Protein 4AKT (pdb70)

Organism: Prochloron didemni (NCBI:txid1216)

B-factor: mean 60.55, std 22.04, range [25.66, 156.74]

Radius of gyration: 29.79 Å; Cα contacts (8 Å, |Δi|>4): 1600; chains: 3; bounding box: 77×54×85 Å

Sequence (662 aa):
VALHPHDLDERIPGLADLHNQTLGDPQITIVIIDGDPDYTLSCFEGAEVSKVFPYWHEPAEPITPEDYAAFQSIRDQGLKGKEKEEALEAVIPDTKDRIVLNDAACHVTSTIVGQEHSPVFGIAPNCRVINMPQDADVMSPLNLARAIDLALELGANIIHCAFCRPTQTSEGEEILVQAIKKCQDNNVLIVSPTGNNSNESWCLPAVLPGTLAVGAAKVDGTPCHFSNWGGNNTKEGILAPGEEILGAQPCTEEPVRLTGTSMAAPVMTGISALLMSLQVQQGKPVDAEAVRTALLKTAIPCDPEVVEEPERCLRGFVNIPGAMKVLFGQVALHPHDLDERIPGLADLHNQTLGDPQITIVIIDGDPDYTLSCFEGAEVSKVFPYWHEPAEPITPEDYAAFQSIRDQGLKGKEKEEALEAVIPDTKDRIVLNDAACHVTSTIVGQEHSPVFGIAPNCRVINMPQDAVVMSPLNLARAIDLALELGANIIHCAFCRPEEILVQAIKKCQDNNVLIVSPTGNNSNESWCLPAVLPGTLAVGAAKVDGTPCHFSNWGGNNTKEGILAPGEEILGAQPCTEEPVRLTGTSMAAPVMTGISALLMSLQVQQGKPVDAEAVRTALLKTAIPCDPEVVEEPERCLRGFVNIPGAMKVLFGPIPFPAYDG

Structure (mmCIF, N/CA/C/O backbone):
data_4AKT
#
_entry.id   4AKT
#
_cell.length_a   135.630
_cell.length_b   67.320
_cell.length_c   137.870
_cell.angle_alpha   90.00
_cell.angle_beta   116.76
_cell.angle_gamma   90.00
#
_symmetry.space_group_name_H-M   'C 1 2 1'
#
loop_
_entity.id
_entity.type
_entity.pdbx_description
1 polymer 'THIAZOLINE OXIDASE/SUBTILISIN-LIKE PROTEASE'
2 polymer 'SUBSTRATE ANALOGUE'
3 water water
#
loop_
_atom_site.group_PDB
_atom_site.id
_atom_site.type_symbol
_atom_site.label_atom_id
_atom_site.label_alt_id
_atom_site.label_comp_id
_atom_site.label_asym_id
_atom_site.label_entity_id
_atom_site.label_seq_id
_atom_site.pdbx_PDB_ins_code
_atom_site.Cartn_x
_atom_site.Cartn_y
_atom_site.Cartn_z
_atom_site.occupancy
_atom_site.B_iso_or_equiv
_atom_site.auth_seq_id
_atom_site.auth_comp_id
_atom_site.auth_asym_id
_atom_site.auth_atom_id
_atom_site.pdbx_PDB_model_num
ATOM 1 N N . VAL A 1 24 ? 11.456 32.276 -7.555 1.00 75.77 515 VAL A N 1
ATOM 2 C CA . VAL A 1 24 ? 10.755 31.455 -8.585 1.00 78.39 515 VAL A CA 1
ATOM 3 C C . VAL A 1 24 ? 11.728 31.010 -9.678 1.00 75.83 515 VAL A C 1
ATOM 4 O O . VAL A 1 24 ? 12.547 31.797 -10.145 1.00 76.42 515 VAL A O 1
ATOM 8 N N . ALA A 1 25 ? 11.607 29.752 -10.096 1.00 70.85 516 ALA A N 1
ATOM 9 C CA . ALA A 1 25 ? 12.506 29.168 -11.083 1.00 64.33 516 ALA A CA 1
ATOM 10 C C . ALA A 1 25 ? 12.063 29.497 -12.512 1.00 62.49 516 ALA A C 1
ATOM 11 O O . ALA A 1 25 ? 11.017 29.039 -12.963 1.00 62.86 516 ALA A O 1
ATOM 13 N N . LEU A 1 26 ? 12.872 30.281 -13.221 1.00 59.45 517 LEU A N 1
ATOM 14 C CA . LEU A 1 26 ? 12.589 30.621 -14.615 1.00 59.43 517 LEU A CA 1
ATOM 15 C C . LEU A 1 26 ? 12.796 29.441 -15.561 1.00 58.02 517 LEU A C 1
ATOM 16 O O . LEU A 1 26 ? 12.213 29.398 -16.646 1.00 58.20 517 LEU A O 1
ATOM 21 N N . HIS A 1 27 ? 13.644 28.492 -15.168 1.00 56.19 518 HIS A N 1
ATOM 22 C CA . HIS A 1 27 ? 13.858 27.287 -15.966 1.00 54.96 518 HIS A CA 1
ATOM 23 C C . HIS A 1 27 ? 13.693 26.038 -15.132 1.00 52.44 518 HIS A C 1
ATOM 24 O O . HIS A 1 27 ? 14.666 25.420 -14.722 1.00 51.41 518 HIS A O 1
ATOM 31 N N . PRO A 1 28 ? 12.438 25.638 -14.886 1.00 54.05 519 PRO A N 1
ATOM 32 C CA . PRO A 1 28 ? 12.213 24.520 -13.980 1.00 53.77 519 PRO A CA 1
ATOM 33 C C . PRO A 1 28 ? 12.940 23.253 -14.422 1.00 52.45 519 PRO A C 1
ATOM 34 O O . PRO A 1 28 ? 12.693 22.745 -15.518 1.00 51.03 519 PRO A O 1
ATOM 38 N N . HIS A 1 29 ? 13.831 22.774 -13.552 1.00 50.78 520 HIS A N 1
ATOM 39 C CA . HIS A 1 29 ? 14.584 21.544 -13.765 1.00 48.99 520 HIS A CA 1
ATOM 40 C C . HIS A 1 29 ? 14.213 20.500 -12.751 1.00 48.24 520 HIS A C 1
ATOM 41 O O . HIS A 1 29 ? 14.001 20.815 -11.583 1.00 49.07 520 HIS A O 1
ATOM 48 N N . ASP A 1 30 ? 14.143 19.247 -13.211 1.00 47.01 521 ASP A N 1
ATOM 49 C CA . ASP A 1 30 ? 13.833 18.058 -12.397 1.00 44.73 521 ASP A CA 1
ATOM 50 C C . ASP A 1 30 ? 14.593 17.923 -11.083 1.00 45.13 521 ASP A C 1
ATOM 51 O O . ASP A 1 30 ? 14.107 17.276 -10.155 1.00 45.71 521 ASP A O 1
ATOM 56 N N . LEU A 1 31 ? 15.788 18.516 -11.003 1.00 44.02 522 LEU A N 1
ATOM 57 C CA . LEU A 1 31 ? 16.618 18.430 -9.803 1.00 43.30 522 LEU A CA 1
ATOM 58 C C . LEU A 1 31 ? 16.631 19.697 -8.943 1.00 44.88 522 LEU A C 1
ATOM 59 O O . LEU A 1 31 ? 17.463 19.831 -8.053 1.00 44.44 522 LEU A O 1
ATOM 64 N N . ASP A 1 32 ? 15.702 20.614 -9.177 1.00 47.63 523 ASP A N 1
ATOM 65 C CA . ASP A 1 32 ? 15.661 21.846 -8.385 1.00 49.87 523 ASP A CA 1
ATOM 66 C C . ASP A 1 32 ? 15.420 21.585 -6.894 1.00 51.53 523 ASP A C 1
ATOM 67 O O . ASP A 1 32 ? 16.050 22.207 -6.042 1.00 53.38 523 ASP A O 1
ATOM 72 N N . GLU A 1 33 ? 14.512 20.664 -6.590 1.00 55.52 524 GLU A N 1
ATOM 73 C CA . GLU A 1 33 ? 14.185 20.335 -5.201 1.00 57.87 524 GLU A CA 1
ATOM 74 C C . GLU A 1 33 ? 15.297 19.541 -4.508 1.00 52.85 524 GLU A C 1
ATOM 75 O O . GLU A 1 33 ? 15.478 19.661 -3.307 1.00 53.39 524 GLU A O 1
ATOM 81 N N . ARG A 1 34 ? 16.056 18.746 -5.254 1.00 48.68 525 ARG A N 1
ATOM 82 C CA . ARG A 1 34 ? 17.172 17.992 -4.659 1.00 46.37 525 ARG A CA 1
ATOM 83 C C . ARG A 1 34 ? 18.458 18.793 -4.573 1.00 44.35 525 ARG A C 1
ATOM 84 O O . ARG A 1 34 ? 19.298 18.494 -3.734 1.00 44.32 525 ARG A O 1
ATOM 92 N N . ILE A 1 35 ? 18.609 19.804 -5.432 1.00 42.57 526 ILE A N 1
ATOM 93 C CA . ILE A 1 35 ? 19.821 20.643 -5.448 1.00 40.31 526 ILE A CA 1
ATOM 94 C C . ILE A 1 35 ? 19.535 22.092 -5.067 1.00 40.16 526 ILE A C 1
ATOM 95 O O . ILE A 1 35 ? 19.247 22.904 -5.925 1.00 39.77 526 ILE A O 1
ATOM 100 N N . PRO A 1 36 ? 19.636 22.430 -3.771 1.00 40.33 527 PRO A N 1
ATOM 101 C CA . PRO A 1 36 ? 19.466 23.828 -3.412 1.00 41.31 527 PRO A CA 1
ATOM 102 C C . PRO A 1 36 ? 20.373 24.732 -4.242 1.00 40.09 527 PRO A C 1
ATOM 103 O O . PRO A 1 36 ? 21.513 24.372 -4.512 1.00 40.53 527 PRO A O 1
ATOM 107 N N . GLY A 1 37 ? 19.839 25.856 -4.698 1.00 40.52 528 GLY A N 1
ATOM 108 C CA . GLY A 1 37 ? 20.607 26.833 -5.457 1.00 39.58 528 GLY A CA 1
ATOM 109 C C . GLY A 1 37 ? 20.640 26.616 -6.963 1.00 38.82 528 GLY A C 1
ATOM 110 O O . GLY A 1 37 ? 21.067 27.510 -7.692 1.00 38.62 528 GLY A O 1
ATOM 111 N N . LEU A 1 38 ? 20.218 25.444 -7.445 1.00 38.31 529 LEU A N 1
ATOM 112 C CA . LEU A 1 38 ? 20.206 25.187 -8.887 1.00 38.48 529 LEU A CA 1
ATOM 113 C C . LEU A 1 38 ? 19.324 26.176 -9.599 1.00 41.21 529 LEU A C 1
ATOM 114 O O . LEU A 1 38 ? 19.768 26.849 -10.511 1.00 45.27 529 LEU A O 1
ATOM 119 N N . ALA A 1 39 ? 18.073 26.257 -9.185 1.00 43.91 530 ALA A N 1
ATOM 120 C CA . ALA A 1 39 ? 17.106 27.173 -9.777 1.00 46.20 530 ALA A CA 1
ATOM 121 C C . ALA A 1 39 ? 17.642 28.611 -9.876 1.00 47.51 530 ALA A C 1
ATOM 122 O O . ALA A 1 39 ? 17.574 29.227 -10.943 1.00 48.40 530 ALA A O 1
ATOM 124 N N . ASP A 1 40 ? 18.162 29.144 -8.770 1.00 47.82 531 ASP A N 1
ATOM 125 C CA . ASP A 1 40 ? 18.736 30.478 -8.794 1.00 48.23 531 ASP A CA 1
ATOM 126 C C . ASP A 1 40 ? 19.883 30.531 -9.812 1.00 48.99 531 ASP A C 1
ATOM 127 O O . ASP A 1 40 ? 20.016 31.521 -10.521 1.00 54.49 531 ASP A O 1
ATOM 132 N N . LEU A 1 41 ? 20.705 29.483 -9.915 1.00 45.21 532 LEU A N 1
ATOM 133 C CA . LEU A 1 41 ? 21.834 29.506 -10.856 1.00 41.33 532 LEU A CA 1
ATOM 134 C C . LEU A 1 41 ? 21.337 29.480 -12.307 1.00 41.21 532 LEU A C 1
ATOM 135 O O . LEU A 1 41 ? 21.874 30.181 -13.154 1.00 41.69 532 LEU A O 1
ATOM 140 N N . HIS A 1 42 ? 20.313 28.679 -12.590 1.00 41.62 533 HIS A N 1
ATOM 141 C CA . HIS A 1 42 ? 19.694 28.655 -13.924 1.00 42.59 533 HIS A CA 1
ATOM 142 C C . HIS A 1 42 ? 19.062 29.988 -14.292 1.00 44.26 533 HIS A C 1
ATOM 143 O O . HIS A 1 42 ? 19.130 30.422 -15.430 1.00 44.19 533 HIS A O 1
ATOM 150 N N . ASN A 1 43 ? 18.488 30.680 -13.316 1.00 45.63 534 ASN A N 1
ATOM 151 C CA . ASN A 1 43 ? 18.022 32.052 -13.541 1.00 48.38 534 ASN A CA 1
ATOM 152 C C . ASN A 1 43 ? 19.110 33.026 -14.000 1.00 48.13 534 ASN A C 1
ATOM 153 O O . ASN A 1 43 ? 18.808 34.054 -14.586 1.00 50.64 534 ASN A O 1
ATOM 158 N N . GLN A 1 44 ? 20.366 32.716 -13.721 1.00 46.97 535 GLN A N 1
ATOM 159 C CA . GLN A 1 44 ? 21.469 33.573 -14.138 1.00 47.48 535 GLN A CA 1
ATOM 160 C C . GLN A 1 44 ? 22.190 33.066 -15.387 1.00 46.48 535 GLN A C 1
ATOM 161 O O . GLN A 1 44 ? 22.876 33.841 -16.063 1.00 46.84 535 GLN A O 1
ATOM 167 N N . THR A 1 45 ? 22.048 31.780 -15.697 1.00 45.62 536 THR A N 1
ATOM 168 C CA . THR A 1 45 ? 22.705 31.214 -16.867 1.00 45.71 536 THR A CA 1
ATOM 169 C C . THR A 1 45 ? 22.229 29.807 -17.189 1.00 47.29 536 THR A C 1
ATOM 170 O O . THR A 1 45 ? 21.874 29.039 -16.300 1.00 49.08 536 THR A O 1
ATOM 174 N N . LEU A 1 46 ? 22.239 29.470 -18.473 1.00 49.23 537 LEU A N 1
ATOM 175 C CA . LEU A 1 46 ? 22.027 28.098 -18.913 1.00 48.52 537 LEU A CA 1
ATOM 176 C C . LEU A 1 46 ? 23.303 27.527 -19.551 1.00 45.80 537 LEU A C 1
ATOM 177 O O . LEU A 1 46 ? 23.273 26.480 -20.204 1.00 46.50 537 LEU A O 1
ATOM 182 N N . GLY A 1 47 ? 24.422 28.204 -19.338 1.00 44.08 538 GLY A N 1
ATOM 183 C CA . GLY A 1 47 ? 25.682 27.844 -19.970 1.00 44.77 538 GLY A CA 1
ATOM 184 C C . GLY A 1 47 ? 26.098 28.928 -20.930 1.00 48.28 538 GLY A C 1
ATOM 185 O O . GLY A 1 47 ? 25.276 29.738 -21.338 1.00 52.58 538 GLY A O 1
ATOM 186 N N . ASP A 1 48 ? 27.375 28.929 -21.3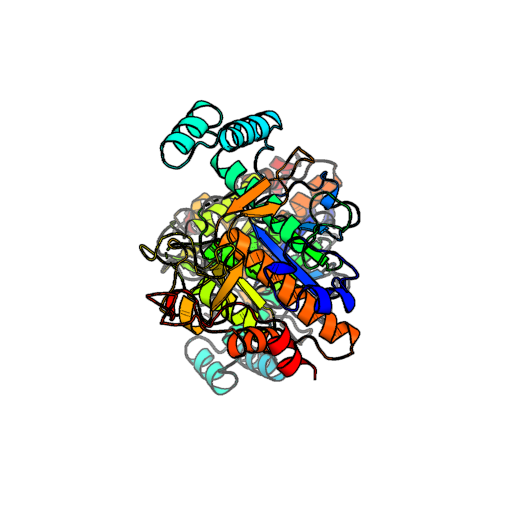06 1.00 48.99 539 ASP A N 1
ATOM 187 C CA . ASP A 1 48 ? 27.897 29.825 -22.340 1.00 50.42 539 ASP A CA 1
ATOM 188 C C . ASP A 1 48 ? 28.640 28.995 -23.381 1.00 48.50 539 ASP A C 1
ATOM 189 O O . ASP A 1 48 ? 29.304 28.035 -23.032 1.00 46.24 539 ASP A O 1
ATOM 194 N N . PRO A 1 49 ? 28.544 29.369 -24.661 1.00 51.44 540 PRO A N 1
ATOM 195 C CA . PRO A 1 49 ? 29.258 28.599 -25.691 1.00 51.79 540 PRO A CA 1
ATOM 196 C C . PRO A 1 49 ? 30.791 28.654 -25.598 1.00 49.50 540 PRO A C 1
ATOM 197 O O . PRO A 1 49 ? 31.470 27.787 -26.139 1.00 48.44 540 PRO A O 1
ATOM 201 N N . GLN A 1 50 ? 31.328 29.653 -24.913 1.00 49.34 541 GLN A N 1
ATOM 202 C CA . GLN A 1 50 ? 32.776 29.731 -24.706 1.00 49.06 541 GLN A CA 1
ATOM 203 C C . GLN A 1 50 ? 33.340 28.635 -23.781 1.00 46.81 541 GLN A C 1
ATOM 204 O O . GLN A 1 50 ? 34.561 28.436 -23.732 1.00 44.56 541 GLN A O 1
ATOM 210 N N . ILE A 1 51 ? 32.457 27.944 -23.045 1.00 44.81 542 ILE A N 1
ATOM 211 C CA . ILE A 1 51 ? 32.850 26.832 -22.181 1.00 41.20 542 ILE A CA 1
ATOM 212 C C . ILE A 1 51 ? 32.630 25.507 -22.879 1.00 40.00 542 ILE A C 1
ATOM 213 O O . ILE A 1 51 ? 31.501 25.149 -23.205 1.00 41.66 542 ILE A O 1
ATOM 218 N N . THR A 1 52 ? 33.717 24.778 -23.086 1.00 38.85 543 THR A N 1
ATOM 219 C CA . THR A 1 52 ? 33.682 23.517 -23.799 1.00 37.80 543 THR A CA 1
ATOM 220 C C . THR A 1 52 ? 33.856 22.353 -22.839 1.00 36.70 543 THR A C 1
ATOM 221 O O . THR A 1 52 ? 34.797 22.330 -22.033 1.00 35.97 543 THR A O 1
ATOM 225 N N . ILE A 1 53 ? 32.949 21.391 -22.931 1.00 36.21 544 ILE A N 1
ATOM 226 C CA . ILE A 1 53 ? 33.027 20.162 -22.163 1.00 35.23 544 ILE A CA 1
ATOM 227 C C . ILE A 1 53 ? 33.333 19.050 -23.159 1.00 36.34 544 ILE A C 1
ATOM 228 O O . ILE A 1 53 ? 32.570 18.860 -24.119 1.00 38.63 544 ILE A O 1
ATOM 233 N N . VAL A 1 54 ? 34.403 18.299 -22.932 1.00 33.68 545 VAL A N 1
ATOM 234 C CA . VAL A 1 54 ? 34.668 17.109 -23.739 1.00 33.96 545 VAL A CA 1
ATOM 235 C C . VAL A 1 54 ? 34.298 15.883 -22.900 1.00 33.35 545 VAL A C 1
ATOM 236 O O . VAL A 1 54 ? 34.824 15.704 -21.792 1.00 30.91 545 VAL A O 1
ATOM 240 N N . ILE A 1 55 ? 33.367 15.067 -23.415 1.00 33.66 546 ILE A N 1
ATOM 241 C CA . ILE A 1 55 ? 32.878 13.866 -22.715 1.00 32.03 546 ILE A CA 1
ATOM 242 C C . ILE A 1 55 ? 33.596 12.650 -23.288 1.00 31.94 546 ILE A C 1
ATOM 243 O O . ILE A 1 55 ? 33.413 12.331 -24.452 1.00 32.96 546 ILE A O 1
ATOM 248 N N . ILE A 1 56 ? 34.434 12.020 -22.470 1.00 31.71 547 ILE A N 1
ATOM 249 C CA . ILE A 1 56 ? 35.080 10.763 -22.810 1.00 34.50 547 ILE A CA 1
ATOM 250 C C . ILE A 1 56 ? 34.215 9.592 -22.297 1.00 37.05 547 ILE A C 1
ATOM 251 O O . ILE A 1 56 ? 34.208 9.290 -21.117 1.00 36.03 547 ILE A O 1
ATOM 256 N N . ASP A 1 57 ? 33.464 8.977 -23.204 1.00 41.80 548 ASP A N 1
ATOM 257 C CA . ASP A 1 57 ? 32.446 7.962 -22.880 1.00 44.20 548 ASP A CA 1
ATOM 258 C C . ASP A 1 57 ? 32.191 7.214 -24.174 1.00 44.66 548 ASP A C 1
ATOM 259 O O . ASP A 1 57 ? 32.989 7.319 -25.108 1.00 47.68 548 ASP A O 1
ATOM 264 N N . GLY A 1 58 ? 31.098 6.467 -24.251 1.00 44.45 549 GLY A N 1
ATOM 265 C CA . GLY A 1 58 ? 30.676 5.831 -25.493 1.00 44.29 549 GLY A CA 1
ATOM 266 C C . GLY A 1 58 ? 30.067 6.797 -26.497 1.00 43.46 549 GLY A C 1
ATOM 267 O O . GLY A 1 58 ? 30.319 7.994 -26.477 1.00 42.18 549 GLY A O 1
ATOM 268 N N . ASP A 1 59 ? 29.261 6.248 -27.392 1.00 45.22 550 ASP A N 1
ATOM 269 C CA . ASP A 1 59 ? 28.807 6.944 -28.592 1.00 45.08 550 ASP A CA 1
ATOM 270 C C . ASP A 1 59 ? 27.308 7.231 -28.477 1.00 45.32 550 ASP A C 1
ATOM 271 O O . ASP A 1 59 ? 26.493 6.322 -28.563 1.00 46.93 550 ASP A O 1
ATOM 276 N N . PRO A 1 60 ? 26.940 8.494 -28.263 1.00 44.86 551 PRO A N 1
ATOM 277 C CA . PRO A 1 60 ? 25.561 8.844 -28.025 1.00 45.05 551 PRO A CA 1
ATOM 278 C C . PRO A 1 60 ? 24.783 9.067 -29.309 1.00 48.15 551 PRO A C 1
ATOM 279 O O . PRO A 1 60 ? 25.371 9.170 -30.400 1.00 50.92 551 PRO A O 1
ATOM 283 N N . ASP A 1 61 ? 23.4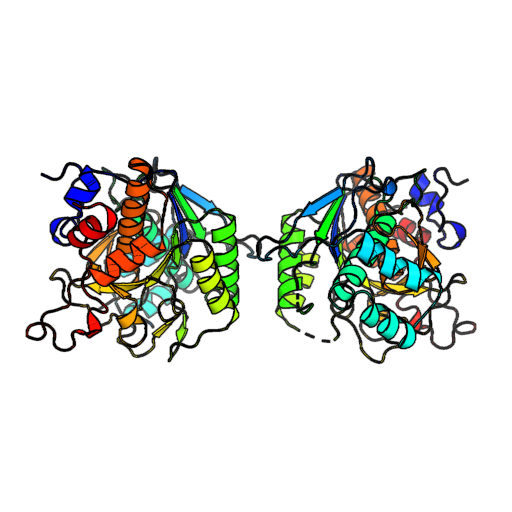65 9.143 -29.169 1.00 48.20 552 ASP A N 1
ATOM 284 C CA . ASP A 1 61 ? 22.567 9.258 -30.303 1.00 50.02 552 ASP A CA 1
ATOM 285 C C . ASP A 1 61 ? 22.148 10.705 -30.483 1.00 50.66 552 ASP A C 1
ATOM 286 O O . ASP A 1 61 ? 21.281 11.191 -29.761 1.00 51.81 552 ASP A O 1
ATOM 291 N N . TYR A 1 62 ? 22.732 11.385 -31.461 1.00 51.69 553 TYR A N 1
ATOM 292 C CA . TYR A 1 62 ? 22.433 12.811 -31.691 1.00 51.89 553 TYR A CA 1
ATOM 293 C C . TYR A 1 62 ? 21.109 13.023 -32.420 1.00 53.83 553 TYR A C 1
ATOM 294 O O . TYR A 1 62 ? 20.640 14.156 -32.539 1.00 55.92 553 TYR A O 1
ATOM 303 N N . THR A 1 63 ? 20.500 11.955 -32.919 1.00 53.96 554 THR A N 1
ATOM 304 C CA . THR A 1 63 ? 19.221 12.114 -33.613 1.00 56.59 554 THR A CA 1
ATOM 305 C C . THR A 1 63 ? 18.073 12.410 -32.632 1.00 56.29 554 THR A C 1
ATOM 306 O O . THR A 1 63 ? 17.011 12.859 -33.050 1.00 57.98 554 THR A O 1
ATOM 310 N N . LEU A 1 64 ? 18.286 12.154 -31.341 1.00 54.56 555 LEU A N 1
ATOM 311 C CA . LEU A 1 64 ? 17.299 12.473 -30.303 1.00 54.57 555 LEU A CA 1
ATOM 312 C C . LEU A 1 64 ? 17.024 13.971 -30.237 1.00 54.61 555 LEU A C 1
ATOM 313 O O . LEU A 1 64 ? 17.902 14.783 -30.520 1.00 55.32 555 LEU A O 1
ATOM 318 N N . SER A 1 65 ? 15.790 14.325 -29.885 1.00 56.69 556 SER A N 1
ATOM 319 C CA . SER A 1 65 ? 15.329 15.716 -29.945 1.00 57.91 556 SER A CA 1
ATOM 320 C C . SER A 1 65 ? 15.920 16.534 -28.819 1.00 57.74 556 SER A C 1
ATOM 321 O O . SER A 1 65 ? 16.016 17.753 -28.938 1.00 62.04 556 SER A O 1
ATOM 324 N N . CYS A 1 66 ? 16.326 15.868 -27.737 1.00 55.46 557 CYS A N 1
ATOM 325 C CA . CYS A 1 66 ? 16.982 16.549 -26.632 1.00 53.17 557 CYS A CA 1
ATOM 326 C C . CYS A 1 66 ? 18.291 17.200 -27.054 1.00 54.12 557 CYS A C 1
ATOM 327 O O . CYS A 1 66 ? 18.819 18.039 -26.326 1.00 52.77 557 CYS A O 1
ATOM 330 N N . PHE A 1 67 ? 18.811 16.818 -28.224 1.00 56.44 558 PHE A N 1
ATOM 331 C CA . PHE A 1 67 ? 20.035 17.417 -28.775 1.00 55.93 558 PHE A CA 1
ATOM 332 C C . PHE A 1 67 ? 19.783 18.398 -29.918 1.00 57.59 558 PHE A C 1
ATOM 333 O O . PHE A 1 67 ? 20.714 19.030 -30.406 1.00 58.53 558 PHE A O 1
ATOM 341 N N . GLU A 1 68 ? 18.533 18.545 -30.324 1.00 61.79 559 GLU A N 1
ATOM 342 C CA . GLU A 1 68 ? 18.187 19.492 -31.381 1.00 67.78 559 GLU A CA 1
ATOM 343 C C . GLU A 1 68 ? 18.501 20.911 -30.916 1.00 65.65 559 GLU A C 1
ATOM 344 O O . GLU A 1 68 ? 17.933 21.393 -29.936 1.00 63.01 559 GLU A O 1
ATOM 350 N N . GLY A 1 69 ? 19.425 21.565 -31.607 1.00 65.61 560 GLY A N 1
ATOM 351 C CA . GLY A 1 69 ? 19.825 22.918 -31.242 1.00 66.34 560 GLY A CA 1
ATOM 352 C C . GLY A 1 69 ? 20.891 22.981 -30.168 1.00 63.34 560 GLY A C 1
ATOM 353 O O . GLY A 1 69 ? 21.383 24.066 -29.852 1.00 65.45 560 GLY A O 1
ATOM 354 N N . ALA A 1 70 ? 21.261 21.832 -29.604 1.00 59.94 561 ALA A N 1
ATOM 355 C CA . ALA A 1 70 ? 22.412 21.762 -28.710 1.00 57.42 561 ALA A CA 1
ATOM 356 C C . ALA A 1 70 ? 23.677 21.853 -29.540 1.00 57.24 561 ALA A C 1
ATOM 357 O O . ALA A 1 70 ? 23.740 21.291 -30.627 1.00 59.41 561 ALA A O 1
ATOM 359 N N . GLU A 1 71 ? 24.673 22.569 -29.036 1.00 56.46 562 GLU A N 1
ATOM 360 C CA . GLU A 1 71 ? 25.948 22.671 -29.713 1.00 57.05 562 GLU A CA 1
ATOM 361 C C . GLU A 1 71 ? 26.790 21.460 -29.333 1.00 52.06 562 GLU A C 1
ATOM 362 O O . GLU A 1 71 ? 27.630 21.519 -28.434 1.00 48.67 562 GLU A O 1
ATOM 368 N N . VAL A 1 72 ? 26.520 20.353 -30.014 1.00 50.08 563 VAL A N 1
ATOM 369 C CA . VAL A 1 72 ? 27.214 19.091 -29.793 1.00 47.05 563 VAL A CA 1
ATOM 370 C C . VAL A 1 72 ? 27.915 18.640 -31.074 1.00 48.80 563 VAL A C 1
ATOM 371 O O . VAL A 1 72 ? 27.414 18.840 -32.191 1.00 49.17 563 VAL A O 1
ATOM 375 N N . SER A 1 73 ? 29.078 18.032 -30.916 1.00 46.74 564 SER A N 1
ATOM 376 C CA . SER A 1 73 ? 29.756 17.421 -32.048 1.00 47.33 564 SER A CA 1
ATOM 377 C C . SER A 1 73 ? 30.574 16.222 -31.576 1.00 45.49 564 SER A C 1
ATOM 378 O O . SER A 1 73 ? 30.937 16.142 -30.413 1.00 42.80 564 SER A O 1
ATOM 381 N N . LYS A 1 74 ? 30.821 15.274 -32.474 1.00 46.63 565 LYS A N 1
ATOM 382 C CA . LYS A 1 74 ? 31.598 14.087 -32.140 1.00 45.71 565 LYS A CA 1
ATOM 383 C C . LYS A 1 74 ? 32.992 14.242 -32.677 1.00 46.10 565 LYS A C 1
ATOM 384 O O . LYS A 1 74 ? 33.171 14.708 -33.790 1.00 49.49 565 LYS A O 1
ATOM 390 N N . VAL A 1 75 ? 33.983 13.847 -31.888 1.00 44.08 566 VAL A N 1
ATOM 391 C CA . VAL A 1 75 ? 35.308 13.637 -32.420 1.00 43.83 566 VAL A CA 1
ATOM 392 C C . VAL A 1 75 ? 35.806 12.251 -32.019 1.00 44.29 566 VAL A C 1
ATOM 393 O O . VAL A 1 75 ? 35.965 11.958 -30.843 1.00 42.75 566 VAL A O 1
ATOM 397 N N . PHE A 1 76 ? 36.011 11.399 -33.019 1.00 46.58 567 PHE A N 1
ATOM 398 C CA . PHE A 1 76 ? 36.449 10.037 -32.816 1.00 47.53 567 PHE A CA 1
ATOM 399 C C . PHE A 1 76 ? 37.960 10.034 -32.807 1.00 48.09 567 PHE A C 1
ATOM 400 O O . PHE A 1 76 ? 38.565 10.516 -33.741 1.00 50.06 567 PHE A O 1
ATOM 408 N N . PRO A 1 77 ? 38.582 9.500 -31.747 1.00 47.85 568 PRO A N 1
ATOM 409 C CA . PRO A 1 77 ? 40.037 9.465 -31.737 1.00 48.42 568 PRO A CA 1
ATOM 410 C C . PRO A 1 77 ? 40.573 8.808 -32.997 1.00 51.09 568 PRO A C 1
ATOM 411 O O . PRO A 1 77 ? 40.144 7.716 -33.346 1.00 55.60 568 PRO A O 1
ATOM 415 N N . TYR A 1 78 ? 41.490 9.482 -33.675 1.00 51.37 569 TYR A N 1
ATOM 416 C CA . TYR A 1 78 ? 42.020 9.018 -34.958 1.00 53.79 569 TYR A CA 1
ATOM 417 C C . TYR A 1 78 ? 42.787 7.687 -34.904 1.00 55.95 569 TYR A C 1
ATOM 418 O O . TYR A 1 78 ? 42.960 7.035 -35.929 1.00 56.17 569 TYR A O 1
ATOM 427 N N . TRP A 1 79 ? 43.251 7.301 -33.715 1.00 56.62 570 TRP A N 1
ATOM 428 C CA . TRP A 1 79 ? 44.027 6.059 -33.535 1.00 58.69 570 TRP A CA 1
ATOM 429 C C . TRP A 1 79 ? 43.151 4.866 -33.217 1.00 60.17 570 TRP A C 1
ATOM 430 O O . TRP A 1 79 ? 43.645 3.768 -32.937 1.00 61.24 570 TRP A O 1
ATOM 441 N N . HIS A 1 80 ? 41.840 5.069 -33.260 1.00 61.99 571 HIS A N 1
ATOM 442 C CA . HIS A 1 80 ? 40.894 3.967 -33.197 1.00 64.34 571 HIS A CA 1
ATOM 443 C C . HIS A 1 80 ? 40.412 3.638 -34.565 1.00 70.79 571 HIS A C 1
ATOM 444 O O . HIS A 1 80 ? 40.337 4.506 -35.445 1.00 70.51 571 HIS A O 1
ATOM 451 N N . GLU A 1 81 ? 40.135 2.357 -34.776 1.00 78.02 572 GLU A N 1
ATOM 452 C CA . GLU A 1 81 ? 39.401 1.926 -35.951 1.00 84.76 572 GLU A CA 1
ATOM 453 C C . GLU A 1 81 ? 37.942 1.961 -35.502 1.00 83.98 572 GLU A C 1
ATOM 454 O O . GLU A 1 81 ? 37.638 1.510 -34.402 1.00 84.06 572 GLU A O 1
ATOM 460 N N . PRO A 1 82 ? 37.040 2.528 -36.323 1.00 85.69 573 PRO A N 1
ATOM 461 C CA . PRO A 1 82 ? 35.633 2.597 -35.896 1.00 85.43 573 PRO A CA 1
ATOM 462 C C . PRO A 1 82 ? 34.974 1.208 -35.838 1.00 81.56 573 PRO A C 1
ATOM 463 O O . PRO A 1 82 ? 35.309 0.343 -36.637 1.00 77.91 573 PRO A O 1
ATOM 467 N N . ALA A 1 83 ? 34.067 0.998 -34.889 1.00 79.15 574 ALA A N 1
ATOM 468 C CA . ALA A 1 83 ? 33.367 -0.280 -34.781 1.00 79.28 574 ALA A CA 1
ATOM 469 C C . ALA A 1 83 ? 32.181 -0.324 -35.736 1.00 81.03 574 ALA A C 1
ATOM 470 O O . ALA A 1 83 ? 31.714 0.718 -36.219 1.00 77.46 574 ALA A O 1
ATOM 472 N N . GLU A 1 84 ? 31.704 -1.545 -36.007 1.00 84.56 575 GLU A N 1
ATOM 473 C CA . GLU A 1 84 ? 30.499 -1.749 -36.810 1.00 84.26 575 GLU A CA 1
ATOM 474 C C . GLU A 1 84 ? 29.351 -1.018 -36.114 1.00 78.68 575 GLU A C 1
ATOM 475 O O . GLU A 1 84 ? 29.229 -1.082 -34.886 1.00 75.10 575 GLU A O 1
ATOM 481 N N . PRO A 1 85 ? 28.512 -0.304 -36.879 1.00 76.20 576 PRO A N 1
ATOM 482 C CA . PRO A 1 85 ? 27.334 0.299 -36.256 1.00 73.55 576 PRO A CA 1
ATOM 483 C C . PRO A 1 85 ? 26.456 -0.731 -35.541 1.00 72.33 576 PRO A C 1
ATOM 484 O O . PRO A 1 85 ? 26.526 -1.937 -35.826 1.00 72.28 576 PRO A O 1
ATOM 488 N N . ILE A 1 86 ? 25.634 -0.250 -34.620 1.00 68.74 577 ILE A N 1
ATOM 489 C CA . ILE A 1 86 ? 24.774 -1.133 -33.850 1.00 67.30 577 ILE A CA 1
ATOM 490 C C . ILE A 1 86 ? 23.345 -0.914 -34.275 1.00 66.28 577 ILE A C 1
ATOM 491 O O . ILE A 1 86 ? 22.876 0.220 -34.341 1.00 64.56 577 ILE A O 1
ATOM 496 N N . THR A 1 87 ? 22.670 -2.012 -34.583 1.00 66.31 578 THR A N 1
ATOM 497 C CA . THR A 1 87 ? 21.334 -1.934 -35.134 1.00 68.21 578 THR A CA 1
ATOM 498 C C . THR A 1 87 ? 20.354 -1.446 -34.078 1.00 66.35 578 THR A C 1
ATOM 499 O O . THR A 1 87 ? 20.508 -1.785 -32.910 1.00 66.06 578 THR A O 1
ATOM 503 N N . PRO A 1 88 ? 19.335 -0.660 -34.484 1.00 66.09 579 PRO A N 1
ATOM 504 C CA . PRO A 1 88 ? 18.244 -0.297 -33.579 1.00 65.30 579 PRO A CA 1
ATOM 505 C C . PRO A 1 88 ? 17.666 -1.502 -32.841 1.00 66.60 579 PRO A C 1
ATOM 506 O O . 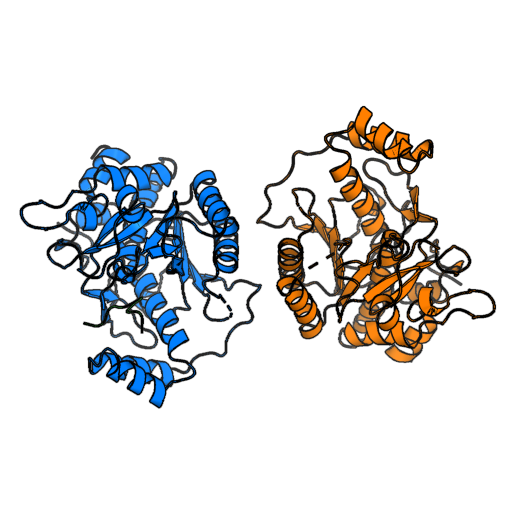PRO A 1 88 ? 17.246 -1.386 -31.696 1.00 67.05 579 PRO A O 1
ATOM 510 N N . GLU A 1 89 ? 17.651 -2.644 -33.512 1.00 70.59 580 GLU A N 1
ATOM 511 C CA . GLU A 1 89 ? 17.104 -3.871 -32.958 1.00 73.07 580 GLU A CA 1
ATOM 512 C C . GLU A 1 89 ? 17.870 -4.334 -31.715 1.00 70.01 580 GLU A C 1
ATOM 513 O O . GLU A 1 89 ? 17.261 -4.786 -30.741 1.00 71.90 580 GLU A O 1
ATOM 519 N N . ASP A 1 90 ? 19.194 -4.222 -31.740 1.00 66.52 581 ASP A N 1
ATOM 520 C CA . ASP A 1 90 ? 20.010 -4.589 -30.585 1.00 63.70 581 ASP A CA 1
ATOM 521 C C . ASP A 1 90 ? 19.737 -3.648 -29.402 1.00 60.63 581 ASP A C 1
ATOM 522 O O . ASP A 1 90 ? 19.608 -4.096 -28.258 1.00 59.71 581 ASP A O 1
ATOM 527 N N . TYR A 1 91 ? 19.631 -2.352 -29.687 1.00 58.87 582 TYR A N 1
ATOM 528 C CA . TYR A 1 91 ? 19.240 -1.362 -28.680 1.00 57.21 582 TYR A CA 1
ATOM 529 C C . TYR A 1 91 ? 17.842 -1.679 -28.134 1.00 56.36 582 TYR A C 1
ATOM 530 O O . TYR A 1 91 ? 17.603 -1.579 -26.942 1.00 55.30 582 TYR A O 1
ATOM 539 N N . ALA A 1 92 ? 16.928 -2.070 -29.012 1.00 57.32 583 ALA A N 1
ATOM 540 C CA . ALA A 1 92 ? 15.565 -2.452 -28.600 1.00 57.34 583 ALA A CA 1
ATOM 541 C C . ALA A 1 92 ? 15.584 -3.625 -27.651 1.00 56.62 583 ALA A C 1
ATOM 542 O O . ALA A 1 92 ? 14.791 -3.682 -26.714 1.00 56.98 583 ALA A O 1
ATOM 544 N N . ALA A 1 93 ? 16.467 -4.576 -27.922 1.00 57.43 584 ALA A N 1
ATOM 545 C CA . ALA A 1 93 ? 16.621 -5.753 -27.066 1.00 58.64 584 ALA A CA 1
ATOM 546 C C . ALA A 1 93 ? 17.110 -5.356 -25.669 1.00 56.24 584 ALA A C 1
ATOM 547 O O . ALA A 1 93 ? 16.557 -5.803 -24.668 1.00 55.73 584 ALA A O 1
ATOM 549 N N . PHE A 1 94 ? 18.146 -4.523 -25.623 1.00 54.89 585 PHE A N 1
ATOM 550 C CA . PHE A 1 94 ? 18.701 -4.019 -24.366 1.00 53.72 585 PHE A CA 1
ATOM 551 C C . PHE A 1 94 ? 17.647 -3.331 -23.506 1.00 53.40 585 PHE A C 1
ATOM 552 O O . PHE A 1 94 ? 17.506 -3.604 -22.312 1.00 52.83 585 PHE A O 1
ATOM 560 N N . GLN A 1 95 ? 16.900 -2.440 -24.139 1.00 53.86 586 GLN A N 1
ATOM 561 C CA . GLN A 1 95 ? 15.886 -1.653 -23.456 1.00 53.17 586 GLN A CA 1
ATOM 562 C C . GLN A 1 95 ? 14.687 -2.487 -23.005 1.00 55.07 586 GLN A C 1
ATOM 563 O O . GLN A 1 95 ? 14.113 -2.216 -21.958 1.00 56.64 586 GLN A O 1
ATOM 569 N N . SER A 1 96 ? 14.308 -3.493 -23.787 1.00 57.39 587 SER A N 1
ATOM 570 C CA . SER A 1 96 ? 13.269 -4.426 -23.373 1.00 59.11 587 SER A CA 1
ATOM 571 C C . SER A 1 96 ? 13.644 -5.130 -22.075 1.00 59.88 587 SER A C 1
ATOM 572 O O . SER A 1 96 ? 12.823 -5.238 -21.181 1.00 61.11 587 SER A O 1
ATOM 575 N N . ILE A 1 97 ? 14.881 -5.600 -21.975 1.00 60.10 588 ILE A N 1
ATOM 576 C CA . ILE A 1 97 ? 15.348 -6.280 -20.771 1.00 61.00 588 ILE A CA 1
ATOM 577 C C . ILE A 1 97 ? 15.433 -5.318 -19.578 1.00 60.19 588 ILE A C 1
ATOM 578 O O . ILE A 1 97 ? 15.255 -5.717 -18.429 1.00 61.99 588 ILE A O 1
ATOM 583 N N . ARG A 1 98 ? 15.702 -4.047 -19.839 1.00 58.08 589 ARG A N 1
ATOM 584 C CA . ARG A 1 98 ? 15.694 -3.069 -18.767 1.00 57.19 589 ARG A CA 1
ATOM 585 C C . ARG A 1 98 ? 14.276 -2.787 -18.313 1.00 57.57 589 ARG A C 1
ATOM 586 O O . ARG A 1 98 ? 13.997 -2.782 -17.118 1.00 58.46 589 ARG A O 1
ATOM 594 N N . ASP A 1 99 ? 13.389 -2.543 -19.269 1.00 57.96 590 ASP A N 1
ATOM 595 C CA . ASP A 1 99 ? 11.986 -2.262 -18.965 1.00 59.17 590 ASP A CA 1
ATOM 596 C C . ASP A 1 99 ? 11.322 -3.371 -18.132 1.00 60.27 590 ASP A C 1
ATOM 597 O O . ASP A 1 99 ? 10.518 -3.075 -17.256 1.00 58.77 590 ASP A O 1
ATOM 602 N N . GLN A 1 100 ? 11.689 -4.630 -18.382 1.00 61.61 591 GLN A N 1
ATOM 603 C CA . GLN A 1 100 ? 11.188 -5.761 -17.606 1.00 64.86 591 GLN A CA 1
ATOM 604 C C . GLN A 1 100 ? 11.663 -5.726 -16.149 1.00 66.24 591 GLN A C 1
ATOM 605 O O . GLN A 1 100 ? 11.127 -6.443 -15.295 1.00 68.50 591 GLN A O 1
ATOM 611 N N . GLY A 1 101 ? 12.685 -4.921 -15.878 1.00 66.93 592 GLY A N 1
ATOM 612 C CA . GLY A 1 101 ? 13.220 -4.770 -14.528 1.00 67.58 592 GLY A CA 1
ATOM 613 C C . GLY A 1 101 ? 14.077 -5.951 -14.113 1.00 71.30 592 GLY A C 1
ATOM 614 O O . GLY A 1 101 ? 14.310 -6.157 -12.927 1.00 71.42 592 GLY A O 1
ATOM 615 N N . LEU A 1 102 ? 14.539 -6.737 -15.082 1.00 75.61 593 LEU A N 1
ATOM 616 C CA . LEU A 1 102 ? 15.449 -7.837 -14.789 1.00 80.96 593 LEU A CA 1
ATOM 617 C C . LEU A 1 102 ? 16.767 -7.276 -14.280 1.00 83.08 593 LEU A C 1
ATOM 618 O O . LEU A 1 102 ? 17.188 -6.186 -14.688 1.00 79.76 593 LEU A O 1
ATOM 623 N N . LYS A 1 103 ? 17.405 -8.022 -13.385 1.00 90.49 594 LYS A N 1
ATOM 624 C CA . LYS A 1 103 ? 18.637 -7.567 -12.760 1.00 96.84 594 LYS A CA 1
ATOM 625 C C . LYS A 1 103 ? 19.573 -8.726 -12.443 1.00 102.90 594 LYS A C 1
ATOM 626 O O . LYS A 1 103 ? 19.141 -9.886 -12.362 1.00 103.73 594 LYS A O 1
ATOM 632 N N . GLY A 1 104 ? 20.857 -8.402 -12.276 1.00 106.45 595 GLY A N 1
ATOM 633 C CA . GLY A 1 104 ? 21.848 -9.368 -11.797 1.00 112.92 595 GLY A CA 1
ATOM 634 C C . GLY A 1 104 ? 22.192 -10.463 -12.792 1.00 114.76 595 GLY A C 1
ATOM 635 O O . GLY A 1 104 ? 22.517 -10.183 -13.945 1.00 118.08 595 GLY A O 1
ATOM 636 N N . LYS A 1 105 ? 22.122 -11.711 -12.338 1.00 116.53 596 LYS A N 1
ATOM 637 C CA . LYS A 1 105 ? 22.445 -12.858 -13.182 1.00 120.88 596 LYS A CA 1
ATOM 638 C C . LYS A 1 105 ? 21.403 -13.015 -14.289 1.00 116.91 596 LYS A C 1
ATOM 639 O O . LYS A 1 105 ? 21.754 -13.078 -15.470 1.00 113.86 596 LYS A O 1
ATOM 645 N N . GLU A 1 106 ? 20.127 -13.033 -13.896 1.00 112.63 597 GLU A N 1
ATOM 646 C CA . GLU A 1 106 ? 19.003 -13.101 -14.840 1.00 106.42 597 GLU A CA 1
ATOM 647 C C . GLU A 1 106 ? 19.111 -12.101 -15.990 1.00 98.60 597 GLU A C 1
ATOM 648 O O . GLU A 1 106 ? 18.774 -12.428 -17.126 1.00 100.01 597 GLU A O 1
ATOM 654 N N . LYS A 1 107 ? 19.556 -10.884 -15.686 1.00 87.97 598 LYS A N 1
ATOM 655 C CA . LYS A 1 107 ? 19.713 -9.844 -16.702 1.00 84.47 598 LYS A CA 1
ATOM 656 C C . LYS A 1 107 ? 20.826 -10.190 -17.688 1.00 83.61 598 LYS A C 1
ATOM 657 O O . LYS A 1 107 ? 20.682 -9.952 -18.882 1.00 80.93 598 LYS A O 1
ATOM 663 N N . GLU A 1 108 ? 21.939 -10.728 -17.192 1.00 84.60 599 GLU A N 1
ATOM 664 C CA . GLU A 1 108 ? 23.087 -11.002 -18.062 1.00 85.70 599 GLU A CA 1
ATOM 665 C C . GLU A 1 108 ? 22.842 -12.261 -18.883 1.00 85.74 599 GLU A C 1
ATOM 666 O O . GLU A 1 108 ? 23.342 -12.365 -19.994 1.00 85.79 599 GLU A O 1
ATOM 672 N N . GLU A 1 109 ? 22.063 -13.203 -18.354 1.00 84.36 600 GLU A N 1
ATOM 673 C CA . GLU A 1 109 ? 21.644 -14.349 -19.146 1.00 84.96 600 GLU A CA 1
ATOM 674 C C . GLU A 1 109 ? 20.703 -13.923 -20.271 1.00 82.08 600 GLU A C 1
ATOM 675 O O . GLU A 1 109 ? 20.758 -14.474 -21.371 1.00 85.98 600 GLU A O 1
ATOM 681 N N . ALA A 1 110 ? 19.857 -12.937 -20.001 1.00 77.64 601 ALA A N 1
ATOM 682 C CA . ALA A 1 110 ? 18.976 -12.389 -21.019 1.00 75.40 601 ALA A CA 1
ATOM 683 C C . ALA A 1 110 ? 19.770 -11.668 -22.088 1.00 72.60 601 ALA A C 1
ATOM 684 O O . ALA A 1 110 ? 19.560 -11.876 -23.273 1.00 74.76 601 ALA A O 1
ATOM 686 N N . LEU A 1 111 ? 20.679 -10.804 -21.670 1.00 70.93 602 LEU A N 1
ATOM 687 C CA . LEU A 1 111 ? 21.472 -10.038 -22.622 1.00 70.32 602 LEU A CA 1
ATOM 688 C C . LEU A 1 111 ? 22.324 -10.958 -23.492 1.00 71.35 602 LEU A C 1
ATOM 689 O O . LEU A 1 111 ? 22.500 -10.715 -24.681 1.00 70.37 602 LEU A O 1
ATOM 694 N N . GLU A 1 112 ? 22.843 -12.016 -22.881 1.00 74.26 603 GLU A N 1
ATOM 695 C CA . GLU A 1 112 ? 23.699 -12.974 -23.562 1.00 76.67 603 GLU A CA 1
ATOM 696 C C . GLU A 1 112 ? 22.923 -13.739 -24.637 1.00 77.22 603 GLU A C 1
ATOM 697 O O . GLU A 1 112 ? 23.453 -14.060 -25.700 1.00 79.01 603 GLU A O 1
ATOM 703 N N . ALA A 1 113 ? 21.660 -14.027 -24.361 1.00 75.75 604 ALA A N 1
ATOM 704 C CA . ALA A 1 113 ? 20.854 -14.802 -25.284 1.00 76.25 604 ALA A CA 1
ATOM 705 C C . ALA A 1 113 ? 20.519 -14.015 -26.552 1.00 74.51 604 ALA A C 1
ATOM 706 O O . ALA A 1 113 ? 20.523 -14.599 -27.624 1.00 77.83 604 ALA A O 1
ATOM 708 N N . VAL A 1 114 ? 20.275 -12.703 -26.449 1.00 70.55 605 VAL A N 1
ATOM 709 C CA . VAL A 1 114 ? 19.808 -11.910 -27.605 1.00 69.41 605 VAL A CA 1
ATOM 710 C C . VAL A 1 114 ? 20.848 -10.995 -28.249 1.00 67.67 605 VAL A C 1
ATOM 711 O O . VAL A 1 114 ? 20.775 -10.703 -29.444 1.00 66.42 605 VAL A O 1
ATOM 715 N N . ILE A 1 115 ? 21.769 -10.479 -27.452 1.00 66.86 606 ILE A N 1
ATOM 716 C CA . ILE A 1 115 ? 22.772 -9.573 -27.977 1.00 65.78 606 ILE A CA 1
ATOM 717 C C . ILE A 1 115 ? 24.133 -9.828 -27.320 1.00 67.19 606 ILE A C 1
ATOM 718 O O . ILE A 1 115 ? 24.712 -8.933 -26.721 1.00 66.22 606 ILE A O 1
ATOM 723 N N . PRO A 1 116 ? 24.664 -11.051 -27.462 1.00 71.71 607 PRO A N 1
ATOM 724 C CA . PRO A 1 116 ? 25.938 -11.389 -26.820 1.00 72.74 607 PRO A CA 1
ATOM 725 C C . PRO A 1 116 ? 27.125 -10.580 -27.336 1.00 72.69 607 PRO A C 1
ATOM 726 O O . PRO A 1 116 ? 28.046 -10.292 -26.570 1.00 72.54 607 PRO A O 1
ATOM 730 N N . ASP A 1 117 ? 27.099 -10.228 -28.623 1.00 74.69 608 ASP A N 1
ATOM 731 C CA . ASP A 1 117 ? 28.238 -9.566 -29.274 1.00 73.85 608 ASP A CA 1
ATOM 732 C C . ASP A 1 117 ? 28.158 -8.048 -29.221 1.00 69.87 608 ASP A C 1
ATOM 733 O O . ASP A 1 117 ? 29.084 -7.373 -29.659 1.00 70.18 608 ASP A O 1
ATOM 738 N N . THR A 1 118 ? 27.059 -7.504 -28.717 1.00 66.91 609 THR A N 1
ATOM 739 C CA . THR A 1 118 ? 26.910 -6.057 -28.664 1.00 64.74 609 THR A CA 1
ATOM 740 C C . THR A 1 118 ? 26.487 -5.541 -27.276 1.00 64.49 609 THR A C 1
ATOM 741 O O . THR A 1 118 ? 26.394 -4.323 -27.078 1.00 60.72 609 THR A O 1
ATOM 745 N N . LYS A 1 119 ? 26.265 -6.448 -26.317 1.00 67.21 610 LYS A N 1
ATOM 746 C CA . LYS A 1 119 ? 25.750 -6.044 -25.003 1.00 67.78 610 LYS A CA 1
ATOM 747 C C . LYS A 1 119 ? 26.671 -5.023 -24.317 1.00 66.08 610 LYS A C 1
ATOM 748 O O . LYS A 1 119 ? 26.192 -4.028 -23.772 1.00 65.19 610 LYS A O 1
ATOM 754 N N . ASP A 1 120 ? 27.982 -5.241 -24.379 1.00 66.07 611 ASP A N 1
ATOM 755 C CA . ASP A 1 120 ? 28.926 -4.379 -23.657 1.00 63.15 611 ASP A CA 1
ATOM 756 C C . ASP A 1 120 ? 29.079 -3.001 -24.306 1.00 60.72 611 ASP A C 1
ATOM 757 O O . ASP A 1 120 ? 29.286 -1.996 -23.616 1.00 62.60 611 ASP A O 1
ATOM 762 N N . ARG A 1 121 ? 28.966 -2.937 -25.624 1.00 58.92 612 ARG A N 1
ATOM 763 C CA . ARG A 1 121 ? 29.066 -1.663 -26.314 1.00 56.27 612 ARG A CA 1
ATOM 764 C C . ARG A 1 121 ? 27.803 -0.871 -26.121 1.00 53.83 612 ARG A C 1
ATOM 765 O O . ARG A 1 121 ? 27.844 0.362 -26.051 1.00 53.38 612 ARG A O 1
ATOM 773 N N . ILE A 1 122 ? 26.673 -1.570 -26.025 1.00 53.17 613 ILE A N 1
ATOM 774 C CA . ILE A 1 122 ? 25.404 -0.898 -25.817 1.00 50.92 613 ILE A CA 1
ATOM 775 C C . ILE A 1 122 ? 25.355 -0.303 -24.409 1.00 49.20 613 ILE A C 1
ATOM 776 O O . ILE A 1 122 ? 24.847 0.807 -24.224 1.00 48.02 613 ILE A O 1
ATOM 781 N N . VAL A 1 123 ? 25.915 -1.006 -23.424 1.00 48.81 614 VAL A N 1
ATOM 782 C CA . VAL A 1 123 ? 25.977 -0.458 -22.074 1.00 47.93 614 VAL A CA 1
ATOM 783 C C . VAL A 1 123 ? 26.686 0.892 -22.123 1.00 48.18 614 VAL A C 1
ATOM 784 O O . VAL A 1 123 ? 26.171 1.874 -21.586 1.00 48.43 614 VAL A O 1
ATOM 788 N N . LEU A 1 124 ? 27.843 0.940 -22.794 1.00 48.73 615 LEU A N 1
ATOM 789 C CA . LEU A 1 124 ? 28.614 2.174 -22.920 1.00 45.47 615 LEU A CA 1
ATOM 790 C C . LEU A 1 124 ? 27.817 3.228 -23.640 1.00 44.15 615 LEU A C 1
ATOM 791 O O . LEU A 1 124 ? 27.663 4.329 -23.128 1.00 45.98 615 LEU A O 1
ATOM 796 N N . ASN A 1 125 ? 27.321 2.910 -24.827 1.00 44.12 616 ASN A N 1
ATOM 797 C CA . ASN A 1 125 ? 26.648 3.924 -25.650 1.00 43.67 616 ASN A CA 1
ATOM 798 C C . ASN A 1 125 ? 25.385 4.432 -24.993 1.00 43.82 616 ASN A C 1
ATOM 799 O O . ASN A 1 125 ? 25.084 5.628 -25.066 1.00 43.29 616 ASN A O 1
ATOM 804 N N . ASP A 1 126 ? 24.645 3.525 -24.355 1.00 44.85 617 ASP A N 1
ATOM 805 C CA . ASP A 1 126 ? 23.453 3.908 -23.626 1.00 45.80 617 ASP A CA 1
ATOM 806 C C . ASP A 1 126 ? 23.811 4.900 -22.543 1.00 45.44 617 ASP A C 1
ATOM 807 O O . ASP A 1 126 ? 23.244 5.986 -22.480 1.00 45.45 617 ASP A O 1
ATOM 812 N N . ALA A 1 127 ? 24.775 4.542 -21.705 1.00 45.92 618 ALA A N 1
ATOM 813 C CA . ALA A 1 127 ? 25.209 5.444 -20.643 1.00 45.58 618 ALA A CA 1
ATOM 814 C C . ALA A 1 127 ? 25.688 6.815 -21.192 1.00 45.10 618 ALA A C 1
ATOM 815 O O . ALA A 1 127 ? 25.423 7.856 -20.579 1.00 44.54 618 ALA A O 1
ATOM 817 N N . ALA A 1 128 ? 26.351 6.823 -22.347 1.00 44.50 619 ALA A N 1
ATOM 818 C CA . ALA A 1 128 ? 26.799 8.083 -22.969 1.00 45.01 619 ALA A CA 1
ATOM 819 C C . ALA A 1 128 ? 25.631 8.968 -23.404 1.00 44.76 619 ALA A C 1
ATOM 820 O O . ALA A 1 128 ? 25.707 10.196 -23.300 1.00 43.98 619 ALA A O 1
ATOM 822 N N . CYS A 1 129 ? 24.550 8.353 -23.872 1.00 45.77 620 CYS A N 1
ATOM 823 C CA . CYS A 1 129 ? 23.312 9.085 -24.120 1.00 48.01 620 CYS A CA 1
ATOM 824 C C . CYS A 1 129 ? 22.807 9.750 -22.869 1.00 46.50 620 CYS A C 1
ATOM 825 O O . CYS A 1 129 ? 22.460 10.940 -22.859 1.00 44.61 620 CYS A O 1
ATOM 828 N N . HIS A 1 130 ? 22.749 8.956 -21.812 1.00 46.19 621 HIS A N 1
ATOM 829 C CA . HIS A 1 130 ? 22.177 9.417 -20.566 1.00 47.09 621 HIS A CA 1
ATOM 830 C C . HIS A 1 130 ? 22.978 10.545 -19.972 1.00 44.18 621 HIS A C 1
ATOM 831 O O . HIS A 1 130 ? 22.445 11.598 -19.641 1.00 43.44 621 HIS A O 1
ATOM 838 N N . VAL A 1 131 ? 24.271 10.306 -19.849 1.00 43.23 622 VAL A N 1
ATOM 839 C CA . VAL A 1 131 ? 25.210 11.287 -19.348 1.00 42.70 622 VAL A CA 1
ATOM 840 C C . VAL A 1 131 ? 25.213 12.564 -20.215 1.00 44.47 622 VAL A C 1
ATOM 841 O O . VAL A 1 131 ? 25.088 13.674 -19.701 1.00 46.35 622 VAL A O 1
ATOM 845 N N . THR A 1 132 ? 25.344 12.414 -21.526 1.00 42.47 623 THR A N 1
ATOM 846 C CA . THR A 1 132 ? 25.437 13.585 -22.368 1.00 41.23 623 THR A CA 1
ATOM 847 C C . THR A 1 132 ? 24.174 14.429 -22.269 1.00 41.72 623 THR A C 1
ATOM 848 O O . THR A 1 132 ? 24.242 15.650 -22.316 1.00 42.80 623 THR A O 1
ATOM 852 N N . SER A 1 133 ? 23.018 13.783 -22.134 1.00 42.64 624 SER A N 1
ATOM 853 C CA . SER A 1 133 ? 21.743 14.501 -22.038 1.00 42.93 624 SER A CA 1
ATOM 854 C C . SER A 1 133 ? 21.576 15.177 -20.679 1.00 41.54 624 SER A C 1
ATOM 855 O O . SER A 1 133 ? 20.992 16.247 -20.589 1.00 45.11 624 SER A O 1
ATOM 858 N N . THR A 1 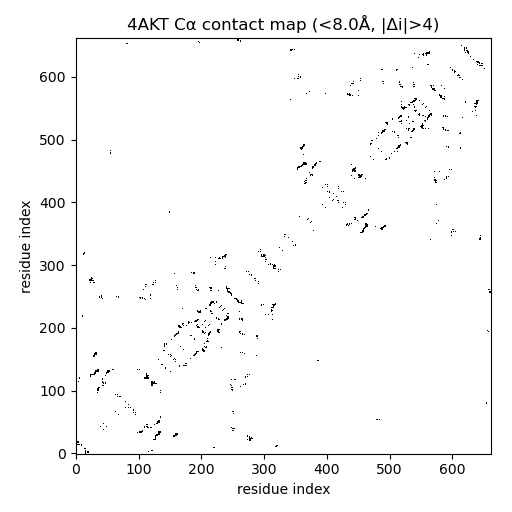134 ? 22.092 14.553 -19.631 1.00 40.17 625 THR A N 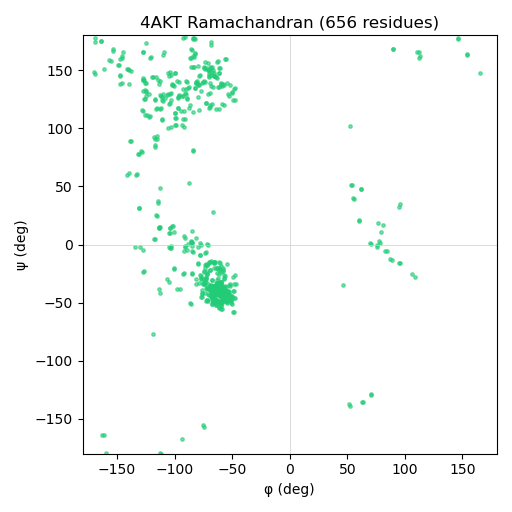1
ATOM 859 C CA . THR A 1 134 ? 22.091 15.145 -18.298 1.00 40.26 625 THR A CA 1
ATOM 860 C C . THR A 1 134 ? 22.857 16.468 -18.298 1.00 39.47 625 THR A C 1
ATOM 861 O O . THR A 1 134 ? 22.497 17.387 -17.571 1.00 40.61 625 THR A O 1
ATOM 865 N N . ILE A 1 135 ? 23.878 16.571 -19.144 1.00 37.05 626 ILE A N 1
ATOM 866 C CA . ILE A 1 135 ? 24.673 17.774 -19.245 1.00 36.35 626 ILE A CA 1
ATOM 867 C C . ILE A 1 135 ? 24.102 18.813 -20.212 1.00 39.42 626 ILE A C 1
ATOM 868 O O . ILE A 1 135 ? 23.991 19.982 -19.849 1.00 40.65 626 ILE A O 1
ATOM 873 N N . VAL A 1 136 ? 23.767 18.410 -21.441 1.00 41.71 627 VAL A N 1
ATOM 874 C CA . VAL A 1 136 ? 23.427 19.385 -22.492 1.00 43.98 627 VAL A CA 1
ATOM 875 C C . VAL A 1 136 ? 22.003 19.300 -23.059 1.00 46.72 627 VAL A C 1
ATOM 876 O O . VAL A 1 136 ? 21.645 20.049 -23.976 1.00 49.64 627 VAL A O 1
ATOM 880 N N . GLY A 1 137 ? 21.179 18.428 -22.500 1.00 46.83 628 GLY A N 1
ATOM 881 C CA . GLY A 1 137 ? 19.790 18.312 -22.940 1.00 48.06 628 GLY A CA 1
ATOM 882 C C . GLY A 1 137 ? 19.068 19.647 -23.012 1.00 49.04 628 GLY A C 1
ATOM 883 O O . GLY A 1 137 ? 19.116 20.416 -22.063 1.00 50.72 628 GLY A O 1
ATOM 884 N N . GLN A 1 138 ? 18.394 19.925 -24.126 1.00 50.76 629 GLN A N 1
ATOM 885 C CA . GLN A 1 138 ? 17.767 21.244 -24.340 1.00 52.61 629 GLN A CA 1
ATOM 886 C C . GLN A 1 138 ? 16.451 21.374 -23.598 1.00 55.15 629 GLN A C 1
ATOM 887 O O . GLN A 1 138 ? 15.715 20.398 -23.462 1.00 57.40 629 GLN A O 1
ATOM 893 N N . GLU A 1 139 ? 16.162 22.580 -23.111 1.00 56.77 630 GLU A N 1
ATOM 894 C CA . GLU A 1 139 ? 14.959 22.806 -22.310 1.00 58.15 630 GLU A CA 1
ATOM 895 C C . GLU A 1 139 ? 13.718 22.599 -23.187 1.00 59.76 630 GLU A C 1
ATOM 896 O O . GLU A 1 139 ? 13.732 22.905 -24.377 1.00 60.07 630 GLU A O 1
ATOM 902 N N . HIS A 1 140 ? 12.665 22.055 -22.581 1.00 60.07 631 HIS A N 1
ATOM 903 C CA . HIS A 1 140 ? 11.390 21.762 -23.269 1.00 62.61 631 HIS A CA 1
ATOM 904 C C . HIS A 1 140 ? 11.437 20.510 -24.116 1.00 61.85 631 HIS A C 1
ATOM 905 O O . HIS A 1 140 ? 10.461 20.149 -24.754 1.00 64.39 631 HIS A O 1
ATOM 912 N N . SER A 1 141 ? 12.565 19.816 -24.084 1.00 60.37 632 SER A N 1
ATOM 913 C CA . SER A 1 141 ? 12.675 18.481 -24.633 1.00 59.04 632 SER A CA 1
ATOM 914 C C . SER A 1 141 ? 12.391 17.466 -23.510 1.00 58.68 632 SER A C 1
ATOM 915 O O . SER A 1 141 ? 12.164 17.859 -22.364 1.00 58.42 632 SER A O 1
ATOM 918 N N . PRO A 1 142 ? 12.394 16.162 -23.832 1.00 58.47 633 PRO A N 1
ATOM 919 C CA . PRO A 1 142 ? 12.190 15.144 -22.807 1.00 57.63 633 PRO A CA 1
ATOM 920 C C . PRO A 1 142 ? 13.260 15.114 -21.724 1.00 57.46 633 PRO A C 1
ATOM 921 O O . PRO A 1 142 ? 12.960 14.704 -20.607 1.00 61.29 633 PRO A O 1
ATOM 925 N N . VAL A 1 143 ? 14.495 15.512 -22.047 1.00 55.35 634 VAL A N 1
ATOM 926 C CA . VAL A 1 143 ? 15.568 15.626 -21.039 1.00 50.96 634 VAL A CA 1
ATOM 927 C C . VAL A 1 143 ? 16.194 17.025 -21.049 1.00 50.34 634 VAL A C 1
ATOM 928 O O . VAL A 1 143 ? 16.846 17.422 -21.996 1.00 50.47 634 VAL A O 1
ATOM 932 N N . PHE A 1 144 ? 15.958 17.768 -19.977 1.00 51.82 635 PHE A N 1
ATOM 933 C CA . PHE A 1 144 ? 16.512 19.103 -19.788 1.00 49.67 635 PHE A CA 1
ATOM 934 C C . PHE A 1 144 ? 17.711 18.977 -18.868 1.00 46.81 635 PHE A C 1
ATOM 935 O O . PHE A 1 144 ? 17.562 18.709 -17.678 1.00 45.30 635 PHE A O 1
ATOM 943 N N . GLY A 1 145 ? 18.894 19.153 -19.446 1.00 46.03 636 GLY A N 1
ATOM 944 C CA . GLY A 1 145 ? 20.150 19.006 -18.739 1.00 44.52 636 GLY A CA 1
ATOM 945 C C . GLY A 1 145 ? 20.537 20.255 -17.973 1.00 44.36 636 GLY A C 1
ATOM 946 O O . GLY A 1 145 ? 19.841 21.258 -18.031 1.00 46.74 636 GLY A O 1
ATOM 947 N N . ILE A 1 146 ? 21.658 20.191 -17.256 1.00 42.08 637 ILE A N 1
ATOM 948 C CA . ILE A 1 146 ? 22.087 21.276 -16.380 1.00 40.32 637 ILE A CA 1
ATOM 949 C C . ILE A 1 146 ? 22.603 22.481 -17.143 1.00 39.68 637 ILE A C 1
ATOM 950 O O . ILE A 1 146 ? 22.365 23.604 -16.738 1.00 38.75 637 ILE A O 1
ATOM 955 N N . ALA A 1 147 ? 23.315 22.238 -18.240 1.00 40.25 638 ALA A N 1
ATOM 956 C CA . ALA A 1 147 ? 24.067 23.285 -18.937 1.00 41.18 638 ALA A CA 1
ATOM 957 C C . ALA A 1 147 ? 23.833 23.236 -20.431 1.00 43.75 638 ALA A C 1
ATOM 958 O O . ALA A 1 147 ? 24.777 23.077 -21.204 1.00 43.74 638 ALA A O 1
ATOM 960 N N . PRO A 1 148 ? 22.575 23.394 -20.854 1.00 47.08 639 PRO A N 1
ATOM 961 C CA . PRO A 1 148 ? 22.197 23.199 -22.260 1.00 49.73 639 PRO A CA 1
ATOM 962 C C . PRO A 1 148 ? 22.785 24.166 -23.277 1.00 50.30 639 PRO A C 1
ATOM 963 O O . PRO A 1 148 ? 22.712 23.875 -24.469 1.00 50.18 639 PRO A O 1
ATOM 967 N N . ASN A 1 149 ? 23.350 25.295 -22.842 1.00 52.14 640 ASN A N 1
ATOM 968 C CA . ASN A 1 149 ? 23.921 26.281 -23.793 1.00 53.95 640 ASN A CA 1
ATOM 969 C C . ASN A 1 149 ? 25.456 26.254 -23.852 1.00 50.28 640 ASN A C 1
ATOM 970 O O . ASN A 1 149 ? 26.080 27.121 -24.461 1.00 52.18 640 ASN A O 1
ATOM 975 N N . CYS A 1 150 ? 26.059 25.249 -23.221 1.00 47.17 641 CYS A N 1
ATOM 976 C CA . CYS A 1 150 ? 27.504 25.029 -23.297 1.00 46.02 641 CYS A CA 1
ATOM 977 C C . CYS A 1 150 ? 27.857 24.282 -24.571 1.00 45.88 641 CYS A C 1
ATOM 978 O O . CYS A 1 150 ? 26.983 23.745 -25.238 1.00 50.83 641 CYS A O 1
ATOM 981 N N . ARG A 1 151 ? 29.135 24.278 -24.925 1.00 45.05 642 ARG A N 1
ATOM 982 C CA . ARG A 1 151 ? 29.618 23.556 -26.090 1.00 46.82 642 ARG A CA 1
ATOM 983 C C . ARG A 1 151 ? 30.085 22.197 -25.633 1.00 44.54 642 ARG A C 1
ATOM 984 O O . ARG A 1 151 ? 30.897 22.106 -24.713 1.00 46.51 642 ARG A O 1
ATOM 992 N N . VAL A 1 152 ? 29.596 21.149 -26.280 1.00 41.73 643 VAL A N 1
ATOM 993 C CA . VAL A 1 152 ? 29.902 19.798 -25.868 1.00 40.20 643 VAL A CA 1
ATOM 994 C C . VAL A 1 152 ? 30.492 19.037 -27.029 1.00 41.11 643 VAL A C 1
ATOM 995 O O . VAL A 1 152 ? 29.952 19.043 -28.136 1.00 44.66 643 VAL A O 1
ATOM 999 N N . ILE A 1 153 ? 31.643 18.427 -26.783 1.00 39.86 644 ILE A N 1
ATOM 1000 C CA . ILE A 1 153 ? 32.247 17.532 -27.734 1.00 40.06 644 ILE A CA 1
ATOM 1001 C C . ILE A 1 153 ? 32.251 16.156 -27.103 1.00 39.18 644 ILE A C 1
ATOM 1002 O O . ILE A 1 153 ? 32.875 15.962 -26.066 1.00 39.37 644 ILE A O 1
ATOM 1007 N N . ASN A 1 154 ? 31.555 15.208 -27.717 1.00 39.81 645 ASN A N 1
ATOM 1008 C CA . ASN A 1 154 ? 31.681 13.805 -27.326 1.00 39.87 645 ASN A CA 1
ATOM 1009 C C . ASN A 1 154 ? 32.901 13.206 -27.997 1.00 40.24 645 ASN A C 1
ATOM 1010 O O . ASN A 1 154 ? 33.114 13.414 -29.186 1.00 41.62 645 ASN A O 1
ATOM 1015 N N . MET A 1 155 ? 33.691 12.464 -27.230 1.00 39.34 646 MET A N 1
ATOM 1016 C CA . MET A 1 155 ? 34.799 11.698 -27.774 1.00 40.12 646 MET A CA 1
ATOM 1017 C C . MET A 1 155 ? 34.546 10.205 -27.537 1.00 40.05 646 MET A C 1
ATOM 1018 O O . MET A 1 155 ? 35.038 9.632 -26.567 1.00 38.38 646 MET A O 1
ATOM 1023 N N . PRO A 1 156 ? 33.772 9.566 -28.424 1.00 41.49 647 PRO A N 1
ATOM 1024 C CA . PRO A 1 156 ? 33.386 8.173 -28.185 1.00 44.19 647 PRO A CA 1
ATOM 1025 C C . PRO A 1 156 ? 34.554 7.212 -28.160 1.00 45.62 647 PRO A C 1
ATOM 1026 O O . PRO A 1 156 ? 35.494 7.396 -28.894 1.00 46.75 647 PRO A O 1
ATOM 1030 N N . GLN A 1 157 ? 34.486 6.209 -27.299 1.00 48.57 648 GLN A N 1
ATOM 1031 C CA . GLN A 1 157 ? 35.489 5.158 -27.254 1.00 55.53 648 GLN A CA 1
ATOM 1032 C C . GLN A 1 157 ? 34.880 3.803 -27.640 1.00 62.12 648 GLN A C 1
ATOM 1033 O O . GLN A 1 157 ? 35.386 2.752 -27.246 1.00 66.54 648 GLN A O 1
ATOM 1039 N N . ASP A 1 158 ? 33.789 3.843 -28.402 1.00 68.50 649 ASP A N 1
ATOM 1040 C CA . ASP A 1 158 ? 33.036 2.649 -28.780 1.00 72.50 649 ASP A CA 1
ATOM 1041 C C . ASP A 1 158 ? 33.959 1.593 -29.383 1.00 74.94 649 ASP A C 1
ATOM 1042 O O . ASP A 1 158 ? 33.909 0.430 -28.969 1.00 83.80 649 ASP A O 1
ATOM 1047 N N . ALA A 1 159 ? 34.809 1.994 -30.324 1.00 72.94 650 ALA A N 1
ATOM 1048 C CA . ALA A 1 159 ? 35.712 1.054 -31.002 1.00 77.71 650 ALA A CA 1
ATOM 1049 C C . ALA A 1 159 ? 36.566 0.248 -30.015 1.00 78.62 650 ALA A C 1
ATOM 1050 O O . ALA A 1 159 ? 36.953 -0.882 -30.313 1.00 81.00 650 ALA A O 1
ATOM 1052 N N . ASP A 1 167 ? 41.283 -2.818 -21.662 1.00 105.74 658 ASP A N 1
ATOM 1053 C CA . ASP A 1 167 ? 42.217 -2.254 -22.647 1.00 108.15 658 ASP A CA 1
ATOM 1054 C C . ASP A 1 167 ? 41.760 -0.911 -23.272 1.00 105.31 658 ASP A C 1
ATOM 1055 O O . ASP A 1 167 ? 42.596 -0.053 -23.572 1.00 104.84 658 ASP A O 1
ATOM 1060 N N . VAL A 1 168 ? 40.457 -0.721 -23.478 1.00 105.39 659 VAL A N 1
ATOM 1061 C CA . VAL A 1 168 ? 39.948 0.577 -23.962 1.00 100.82 659 VAL A CA 1
ATOM 1062 C C . VAL A 1 168 ? 39.817 1.570 -22.800 1.00 95.51 659 VAL A C 1
ATOM 1063 O O . VAL A 1 168 ? 39.924 2.789 -22.990 1.00 92.13 659 VAL A O 1
ATOM 1067 N N . MET A 1 169 ? 39.553 1.045 -21.605 1.00 93.16 660 MET A N 1
ATOM 1068 C CA . MET A 1 169 ? 39.691 1.826 -20.377 1.00 88.50 660 MET A CA 1
ATOM 1069 C C . MET A 1 169 ? 41.120 1.822 -19.830 1.00 81.74 660 MET A C 1
ATOM 1070 O O . MET A 1 169 ? 41.308 2.252 -18.699 1.00 79.51 660 MET A O 1
ATOM 1075 N N . SER A 1 170 ? 42.118 1.351 -20.591 1.00 77.95 661 SER A N 1
ATOM 1076 C CA . SER A 1 170 ? 43.498 1.313 -20.105 1.00 73.93 661 SER A CA 1
ATOM 1077 C C . SER A 1 170 ? 43.938 2.722 -19.824 1.00 70.07 661 SER A C 1
ATOM 1078 O O . SER A 1 170 ? 43.459 3.658 -20.463 1.00 66.95 661 SER A O 1
ATOM 1081 N N . PRO A 1 171 ? 44.865 2.891 -18.879 1.00 71.09 662 PRO A N 1
ATOM 1082 C CA . PRO A 1 171 ? 45.306 4.250 -18.609 1.00 67.60 662 PRO A CA 1
ATOM 1083 C C . PRO A 1 171 ? 45.969 4.884 -19.837 1.00 63.70 662 PRO A C 1
ATOM 1084 O O . PRO A 1 171 ? 45.746 6.061 -20.112 1.00 60.37 662 PRO A O 1
ATOM 1088 N N . LEU A 1 172 ? 46.744 4.101 -20.583 1.00 62.98 663 LEU A N 1
ATOM 1089 C CA . LEU A 1 172 ? 47.334 4.601 -21.813 1.00 60.22 663 LEU A CA 1
ATOM 1090 C C . LEU A 1 172 ? 46.271 5.280 -22.667 1.00 58.02 663 LEU A C 1
ATOM 1091 O O . LEU A 1 172 ? 46.397 6.456 -22.986 1.00 57.92 663 LEU A O 1
ATOM 1096 N N . ASN A 1 173 ? 45.218 4.553 -23.023 1.00 58.46 664 ASN A N 1
ATOM 1097 C CA . ASN A 1 173 ? 44.178 5.108 -23.890 1.00 57.18 664 ASN A CA 1
ATOM 1098 C C . ASN A 1 173 ? 43.431 6.300 -23.295 1.00 51.37 664 ASN A C 1
ATOM 1099 O O . ASN A 1 173 ? 43.036 7.184 -24.031 1.00 50.18 664 ASN A O 1
ATOM 1104 N N . LEU A 1 174 ? 43.239 6.330 -21.981 1.00 48.28 665 LEU A N 1
ATOM 1105 C CA . LEU A 1 174 ? 42.558 7.460 -21.344 1.00 45.14 665 LEU A CA 1
ATOM 1106 C C . LEU A 1 174 ? 43.455 8.688 -21.388 1.00 41.99 665 LEU A C 1
ATOM 1107 O O . LEU A 1 174 ? 42.991 9.788 -21.698 1.00 39.63 665 LEU A O 1
ATOM 1112 N N . ALA A 1 175 ? 44.745 8.496 -21.097 1.00 41.22 666 ALA A N 1
ATOM 1113 C CA . ALA A 1 175 ? 45.738 9.573 -21.227 1.00 39.46 666 ALA A CA 1
ATOM 1114 C C . ALA A 1 175 ? 45.736 10.145 -22.646 1.00 37.97 666 ALA A C 1
ATOM 1115 O O . ALA A 1 175 ? 45.704 11.363 -22.834 1.00 34.99 666 ALA A O 1
ATOM 1117 N N . ARG A 1 176 ? 45.737 9.265 -23.643 1.00 39.34 667 ARG A N 1
ATOM 1118 C CA . ARG A 1 176 ? 45.728 9.718 -25.036 1.00 38.69 667 ARG A CA 1
ATOM 1119 C C . ARG A 1 176 ? 44.478 10.523 -25.314 1.00 36.91 667 ARG A C 1
ATOM 1120 O O . ARG A 1 176 ? 44.544 11.572 -25.938 1.00 36.27 667 ARG A O 1
ATOM 1128 N N . ALA A 1 177 ? 43.347 10.037 -24.824 1.00 36.57 668 ALA A N 1
ATOM 1129 C CA . ALA A 1 177 ? 42.067 10.718 -24.978 1.00 35.15 668 ALA A CA 1
ATOM 1130 C C . ALA A 1 177 ? 42.105 12.059 -24.324 1.00 34.15 668 ALA A C 1
ATOM 1131 O O . ALA A 1 177 ? 41.546 13.027 -24.864 1.00 32.90 668 ALA A O 1
ATOM 1133 N N . ILE A 1 178 ? 42.730 12.109 -23.136 1.00 34.74 669 ILE A N 1
ATOM 1134 C CA . ILE A 1 178 ? 42.797 13.349 -22.359 1.00 33.54 669 ILE A CA 1
ATOM 1135 C C . ILE A 1 178 ? 43.622 14.391 -23.101 1.00 34.05 669 ILE A C 1
ATOM 1136 O O . ILE A 1 178 ? 43.165 15.512 -23.292 1.00 35.58 669 ILE A O 1
ATOM 1141 N N . ASP A 1 179 ? 44.822 14.012 -23.537 1.00 35.26 670 ASP A N 1
ATOM 1142 C CA . ASP A 1 179 ? 45.658 14.899 -24.334 1.00 36.41 670 ASP A CA 1
ATOM 1143 C C . ASP A 1 179 ? 44.868 15.497 -25.506 1.00 36.60 670 ASP A C 1
ATOM 1144 O O . ASP A 1 179 ? 44.936 16.690 -25.747 1.00 37.65 670 ASP A O 1
ATOM 1149 N N . LEU A 1 180 ? 44.096 14.683 -26.205 1.00 37.79 671 LEU A N 1
ATOM 1150 C CA . LEU A 1 180 ? 43.341 15.171 -27.335 1.00 39.11 671 LEU A CA 1
ATOM 1151 C C . LEU A 1 180 ? 42.264 16.120 -26.860 1.00 40.20 671 LEU A C 1
ATOM 1152 O O . LEU A 1 180 ? 42.019 17.145 -27.496 1.00 44.74 671 LEU A O 1
ATOM 1157 N N . ALA A 1 181 ? 41.595 15.799 -25.754 1.00 39.98 672 ALA A N 1
ATOM 1158 C CA . ALA A 1 181 ? 40.529 16.680 -25.269 1.00 38.14 672 ALA A CA 1
ATOM 1159 C C . ALA A 1 181 ? 41.093 18.065 -24.985 1.00 38.72 672 ALA A C 1
ATOM 1160 O O . ALA A 1 181 ? 40.456 19.079 -25.300 1.00 40.19 672 ALA A O 1
ATOM 1162 N N . LEU A 1 182 ? 42.292 18.113 -24.409 1.00 38.49 673 LEU A N 1
ATOM 1163 C CA . LEU A 1 182 ? 42.949 19.391 -24.166 1.00 38.85 673 LEU A CA 1
ATOM 1164 C C . LEU A 1 182 ? 43.189 20.109 -25.490 1.00 39.92 673 LEU A C 1
ATOM 1165 O O . LEU A 1 182 ? 42.799 21.255 -25.637 1.00 40.14 673 LEU A O 1
ATOM 1170 N N . GLU A 1 183 ? 43.762 19.407 -26.471 1.00 41.19 674 GLU A N 1
ATOM 1171 C CA . GLU A 1 183 ? 44.062 20.003 -27.766 1.00 43.15 674 GLU A CA 1
ATOM 1172 C C . GLU A 1 183 ? 42.787 20.516 -28.412 1.00 43.86 674 GLU A C 1
ATOM 1173 O O . GLU A 1 183 ? 42.806 21.542 -29.091 1.00 47.07 674 GLU A O 1
ATOM 1179 N N . LEU A 1 184 ? 41.676 19.828 -28.179 1.00 42.34 675 LEU A N 1
ATOM 1180 C CA . LEU A 1 184 ? 40.381 20.251 -28.726 1.00 42.83 675 LEU A CA 1
ATOM 1181 C C . LEU A 1 184 ? 39.798 21.478 -28.017 1.00 42.23 675 LEU A C 1
ATOM 1182 O O . LEU A 1 184 ? 38.783 22.001 -28.458 1.00 42.72 675 LEU A O 1
ATOM 1187 N N . GLY A 1 185 ? 40.425 21.926 -26.927 1.00 40.56 676 GLY A N 1
ATOM 1188 C CA . GLY A 1 185 ? 40.005 23.163 -26.240 1.00 41.68 676 GLY A CA 1
ATOM 1189 C C . GLY A 1 185 ? 39.062 22.969 -25.057 1.00 41.22 676 GLY A C 1
ATOM 1190 O O . GLY A 1 185 ? 38.190 23.783 -24.807 1.00 41.35 676 GLY A O 1
ATOM 1191 N N . ALA A 1 186 ? 39.244 21.879 -24.328 1.00 39.88 677 ALA A N 1
ATOM 1192 C CA . ALA A 1 186 ? 38.365 21.550 -23.236 1.00 39.08 677 ALA A CA 1
ATOM 1193 C C . ALA A 1 186 ? 38.556 22.544 -22.098 1.00 38.33 677 ALA A C 1
ATOM 1194 O O . ALA A 1 186 ? 39.683 22.925 -21.780 1.00 39.24 677 ALA A O 1
ATOM 1196 N N . ASN A 1 187 ? 37.446 22.942 -21.488 1.00 36.72 678 ASN A N 1
ATOM 1197 C CA . ASN A 1 187 ? 37.476 23.622 -20.211 1.00 37.53 678 ASN A CA 1
ATOM 1198 C C . ASN A 1 187 ? 37.217 22.627 -19.099 1.00 36.40 678 ASN A C 1
ATOM 1199 O O . ASN A 1 187 ? 37.807 22.718 -18.027 1.00 35.24 678 ASN A O 1
ATOM 1204 N N . ILE A 1 188 ? 36.306 21.687 -19.363 1.00 36.48 679 ILE A N 1
ATOM 1205 C CA . ILE A 1 188 ? 36.036 20.561 -18.470 1.00 34.62 679 ILE A CA 1
ATOM 1206 C C . ILE A 1 188 ? 36.202 19.301 -19.280 1.00 33.12 679 ILE A C 1
ATOM 1207 O O . ILE A 1 188 ? 35.760 19.260 -20.422 1.00 35.76 679 ILE A O 1
ATOM 1212 N N . ILE A 1 189 ? 36.812 18.275 -18.701 1.00 31.50 680 ILE A N 1
ATOM 1213 C CA . ILE A 1 189 ? 36.807 16.941 -19.292 1.00 31.06 680 ILE A CA 1
ATOM 1214 C C . ILE A 1 189 ? 35.969 16.036 -18.391 1.00 31.22 680 ILE A C 1
ATOM 1215 O O . ILE A 1 189 ? 36.298 15.846 -17.227 1.00 30.02 680 ILE A O 1
ATOM 1220 N N . HIS A 1 190 ? 34.879 15.506 -18.922 1.00 32.33 681 HIS A N 1
ATOM 1221 C CA . HIS A 1 190 ? 34.093 14.532 -18.190 1.00 33.65 681 HIS A CA 1
ATOM 1222 C C . HIS A 1 190 ? 34.563 13.187 -18.599 1.00 34.53 681 HIS A C 1
ATOM 1223 O O . HIS A 1 190 ? 34.395 12.755 -19.745 1.00 35.25 681 HIS A O 1
ATOM 1230 N N . CYS A 1 191 ? 35.142 12.489 -17.641 1.00 35.42 682 CYS A N 1
ATOM 1231 C CA . CYS A 1 191 ? 35.669 11.187 -17.879 1.00 37.29 682 CYS A CA 1
ATOM 1232 C C . CYS A 1 191 ? 34.700 10.178 -17.318 1.00 37.88 682 CYS A C 1
ATOM 1233 O O . CYS A 1 191 ? 34.700 9.934 -16.133 1.00 39.84 682 CYS A O 1
ATOM 1236 N N . ALA A 1 192 ? 33.893 9.558 -18.169 1.00 39.89 683 ALA A N 1
ATOM 1237 C CA . ALA A 1 192 ? 32.830 8.626 -17.704 1.00 43.13 683 ALA A CA 1
ATOM 1238 C C . ALA A 1 192 ? 33.316 7.267 -17.136 1.00 46.22 683 ALA A C 1
ATOM 1239 O O . ALA A 1 192 ? 32.510 6.467 -16.666 1.00 47.82 683 ALA A O 1
ATOM 1241 N N . PHE A 1 193 ? 34.630 7.053 -17.124 1.00 47.75 684 PHE A N 1
ATOM 1242 C CA . PHE A 1 193 ? 35.220 5.739 -16.969 1.00 50.83 684 PHE A CA 1
ATOM 1243 C C . PHE A 1 193 ? 35.763 5.463 -15.601 1.00 50.05 684 PHE A C 1
ATOM 1244 O O . PHE A 1 193 ? 36.303 6.362 -14.948 1.00 50.61 684 PHE A O 1
ATOM 1252 N N . CYS A 1 194 ? 35.648 4.205 -15.185 1.00 51.49 685 CYS A N 1
ATOM 1253 C CA . CYS A 1 194 ? 36.256 3.728 -13.951 1.00 52.22 685 CYS A CA 1
ATOM 1254 C C . CYS A 1 194 ? 37.188 2.565 -14.275 1.00 54.66 685 CYS A C 1
ATOM 1255 O O . CYS A 1 194 ? 36.705 1.499 -14.634 1.00 59.49 685 CYS A O 1
ATOM 1258 N N . ARG A 1 195 ? 38.505 2.750 -14.159 1.00 52.78 686 ARG A N 1
ATOM 1259 C CA . ARG A 1 195 ? 39.421 1.612 -14.257 1.00 55.64 686 ARG A CA 1
ATOM 1260 C C . ARG A 1 195 ? 39.752 1.120 -12.884 1.00 54.07 686 ARG A C 1
ATOM 1261 O O . ARG A 1 195 ? 40.193 1.889 -12.046 1.00 51.32 686 ARG A O 1
ATOM 1269 N N . PRO A 1 196 ? 39.581 -0.179 -12.650 1.00 55.98 687 PRO A N 1
ATOM 1270 C CA . PRO A 1 196 ? 39.774 -0.597 -11.272 1.00 56.60 687 PRO A CA 1
ATOM 1271 C C . PRO A 1 196 ? 41.153 -0.358 -10.678 1.00 55.94 687 PRO A C 1
ATOM 1272 O O . PRO A 1 196 ? 42.166 -0.290 -11.388 1.00 56.69 687 PRO A O 1
ATOM 1276 N N . THR A 1 197 ? 41.144 -0.181 -9.363 1.00 54.01 688 THR A N 1
ATOM 1277 C CA . THR A 1 197 ? 42.349 -0.144 -8.584 1.00 54.27 688 THR A CA 1
ATOM 1278 C C . THR A 1 197 ? 42.004 -0.391 -7.128 1.00 55.87 688 THR A C 1
ATOM 1279 O O . THR A 1 197 ? 40.899 -0.090 -6.687 1.00 53.22 688 THR A O 1
ATOM 1283 N N . GLN A 1 198 ? 42.961 -0.961 -6.402 1.00 60.13 689 GLN A N 1
ATOM 1284 C CA . GLN A 1 198 ? 42.817 -1.211 -4.981 1.00 62.26 689 GLN A CA 1
ATOM 1285 C C . GLN A 1 198 ? 43.537 -0.155 -4.146 1.00 61.15 689 GLN A C 1
ATOM 1286 O O . GLN A 1 198 ? 43.694 -0.321 -2.950 1.00 62.78 689 GLN A O 1
ATOM 1292 N N . THR A 1 199 ? 43.988 0.919 -4.775 1.00 60.37 690 THR A N 1
ATOM 1293 C CA . THR A 1 199 ? 44.758 1.952 -4.092 1.00 62.21 690 THR A CA 1
ATOM 1294 C C . THR A 1 199 ? 44.694 3.251 -4.898 1.00 61.63 690 THR A C 1
ATOM 1295 O O . THR A 1 199 ? 44.092 3.299 -5.959 1.00 61.79 690 THR A O 1
ATOM 1299 N N . SER A 1 200 ? 45.353 4.293 -4.408 1.00 64.26 691 SER A N 1
ATOM 1300 C CA . SER A 1 200 ? 45.463 5.554 -5.149 1.00 62.52 691 SER A CA 1
ATOM 1301 C C . SER A 1 200 ? 46.532 5.568 -6.251 1.00 62.88 691 SER A C 1
ATOM 1302 O O . SER A 1 200 ? 46.680 6.570 -6.933 1.00 57.41 691 SER A O 1
ATOM 1305 N N . GLU A 1 201 ? 47.287 4.485 -6.413 1.00 69.19 692 GLU A N 1
ATOM 1306 C CA . GLU A 1 201 ? 48.278 4.424 -7.483 1.00 73.84 692 GLU A CA 1
ATOM 1307 C C . GLU A 1 201 ? 47.573 4.144 -8.825 1.00 73.89 692 GLU A C 1
ATOM 1308 O O . GLU A 1 201 ? 46.713 3.256 -8.926 1.00 78.16 692 GLU A O 1
ATOM 1314 N N . GLY A 1 202 ? 47.925 4.935 -9.837 1.00 70.61 693 GLY A N 1
ATOM 1315 C CA . GLY A 1 202 ? 47.603 4.630 -11.232 1.00 69.86 693 GLY A CA 1
ATOM 1316 C C . GLY A 1 202 ? 48.882 4.623 -12.054 1.00 71.45 693 GLY A C 1
ATOM 1317 O O . GLY A 1 202 ? 49.948 4.954 -11.541 1.00 74.09 693 GLY A O 1
ATOM 1318 N N . GLU A 1 203 ? 48.798 4.239 -13.326 1.00 72.37 694 GLU A N 1
ATOM 1319 C CA . GLU A 1 203 ? 49.970 4.277 -14.177 1.00 72.42 694 GLU A CA 1
ATOM 1320 C C . GLU A 1 203 ? 50.386 5.738 -14.294 1.00 69.73 694 GLU A C 1
ATOM 1321 O O . GLU A 1 203 ? 49.545 6.647 -14.317 1.00 64.56 694 GLU A O 1
ATOM 1327 N N . GLU A 1 204 ? 51.691 5.956 -14.349 1.00 73.09 695 GLU A N 1
ATOM 1328 C CA . GLU A 1 204 ? 52.248 7.309 -14.365 1.00 71.44 695 GLU A CA 1
ATOM 1329 C C . GLU A 1 204 ? 51.745 8.126 -15.560 1.00 63.43 695 GLU A C 1
ATOM 1330 O O . GLU A 1 204 ? 51.497 9.320 -15.446 1.00 57.84 695 GLU A O 1
ATOM 1336 N N . ILE A 1 205 ? 51.561 7.468 -16.697 1.00 60.87 696 ILE A N 1
ATOM 1337 C CA . ILE A 1 205 ? 51.099 8.149 -17.902 1.00 57.41 696 ILE A CA 1
ATOM 1338 C C . ILE A 1 205 ? 49.783 8.881 -17.651 1.00 52.53 696 ILE A C 1
ATOM 1339 O O . ILE A 1 205 ? 49.578 9.983 -18.140 1.00 50.41 696 ILE A O 1
ATOM 1344 N N . LEU A 1 206 ? 48.896 8.265 -16.883 1.00 52.31 697 LEU A N 1
ATOM 1345 C CA . LEU A 1 206 ? 47.595 8.853 -16.586 1.00 49.00 697 LEU A CA 1
ATOM 1346 C C . LEU A 1 206 ? 47.728 9.956 -15.551 1.00 47.98 697 LEU A C 1
ATOM 1347 O O . LEU A 1 206 ? 47.127 11.013 -15.689 1.00 48.07 697 LEU A O 1
ATOM 1352 N N . VAL A 1 207 ? 48.540 9.714 -14.531 1.00 43.53 698 VAL A N 1
ATOM 1353 C CA . VAL A 1 207 ? 48.835 10.731 -13.541 1.00 42.64 698 VAL A CA 1
ATOM 1354 C C . VAL A 1 207 ? 49.334 12.005 -14.211 1.00 44.75 698 VAL A C 1
ATOM 1355 O O . VAL A 1 207 ? 48.927 13.100 -13.854 1.00 47.12 698 VAL A O 1
ATOM 1359 N N . GLN A 1 208 ? 50.236 11.862 -15.171 1.00 49.79 699 GLN A N 1
ATOM 1360 C CA . GLN A 1 208 ? 50.786 13.015 -15.867 1.00 51.11 699 GLN A CA 1
ATOM 1361 C C . GLN A 1 208 ? 49.720 13.743 -16.670 1.00 48.60 699 GLN A C 1
ATOM 1362 O O . GLN A 1 208 ? 49.739 14.958 -16.751 1.00 49.41 699 GLN A O 1
ATOM 1368 N N . ALA A 1 209 ? 48.790 12.992 -17.241 1.00 47.36 700 ALA A N 1
ATOM 1369 C CA . ALA A 1 209 ? 47.685 13.573 -17.986 1.00 46.31 700 ALA A CA 1
ATOM 1370 C C . ALA A 1 209 ? 46.762 14.379 -17.094 1.00 43.59 700 ALA A C 1
ATOM 1371 O O . ALA A 1 209 ? 46.234 15.385 -17.541 1.00 40.85 700 ALA A O 1
ATOM 1373 N N . ILE A 1 210 ? 46.550 13.925 -15.858 1.00 42.16 701 ILE A N 1
ATOM 1374 C CA . ILE A 1 210 ? 45.691 14.653 -14.923 1.00 41.67 701 ILE A CA 1
ATOM 1375 C C . ILE A 1 210 ? 46.401 15.922 -14.474 1.00 43.36 701 ILE A C 1
ATOM 1376 O O . ILE A 1 210 ? 45.834 16.996 -14.499 1.00 42.38 701 ILE A O 1
ATOM 1381 N N . LYS A 1 211 ? 47.659 15.804 -14.084 1.00 47.51 702 LYS A N 1
ATOM 1382 C CA . LYS A 1 211 ? 48.435 16.981 -13.723 1.00 49.13 702 LYS A CA 1
ATOM 1383 C C . LYS A 1 211 ? 48.426 17.981 -14.870 1.00 48.51 702 LYS A C 1
ATOM 1384 O O . LYS A 1 211 ? 48.326 19.181 -14.645 1.00 51.11 702 LYS A O 1
ATOM 1390 N N . LYS A 1 212 ? 48.533 17.496 -16.099 1.00 47.86 703 LYS A N 1
ATOM 1391 C CA . LYS A 1 212 ? 48.533 18.385 -17.264 1.00 48.18 703 LYS A CA 1
ATOM 1392 C C . LYS A 1 212 ? 47.239 19.170 -17.350 1.00 45.19 703 LYS A C 1
ATOM 1393 O O . LYS A 1 212 ? 47.247 20.319 -17.767 1.00 44.34 703 LYS A O 1
ATOM 1399 N N . CYS A 1 213 ? 46.137 18.560 -16.924 1.00 43.82 704 CYS A N 1
ATOM 1400 C CA . CYS A 1 213 ? 44.860 19.254 -16.886 1.00 43.35 704 CYS A CA 1
ATOM 1401 C C . CYS A 1 213 ? 44.905 20.390 -15.867 1.00 43.72 704 CYS A C 1
ATOM 1402 O O . CYS A 1 213 ? 44.442 21.482 -16.151 1.00 42.66 704 CYS A O 1
ATOM 1405 N N . GLN A 1 214 ? 45.475 20.137 -14.694 1.00 45.62 705 GLN A N 1
ATOM 1406 C CA . GLN A 1 214 ? 45.567 21.172 -13.666 1.00 49.29 705 GLN A CA 1
ATOM 1407 C C . GLN A 1 214 ? 46.461 22.309 -14.122 1.00 48.39 705 GLN A C 1
ATOM 1408 O O . GLN A 1 214 ? 46.074 23.473 -14.030 1.00 48.25 705 GLN A O 1
ATOM 1414 N N . ASP A 1 215 ? 47.626 21.965 -14.656 1.00 45.96 706 ASP A N 1
ATOM 1415 C CA . ASP A 1 215 ? 48.542 22.951 -15.177 1.00 48.13 706 ASP A CA 1
ATOM 1416 C C . ASP A 1 215 ? 47.979 23.816 -16.303 1.00 47.62 706 ASP A C 1
ATOM 1417 O O . ASP A 1 215 ? 48.505 24.883 -16.564 1.00 49.13 706 ASP A O 1
ATOM 1422 N N . ASN A 1 216 ? 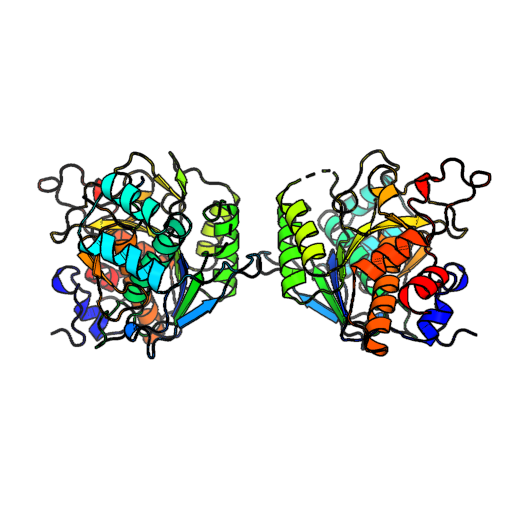46.909 23.376 -16.957 1.00 45.99 707 ASN A N 1
ATOM 1423 C CA . ASN A 1 216 ? 46.314 24.132 -18.047 1.00 45.13 707 ASN A CA 1
ATOM 1424 C C . ASN A 1 216 ? 44.939 24.660 -17.740 1.00 43.52 707 ASN A C 1
ATOM 1425 O O . ASN A 1 216 ? 44.217 25.095 -18.645 1.00 42.83 707 ASN A O 1
ATOM 1430 N N . ASN A 1 217 ? 44.584 24.639 -16.461 1.00 43.03 708 ASN A N 1
ATOM 1431 C CA . ASN A 1 217 ? 43.312 25.178 -15.994 1.00 42.55 708 ASN A CA 1
ATOM 1432 C C . ASN A 1 217 ? 42.098 24.472 -16.590 1.00 39.26 708 ASN A C 1
ATOM 1433 O O . ASN A 1 217 ? 41.151 25.113 -17.051 1.00 39.38 708 ASN A O 1
ATOM 1438 N N . VAL A 1 218 ? 42.136 23.145 -16.565 1.00 36.19 709 VAL A N 1
ATOM 1439 C CA . VAL A 1 218 ? 41.061 22.331 -17.086 1.00 34.86 709 VAL A CA 1
ATOM 1440 C C . VAL A 1 218 ? 40.592 21.355 -16.003 1.00 34.92 709 VAL A C 1
ATOM 1441 O O . VAL A 1 218 ? 41.386 20.601 -15.447 1.00 35.65 709 VAL A O 1
ATOM 1445 N N . LEU A 1 219 ? 39.297 21.385 -15.702 1.00 34.95 710 LEU A N 1
ATOM 1446 C CA . LEU A 1 219 ? 38.710 20.508 -14.695 1.00 34.41 710 LEU A CA 1
ATOM 1447 C C . LEU A 1 219 ? 38.464 19.103 -15.266 1.00 37.00 710 LEU A C 1
ATOM 1448 O O . LEU A 1 219 ? 38.003 18.975 -16.401 1.00 39.52 710 LEU A O 1
ATOM 1453 N N . ILE A 1 220 ? 38.758 18.061 -14.483 1.00 36.88 711 ILE A N 1
ATOM 1454 C CA . ILE A 1 220 ? 38.381 16.709 -14.850 1.00 37.06 711 ILE A CA 1
ATOM 1455 C C . ILE A 1 220 ? 37.433 16.200 -13.813 1.00 34.62 711 ILE A C 1
ATOM 1456 O O . ILE A 1 220 ? 37.773 16.192 -12.648 1.00 34.77 711 ILE A O 1
ATOM 1461 N N . VAL A 1 221 ? 36.265 15.755 -14.246 1.00 34.18 712 VAL A N 1
ATOM 1462 C CA . VAL A 1 221 ? 35.281 15.160 -13.374 1.00 33.15 712 VAL A CA 1
ATOM 1463 C C . VAL A 1 221 ? 35.144 13.680 -13.723 1.00 33.60 712 VAL A C 1
ATOM 1464 O O . VAL A 1 221 ? 35.175 13.308 -14.889 1.00 32.69 712 VAL A O 1
ATOM 1468 N N . SER A 1 222 ? 35.005 12.834 -12.714 1.00 32.40 713 SER A N 1
ATOM 1469 C CA . SER A 1 222 ? 34.762 11.434 -12.955 1.00 32.25 713 SER A CA 1
ATOM 1470 C C . SER A 1 222 ? 34.096 10.783 -11.744 1.00 29.77 713 SER A C 1
ATOM 1471 O O . SER A 1 222 ? 34.179 11.295 -10.648 1.00 28.65 713 SER A O 1
ATOM 1474 N N . PRO A 1 223 ? 33.422 9.652 -11.943 1.00 29.08 714 PRO A N 1
ATOM 1475 C CA . PRO A 1 223 ? 32.656 9.042 -10.864 1.00 29.52 714 PRO A CA 1
ATOM 1476 C C . PRO A 1 223 ? 33.516 8.186 -9.977 1.00 29.38 714 PRO A C 1
ATOM 1477 O O . PRO A 1 223 ? 34.559 7.721 -10.418 1.00 28.04 714 PRO A O 1
ATOM 1481 N N . THR A 1 224 ? 33.108 8.046 -8.710 1.00 30.17 715 THR A N 1
ATOM 1482 C CA . THR A 1 224 ? 33.909 7.293 -7.735 1.00 30.92 715 THR A CA 1
ATOM 1483 C C . THR A 1 224 ? 33.731 5.807 -7.949 1.00 32.28 715 THR A C 1
ATOM 1484 O O . THR A 1 224 ? 34.620 5.035 -7.612 1.00 33.09 715 THR A O 1
ATOM 1488 N N . GLY A 1 225 ? 32.582 5.424 -8.518 1.00 32.81 716 GLY A N 1
ATOM 1489 C CA . GLY A 1 225 ? 32.290 4.031 -8.829 1.00 33.07 716 GLY A CA 1
ATOM 1490 C C . GLY A 1 225 ? 31.187 3.427 -7.958 1.00 33.24 716 GLY A C 1
ATOM 1491 O O . GLY A 1 225 ? 30.833 3.972 -6.914 1.00 34.26 716 GLY A O 1
ATOM 1492 N N . ASN A 1 226 ? 30.667 2.277 -8.380 1.00 32.57 717 ASN A N 1
ATOM 1493 C CA . ASN A 1 226 ? 29.572 1.613 -7.687 1.00 31.73 717 ASN A CA 1
ATOM 1494 C C . ASN A 1 226 ? 29.961 0.280 -7.078 1.00 32.43 717 ASN A C 1
ATOM 1495 O O . ASN A 1 226 ? 29.164 -0.644 -7.054 1.00 33.97 717 ASN A O 1
ATOM 1500 N N . ASN A 1 227 ? 31.176 0.185 -6.555 1.00 31.83 718 ASN A N 1
ATOM 1501 C CA . ASN A 1 227 ? 31.680 -1.081 -6.040 1.00 32.92 718 ASN A CA 1
ATOM 1502 C C . ASN A 1 227 ? 31.428 -1.345 -4.555 1.00 33.35 718 ASN A C 1
ATOM 1503 O O . ASN A 1 227 ? 31.793 -2.382 -4.061 1.00 35.63 718 ASN A O 1
ATOM 1508 N N . SER A 1 228 ? 30.804 -0.419 -3.846 1.00 33.33 719 SER A N 1
ATOM 1509 C CA . SER A 1 228 ? 30.661 -0.522 -2.391 1.00 34.83 719 SER A CA 1
ATOM 1510 C C . SER A 1 228 ? 32.032 -0.710 -1.712 1.00 35.18 719 SER A C 1
ATOM 1511 O O . SER A 1 228 ? 32.171 -1.480 -0.780 1.00 36.80 719 SER A O 1
ATOM 1514 N N . ASN A 1 229 ? 33.037 0.002 -2.216 1.00 35.61 720 ASN A N 1
ATOM 1515 C CA . ASN A 1 229 ? 34.421 -0.062 -1.736 1.00 36.02 720 ASN A CA 1
ATOM 1516 C C . ASN A 1 229 ? 35.102 -1.434 -1.830 1.00 38.94 720 ASN A C 1
ATOM 1517 O O . ASN A 1 229 ? 36.102 -1.679 -1.160 1.00 41.10 720 ASN A O 1
ATOM 1522 N N . GLU A 1 230 ? 34.586 -2.311 -2.686 1.00 40.97 721 GLU A N 1
ATOM 1523 C CA . GLU A 1 230 ? 35.278 -3.566 -2.983 1.00 45.38 721 GLU A CA 1
ATOM 1524 C C . GLU A 1 230 ? 36.493 -3.286 -3.856 1.00 45.93 721 GLU A C 1
ATOM 1525 O O . GLU A 1 230 ? 37.482 -4.027 -3.813 1.00 50.20 721 GLU A O 1
ATOM 1531 N N . SER A 1 231 ? 36.404 -2.215 -4.641 1.00 41.88 722 SER A N 1
ATOM 1532 C CA . SER A 1 231 ? 37.539 -1.675 -5.365 1.00 40.53 722 SER A CA 1
ATOM 1533 C C . SER A 1 231 ? 37.307 -0.181 -5.604 1.00 38.96 722 SER A C 1
ATOM 1534 O O . SER A 1 231 ? 36.196 0.303 -5.407 1.00 40.17 722 SER A O 1
ATOM 1537 N N . TRP A 1 232 ? 38.346 0.538 -6.032 1.00 36.95 723 TRP A N 1
ATOM 1538 C CA . TRP A 1 232 ? 38.248 1.960 -6.354 1.00 34.03 723 TRP A CA 1
ATOM 1539 C C . TRP A 1 232 ? 38.440 2.157 -7.826 1.00 34.75 723 TRP A C 1
ATOM 1540 O O . TRP A 1 232 ? 38.633 1.180 -8.555 1.00 34.92 723 TRP A O 1
ATOM 1551 N N . CYS A 1 233 ? 38.383 3.421 -8.266 1.00 35.24 724 CYS A N 1
ATOM 1552 C CA . CYS A 1 233 ? 38.426 3.800 -9.685 1.00 36.91 724 CYS A CA 1
ATOM 1553 C C . CYS A 1 233 ? 39.473 4.846 -10.042 1.00 38.02 724 CYS A C 1
ATOM 1554 O O . CYS A 1 233 ? 39.688 5.813 -9.298 1.00 37.83 724 CYS A O 1
ATOM 1557 N N . LEU A 1 234 ? 40.090 4.649 -11.204 1.00 37.47 725 LEU A N 1
ATOM 1558 C CA . LEU A 1 234 ? 40.859 5.682 -11.875 1.00 37.83 725 LEU A CA 1
ATOM 1559 C C . LEU A 1 234 ? 39.940 6.327 -12.907 1.00 37.02 725 LEU A C 1
ATOM 1560 O O . LEU A 1 234 ? 39.212 5.625 -13.589 1.00 41.01 725 LEU A O 1
ATOM 1565 N N . PRO A 1 235 ? 39.991 7.653 -13.070 1.00 36.13 726 PRO A N 1
ATOM 1566 C CA . PRO A 1 235 ? 40.851 8.664 -12.463 1.00 36.69 726 PRO A CA 1
ATOM 1567 C C . PRO A 1 235 ? 40.382 9.268 -11.152 1.00 34.73 726 PRO A C 1
ATOM 1568 O O . PRO A 1 235 ? 41.090 10.121 -10.600 1.00 36.78 726 PRO A O 1
ATOM 1572 N N . ALA A 1 236 ? 39.231 8.844 -10.641 1.00 33.00 727 ALA A N 1
ATOM 1573 C CA . ALA A 1 236 ? 38.644 9.461 -9.431 1.00 31.21 727 ALA A CA 1
ATOM 1574 C C . ALA A 1 236 ? 39.631 9.638 -8.277 1.00 31.47 727 ALA A C 1
ATOM 1575 O O . ALA A 1 236 ? 39.717 10.685 -7.664 1.00 35.39 727 ALA A O 1
ATOM 1577 N N . VAL A 1 237 ? 40.395 8.603 -8.000 1.00 32.64 728 VAL A N 1
ATOM 1578 C CA . VAL A 1 237 ? 41.237 8.562 -6.830 1.00 33.43 728 VAL A CA 1
ATOM 1579 C C . VAL A 1 237 ? 42.595 9.202 -7.049 1.00 34.98 728 VAL A C 1
ATOM 1580 O O . VAL A 1 237 ? 43.449 9.150 -6.150 1.00 36.08 728 VAL A O 1
ATOM 1584 N N . LEU A 1 238 ? 42.833 9.747 -8.238 1.00 35.80 729 LEU A N 1
ATOM 1585 C CA . LEU A 1 238 ? 44.088 10.446 -8.501 1.00 38.72 729 LEU A CA 1
ATOM 1586 C C . LEU A 1 238 ? 43.948 11.921 -8.132 1.00 40.47 729 LEU A C 1
ATOM 1587 O O . LEU A 1 238 ? 42.908 12.535 -8.392 1.00 41.00 729 LEU A O 1
ATOM 1592 N N . PRO A 1 239 ? 44.986 12.497 -7.522 1.00 44.91 730 PRO A N 1
ATOM 1593 C CA . PRO A 1 239 ? 44.945 13.927 -7.174 1.00 46.19 730 PRO A CA 1
ATOM 1594 C C . PRO A 1 239 ? 44.697 14.828 -8.391 1.00 44.25 730 PRO A C 1
ATOM 1595 O O . PRO A 1 239 ? 45.257 14.583 -9.437 1.00 43.33 730 PRO A O 1
ATOM 1599 N N . GLY A 1 240 ? 43.843 15.840 -8.239 1.00 44.07 731 GLY A N 1
ATOM 1600 C CA . GLY A 1 240 ? 43.512 16.771 -9.323 1.00 43.99 731 GLY A CA 1
ATOM 1601 C C . GLY A 1 240 ? 42.117 16.643 -9.898 1.00 42.80 731 GLY A C 1
ATOM 1602 O O . GLY A 1 240 ? 41.560 17.610 -10.403 1.00 45.36 731 GLY A O 1
ATOM 1603 N N . THR A 1 241 ? 41.545 15.451 -9.832 1.00 42.13 732 THR A N 1
ATOM 1604 C CA . THR A 1 241 ? 40.236 15.203 -10.421 1.00 40.04 732 THR A CA 1
ATOM 1605 C C . THR A 1 241 ? 39.139 15.588 -9.424 1.00 37.63 732 THR A C 1
ATOM 1606 O O . THR A 1 241 ? 39.360 15.590 -8.231 1.00 43.90 732 THR A O 1
ATOM 1610 N N . LEU A 1 242 ? 37.970 15.960 -9.911 1.00 33.17 733 LEU A N 1
ATOM 1611 C CA . LEU A 1 242 ? 36.821 16.098 -9.034 1.00 31.35 733 LEU A CA 1
ATOM 1612 C C . LEU A 1 242 ? 36.111 14.757 -9.033 1.00 29.23 733 LEU A C 1
ATOM 1613 O O . LEU A 1 242 ? 35.521 14.385 -10.034 1.00 26.78 733 LEU A O 1
ATOM 1618 N N . ALA A 1 243 ? 36.205 14.029 -7.919 1.00 29.69 734 ALA A N 1
ATOM 1619 C CA . ALA A 1 243 ? 35.529 12.723 -7.759 1.00 28.65 734 ALA A CA 1
ATOM 1620 C C . ALA A 1 243 ? 34.084 12.952 -7.372 1.00 29.49 734 ALA A C 1
ATOM 1621 O O . ALA A 1 243 ? 33.787 13.831 -6.580 1.00 29.20 734 ALA A O 1
ATOM 1623 N N . VAL A 1 244 ? 33.169 12.174 -7.935 1.00 31.20 735 VAL A N 1
ATOM 1624 C CA . VAL A 1 244 ? 31.759 12.365 -7.622 1.00 31.93 735 VAL A CA 1
ATOM 1625 C C . VAL A 1 244 ? 31.134 11.082 -7.128 1.00 32.26 735 VAL A C 1
ATOM 1626 O O . VAL A 1 244 ? 31.328 10.026 -7.725 1.00 34.76 735 VAL A O 1
ATOM 1630 N N . GLY A 1 245 ? 30.416 11.188 -6.016 1.00 31.97 736 GLY A N 1
ATOM 1631 C CA . GLY A 1 245 ? 29.671 10.075 -5.448 1.00 32.46 736 GLY A CA 1
ATOM 1632 C C . GLY A 1 245 ? 28.175 10.281 -5.608 1.00 33.29 736 GLY A C 1
ATOM 1633 O O . GLY A 1 245 ? 27.722 11.395 -5.873 1.00 32.33 736 GLY A O 1
ATOM 1634 N N . ALA A 1 246 ? 27.404 9.217 -5.396 1.00 32.85 737 ALA A N 1
ATOM 1635 C CA . ALA A 1 246 ? 25.988 9.232 -5.704 1.00 33.92 737 ALA A CA 1
ATOM 1636 C C . ALA A 1 246 ? 25.124 9.390 -4.449 1.00 37.36 737 ALA A C 1
ATOM 1637 O O . ALA A 1 246 ? 25.295 8.650 -3.470 1.00 38.83 737 ALA A O 1
ATOM 1639 N N . ALA A 1 247 ? 24.181 10.333 -4.490 1.00 36.25 738 ALA A N 1
ATOM 1640 C CA . ALA A 1 247 ? 23.273 10.556 -3.369 1.00 36.58 738 ALA A CA 1
ATOM 1641 C C . ALA A 1 247 ? 21.888 10.027 -3.675 1.00 38.79 738 ALA A C 1
ATOM 1642 O O . ALA A 1 247 ? 21.451 10.058 -4.824 1.00 37.52 738 ALA A O 1
ATOM 1644 N N . LYS A 1 248 ? 21.193 9.549 -2.640 1.00 41.84 739 LYS A N 1
ATOM 1645 C CA . LYS A 1 248 ? 19.782 9.173 -2.759 1.00 43.41 739 LYS A CA 1
ATOM 1646 C C . LYS A 1 248 ? 18.947 10.417 -2.978 1.00 41.99 739 LYS A C 1
ATOM 1647 O O . LYS A 1 248 ? 19.437 11.536 -2.887 1.00 41.75 739 LYS A O 1
ATOM 1653 N N . VAL A 1 249 ? 17.667 10.217 -3.228 1.00 41.83 740 VAL A N 1
ATOM 1654 C CA . VAL A 1 249 ? 16.738 11.320 -3.292 1.00 42.49 740 VAL A CA 1
ATOM 1655 C C . VAL A 1 249 ? 16.817 12.188 -2.027 1.00 43.44 740 VAL A C 1
ATOM 1656 O O . VAL A 1 249 ? 16.830 13.411 -2.124 1.00 46.93 740 VAL A O 1
ATOM 1660 N N . ASP A 1 250 ? 16.907 11.570 -0.852 1.00 44.69 741 ASP A N 1
ATOM 1661 C CA . ASP A 1 250 ? 16.945 12.315 0.431 1.00 44.60 741 ASP A CA 1
ATOM 1662 C C . ASP A 1 250 ? 18.308 12.969 0.775 1.00 41.52 741 ASP A C 1
ATOM 1663 O O . ASP A 1 250 ? 18.454 13.583 1.834 1.00 40.42 741 ASP A O 1
ATOM 1668 N N . GLY A 1 251 ? 19.299 12.795 -0.091 1.00 38.70 742 GLY A N 1
ATOM 1669 C CA . GLY A 1 251 ? 20.605 13.406 0.105 1.00 38.11 742 GLY A CA 1
ATOM 1670 C C . GLY A 1 251 ? 21.659 12.541 0.773 1.00 38.52 742 GLY A C 1
ATOM 1671 O O . GLY A 1 251 ? 22.847 12.862 0.710 1.00 39.71 742 GLY A O 1
ATOM 1672 N N . THR A 1 252 ? 21.241 11.451 1.411 1.00 38.47 743 THR A N 1
ATOM 1673 C CA . THR A 1 252 ? 22.169 10.484 1.986 1.00 37.25 743 THR A CA 1
ATOM 1674 C C . THR A 1 252 ? 22.867 9.716 0.862 1.00 36.12 743 THR A C 1
ATOM 1675 O O . THR A 1 252 ? 22.365 9.645 -0.248 1.00 37.18 743 THR A O 1
ATOM 1679 N N . PRO A 1 253 ? 24.045 9.166 1.133 1.00 35.15 744 PRO A N 1
ATOM 1680 C CA . PRO A 1 253 ? 24.782 8.527 0.081 1.00 35.10 744 PRO A CA 1
ATOM 1681 C C . PRO A 1 253 ? 24.297 7.113 -0.198 1.00 39.16 744 PRO A C 1
ATOM 1682 O O . PRO A 1 253 ? 23.989 6.363 0.728 1.00 39.49 744 PRO A O 1
ATOM 1686 N N . CYS A 1 254 ? 24.249 6.763 -1.481 1.00 40.22 745 CYS A N 1
ATOM 1687 C CA . CYS A 1 254 ? 23.904 5.434 -1.913 1.00 39.64 745 CYS A CA 1
ATOM 1688 C C . CYS A 1 254 ? 24.923 4.457 -1.380 1.00 38.85 745 CYS A C 1
ATOM 1689 O O . CYS A 1 254 ? 26.119 4.715 -1.450 1.00 36.93 745 CYS A O 1
ATOM 1692 N N . HIS A 1 255 ? 24.432 3.331 -0.860 1.00 41.52 746 HIS A N 1
ATOM 1693 C CA . HIS A 1 255 ? 25.261 2.295 -0.252 1.00 41.08 746 HIS A CA 1
ATOM 1694 C C . HIS A 1 255 ? 26.387 1.821 -1.146 1.00 39.10 746 HIS A C 1
ATOM 1695 O O . HIS A 1 255 ? 27.484 1.533 -0.681 1.00 38.31 746 HIS A O 1
ATOM 1702 N N . PHE A 1 256 ? 26.146 1.776 -2.445 1.00 37.41 747 PHE A N 1
ATOM 1703 C CA . PHE A 1 256 ? 27.156 1.295 -3.393 1.00 36.41 747 PHE A CA 1
ATOM 1704 C C . PHE A 1 256 ? 28.235 2.317 -3.763 1.00 35.08 747 PHE A C 1
ATOM 1705 O O . PHE A 1 256 ? 29.240 1.936 -4.346 1.00 36.04 747 PHE A O 1
ATOM 1713 N N . SER A 1 257 ? 28.015 3.602 -3.480 1.00 33.54 748 SER A N 1
ATOM 1714 C CA . SER A 1 257 ? 28.909 4.682 -3.958 1.00 31.67 748 SER A CA 1
ATOM 1715 C C . SER A 1 257 ? 30.257 4.654 -3.268 1.00 30.60 748 SER A C 1
ATOM 1716 O O . SER A 1 257 ? 30.323 4.807 -2.065 1.00 30.39 748 SER A O 1
ATOM 1719 N N . ASN A 1 258 ? 31.334 4.447 -4.022 1.00 31.60 749 ASN A N 1
ATOM 1720 C CA . ASN A 1 258 ? 32.674 4.292 -3.409 1.00 33.04 749 ASN A CA 1
ATOM 1721 C C . ASN A 1 258 ? 33.107 5.556 -2.672 1.00 31.49 749 ASN A C 1
ATOM 1722 O O . ASN A 1 258 ? 32.614 6.648 -2.961 1.00 30.09 749 ASN A O 1
ATOM 1727 N N . TRP A 1 259 ? 34.026 5.406 -1.725 1.00 30.31 750 TRP A N 1
ATOM 1728 C CA . TRP A 1 259 ? 34.401 6.513 -0.834 1.00 29.13 750 TRP A CA 1
ATOM 1729 C C . TRP A 1 259 ? 35.678 6.188 -0.162 1.00 29.53 750 TRP A C 1
ATOM 1730 O O . TRP A 1 259 ? 36.199 5.093 -0.330 1.00 28.95 750 TRP A O 1
ATOM 1741 N N . GLY A 1 260 ? 36.208 7.140 0.599 1.00 30.61 751 GLY A N 1
ATOM 1742 C CA . GLY A 1 260 ? 37.479 6.948 1.307 1.00 33.27 751 GLY A CA 1
ATOM 1743 C C . GLY A 1 260 ? 38.682 7.363 0.484 1.00 35.11 751 GLY A C 1
ATOM 1744 O O . GLY A 1 260 ? 38.563 7.602 -0.736 1.00 36.42 751 GLY A O 1
ATOM 1745 N N . GLY A 1 261 ? 39.844 7.451 1.140 1.00 35.14 752 GLY A N 1
ATOM 1746 C CA . GLY A 1 261 ? 41.059 7.922 0.483 1.00 35.00 752 GLY A CA 1
ATOM 1747 C C . GLY A 1 261 ? 40.833 9.238 -0.234 1.00 34.15 752 GLY A C 1
ATOM 1748 O O . GLY A 1 261 ? 40.151 10.122 0.282 1.00 33.55 752 GLY A O 1
ATOM 1749 N N . ASN A 1 262 ? 41.372 9.364 -1.436 1.00 34.77 753 ASN A N 1
ATOM 1750 C CA . ASN A 1 262 ? 41.196 10.583 -2.198 1.00 35.92 753 ASN A CA 1
ATOM 1751 C C . ASN A 1 262 ? 39.797 10.778 -2.700 1.00 33.66 753 ASN A C 1
ATOM 1752 O O . ASN A 1 262 ? 39.464 11.881 -3.114 1.00 34.35 753 ASN A O 1
ATOM 1757 N N . ASN A 1 263 ? 38.972 9.735 -2.698 1.00 33.41 754 ASN A N 1
ATOM 1758 C CA . ASN A 1 263 ? 37.567 9.905 -3.055 1.00 32.19 754 ASN A CA 1
ATOM 1759 C C . ASN A 1 263 ? 36.946 10.877 -2.059 1.00 32.18 754 ASN A C 1
ATOM 1760 O O . ASN A 1 263 ? 36.181 11.758 -2.429 1.00 28.70 754 ASN A O 1
ATOM 1765 N N . THR A 1 264 ? 37.272 10.693 -0.780 1.00 33.34 755 THR A N 1
ATOM 1766 C CA . THR A 1 264 ? 36.746 11.566 0.262 1.00 35.11 755 THR A CA 1
ATOM 1767 C C . THR A 1 264 ? 37.439 12.930 0.316 1.00 35.71 755 THR A C 1
ATOM 1768 O O . THR A 1 264 ? 36.777 13.936 0.418 1.00 37.21 755 THR A O 1
ATOM 1772 N N . LYS A 1 265 ? 38.762 12.959 0.235 1.00 37.57 756 LYS A N 1
ATOM 1773 C CA . LYS A 1 265 ? 39.503 14.212 0.263 1.00 39.11 756 LYS A CA 1
ATOM 1774 C C . LYS A 1 265 ? 39.168 15.164 -0.897 1.00 39.07 756 LYS A C 1
ATOM 1775 O O . LYS A 1 265 ? 39.153 16.372 -0.719 1.00 37.53 756 LYS A O 1
ATOM 1781 N N . GLU A 1 266 ? 38.900 14.631 -2.072 1.00 38.47 757 GLU A N 1
ATOM 1782 C CA . GLU A 1 266 ? 38.745 15.480 -3.229 1.00 40.79 757 GLU A CA 1
ATOM 1783 C C . GLU A 1 266 ? 37.487 15.172 -4.009 1.00 35.75 757 GLU A C 1
ATOM 1784 O O . GLU A 1 266 ? 37.432 15.359 -5.209 1.00 37.26 757 GLU A O 1
ATOM 1790 N N . GLY A 1 267 ? 36.455 14.731 -3.312 1.00 34.29 758 GLY A N 1
ATOM 1791 C CA . GLY A 1 267 ? 35.224 14.332 -3.969 1.00 30.88 758 GLY A CA 1
ATOM 1792 C C . GLY A 1 267 ? 34.059 15.030 -3.357 1.00 29.78 758 GLY A C 1
ATOM 1793 O O . GLY A 1 267 ? 34.145 15.574 -2.253 1.00 28.91 758 GLY A O 1
ATOM 1794 N N . ILE A 1 268 ? 32.945 14.969 -4.067 1.00 30.08 759 ILE A N 1
ATOM 1795 C CA . ILE A 1 268 ? 31.720 15.629 -3.661 1.00 29.31 759 ILE A CA 1
ATOM 1796 C C . ILE A 1 268 ? 30.555 14.703 -3.973 1.00 30.36 759 ILE A C 1
ATOM 1797 O O . ILE A 1 268 ? 30.602 13.896 -4.927 1.00 29.17 759 ILE A O 1
ATOM 1802 N N . LEU A 1 269 ? 29.495 14.839 -3.185 1.00 31.77 760 LEU A N 1
ATOM 1803 C CA . LEU A 1 269 ? 28.320 13.992 -3.328 1.00 30.96 760 LEU A CA 1
ATOM 1804 C C . LEU A 1 269 ? 27.240 14.760 -4.063 1.00 29.31 760 LEU A C 1
ATOM 1805 O O . LEU A 1 269 ? 27.011 15.915 -3.787 1.00 29.61 760 LEU A O 1
ATOM 1810 N N . ALA A 1 270 ? 26.575 14.103 -4.994 1.00 29.80 761 ALA A N 1
ATOM 1811 C CA . ALA A 1 270 ? 25.536 14.737 -5.774 1.00 30.61 761 ALA A CA 1
ATOM 1812 C C . ALA A 1 270 ? 24.418 13.753 -6.113 1.00 31.41 761 ALA A C 1
ATOM 1813 O O . ALA A 1 270 ? 24.586 12.548 -5.996 1.00 31.65 761 ALA A O 1
ATOM 1815 N N . PRO A 1 271 ? 23.254 14.270 -6.500 1.00 33.47 762 PRO A N 1
ATOM 1816 C CA . PRO A 1 271 ? 22.181 13.396 -6.853 1.00 35.80 762 PRO A CA 1
ATOM 1817 C C . PRO A 1 271 ? 22.627 12.290 -7.806 1.00 36.30 762 PRO A C 1
ATOM 1818 O O . PRO A 1 271 ? 23.178 12.592 -8.849 1.00 34.13 762 PRO A O 1
ATOM 1822 N N . GLY A 1 272 ? 22.387 11.028 -7.416 1.00 36.05 763 GLY A N 1
ATOM 1823 C CA . GLY A 1 272 ? 22.754 9.870 -8.213 1.00 36.39 763 GLY A CA 1
ATOM 1824 C C . GLY A 1 272 ? 21.649 8.879 -8.474 1.00 38.28 763 GLY A C 1
ATOM 1825 O O . GLY A 1 272 ? 21.718 8.114 -9.431 1.00 39.04 763 GLY A O 1
ATOM 1826 N N . GLU A 1 273 ? 20.640 8.877 -7.614 1.00 40.84 764 GLU A N 1
ATOM 1827 C CA . GLU A 1 273 ? 19.505 7.975 -7.733 1.00 41.54 764 GLU A CA 1
ATOM 1828 C C . GLU A 1 273 ? 18.417 8.576 -8.623 1.00 42.99 764 GLU A C 1
ATOM 1829 O O . GLU A 1 273 ? 18.070 9.752 -8.496 1.00 42.14 764 GLU A O 1
ATOM 1835 N N . GLU A 1 274 ? 17.885 7.754 -9.518 1.00 45.09 765 GLU A N 1
ATOM 1836 C CA . GLU A 1 274 ? 16.727 8.104 -10.336 1.00 47.53 765 GLU A CA 1
ATOM 1837 C C . GLU A 1 274 ? 16.923 9.403 -11.084 1.00 44.52 765 GLU A C 1
ATOM 1838 O O . GLU A 1 274 ? 16.070 10.292 -11.040 1.00 44.21 765 GLU A O 1
ATOM 1844 N N . ILE A 1 275 ? 18.044 9.506 -11.783 1.00 41.63 766 ILE A N 1
ATOM 1845 C CA . ILE A 1 275 ? 18.346 10.697 -12.569 1.00 40.84 766 ILE A CA 1
ATOM 1846 C C . ILE A 1 275 ? 17.810 10.529 -13.991 1.00 43.19 766 ILE A C 1
ATOM 1847 O O . ILE A 1 275 ? 18.058 9.499 -14.646 1.00 41.19 766 ILE A O 1
ATOM 1852 N N . LEU A 1 276 ? 17.071 11.540 -14.466 1.00 43.74 767 LEU A N 1
ATOM 1853 C CA . LEU A 1 276 ? 16.376 11.433 -15.754 1.00 45.20 767 LEU A CA 1
ATOM 1854 C C . LEU A 1 276 ? 17.332 11.669 -16.915 1.00 44.67 767 LEU A C 1
ATOM 1855 O O . LEU A 1 276 ? 18.143 12.586 -16.866 1.00 43.87 767 LEU A O 1
ATOM 1860 N N . GLY A 1 277 ? 17.222 10.848 -17.957 1.00 44.48 768 GLY A N 1
ATOM 1861 C CA . GLY A 1 277 ? 18.088 10.981 -19.119 1.00 43.95 768 GLY A CA 1
ATOM 1862 C C . GLY A 1 277 ? 17.684 10.151 -20.323 1.00 45.42 768 GLY A C 1
ATOM 1863 O O . GLY A 1 277 ? 16.741 9.356 -20.268 1.00 46.99 768 GLY A O 1
ATOM 1864 N N . ALA A 1 278 ? 18.410 10.356 -21.420 1.00 44.48 769 ALA A N 1
ATOM 1865 C CA . ALA A 1 278 ? 18.077 9.752 -22.693 1.00 43.68 769 ALA A CA 1
ATOM 1866 C C . ALA A 1 278 ? 18.672 8.335 -22.856 1.00 43.99 769 ALA A C 1
ATOM 1867 O O . ALA A 1 278 ? 19.589 7.921 -22.147 1.00 42.92 769 ALA A O 1
ATOM 1869 N N . GLN A 1 279 ? 18.083 7.590 -23.777 1.00 46.81 770 GLN A N 1
ATOM 1870 C CA . GLN A 1 279 ? 18.546 6.278 -24.197 1.00 46.64 770 GLN A CA 1
ATOM 1871 C C . GLN A 1 279 ? 18.395 6.288 -25.712 1.00 49.22 770 GLN A C 1
ATOM 1872 O O . GLN A 1 279 ? 17.522 6.973 -26.262 1.00 50.66 770 GLN A O 1
ATOM 1878 N N . PRO A 1 280 ? 19.256 5.556 -26.412 1.00 50.48 771 PRO A N 1
ATOM 1879 C CA . PRO A 1 280 ? 19.297 5.696 -27.863 1.00 52.19 771 PRO A CA 1
ATOM 1880 C C . PRO A 1 280 ? 18.063 5.188 -28.547 1.00 55.91 771 PRO A C 1
ATOM 1881 O O . PRO A 1 280 ? 17.403 4.293 -28.021 1.00 57.90 771 PRO A O 1
ATOM 1885 N N . CYS A 1 281 ? 17.784 5.759 -29.721 1.00 58.62 772 CYS A N 1
ATOM 1886 C CA . CYS A 1 281 ? 16.747 5.296 -30.653 1.00 61.52 772 CYS A CA 1
ATOM 1887 C C . CYS A 1 281 ? 15.310 5.647 -30.252 1.00 62.93 772 CYS A C 1
ATOM 1888 O O . CYS A 1 281 ? 14.386 5.343 -31.001 1.00 67.77 772 CYS A O 1
ATOM 1891 N N . THR A 1 282 ? 15.111 6.311 -29.114 1.00 60.34 773 THR A N 1
ATOM 1892 C CA . THR A 1 282 ? 13.757 6.574 -28.613 1.00 61.76 773 THR A CA 1
ATOM 1893 C C . THR A 1 282 ? 13.660 7.890 -27.860 1.00 59.77 773 THR A C 1
ATOM 1894 O O . THR A 1 282 ? 14.527 8.216 -27.078 1.00 60.50 773 THR A O 1
ATOM 1898 N N . GLU A 1 283 ? 12.586 8.630 -28.093 1.00 62.06 774 GLU A N 1
ATOM 1899 C CA . GLU A 1 283 ? 12.325 9.866 -27.368 1.00 61.74 774 GLU A CA 1
ATOM 1900 C C . GLU A 1 283 ? 11.915 9.631 -25.911 1.00 61.31 774 GLU A C 1
ATOM 1901 O O . GLU A 1 283 ? 11.969 10.558 -25.104 1.00 60.21 774 GLU A O 1
ATOM 1907 N N . GLU A 1 284 ? 11.505 8.407 -25.576 1.00 61.59 775 GLU A N 1
ATOM 1908 C CA . GLU A 1 284 ? 11.187 8.064 -24.196 1.00 60.51 775 GLU A CA 1
ATOM 1909 C C . GLU A 1 284 ? 12.454 8.072 -23.332 1.00 55.30 775 GLU A C 1
ATOM 1910 O O . GLU A 1 284 ? 13.389 7.321 -23.596 1.00 55.19 775 GLU A O 1
ATOM 1916 N N . PRO A 1 285 ? 12.486 8.905 -22.285 1.00 51.94 776 PRO A N 1
ATOM 1917 C CA . PRO A 1 285 ? 13.628 8.847 -21.382 1.00 49.16 776 PRO A CA 1
ATOM 1918 C C . PRO A 1 285 ? 13.498 7.771 -20.323 1.00 48.07 776 PRO A C 1
ATOM 1919 O O . PRO A 1 285 ? 12.477 7.092 -20.245 1.00 49.42 776 PRO A O 1
ATOM 1923 N N . VAL A 1 286 ? 14.547 7.638 -19.521 1.00 45.45 777 VAL A N 1
ATOM 1924 C CA . VAL A 1 286 ? 14.632 6.627 -18.484 1.00 45.22 777 VAL A CA 1
ATOM 1925 C C . VAL A 1 286 ? 15.450 7.171 -17.291 1.00 44.26 777 VAL A C 1
ATOM 1926 O O . VAL A 1 286 ? 16.384 7.930 -17.472 1.00 41.95 777 VAL A O 1
ATOM 1930 N N . ARG A 1 287 ? 15.070 6.777 -16.081 1.00 45.40 778 ARG A N 1
ATOM 1931 C CA . ARG A 1 287 ? 15.760 7.196 -14.882 1.00 44.83 778 ARG A CA 1
ATOM 1932 C C . ARG A 1 287 ? 16.741 6.134 -14.459 1.00 43.90 778 ARG A C 1
ATOM 1933 O O . ARG A 1 287 ? 16.379 4.976 -14.326 1.00 47.28 778 ARG A O 1
ATOM 1941 N N . LEU A 1 288 ? 17.991 6.531 -14.261 1.00 42.34 779 LEU A N 1
ATOM 1942 C CA . LEU A 1 288 ? 19.043 5.586 -13.897 1.00 41.49 779 LEU A CA 1
ATOM 1943 C C . LEU A 1 288 ? 19.674 5.956 -12.569 1.00 40.72 779 LEU A C 1
ATOM 1944 O O . LEU A 1 288 ? 19.579 7.104 -12.112 1.00 41.75 779 LEU A O 1
ATOM 1949 N N . THR A 1 289 ? 20.343 4.982 -11.967 1.00 39.76 780 THR A N 1
ATOM 1950 C CA . THR A 1 289 ? 20.995 5.176 -10.674 1.00 37.60 780 THR A CA 1
ATOM 1951 C C . THR A 1 289 ? 22.463 4.804 -10.681 1.00 35.22 780 THR A C 1
ATOM 1952 O O . THR A 1 289 ? 22.831 3.725 -11.141 1.00 35.98 780 THR A O 1
ATOM 1956 N N . GLY A 1 290 ? 23.296 5.669 -10.123 1.00 34.76 781 GLY A N 1
ATOM 1957 C CA . GLY A 1 290 ? 24.744 5.383 -10.030 1.00 35.32 781 GLY A CA 1
ATOM 1958 C C . GLY A 1 290 ? 25.620 6.619 -9.965 1.00 34.03 781 GLY A C 1
ATOM 1959 O O . GLY A 1 290 ? 25.176 7.729 -10.296 1.00 34.35 781 GLY A O 1
ATOM 1960 N N . THR A 1 291 ? 26.874 6.435 -9.555 1.00 33.19 782 THR A N 1
ATOM 1961 C CA . THR A 1 291 ? 27.822 7.542 -9.555 1.00 30.91 782 THR A CA 1
ATOM 1962 C C . THR A 1 291 ? 28.012 8.121 -10.952 1.00 31.21 782 THR A C 1
ATOM 1963 O O . THR A 1 291 ? 28.207 9.318 -11.101 1.00 31.90 782 THR A O 1
ATOM 1967 N N . SER A 1 292 ? 27.907 7.286 -11.979 1.00 33.70 783 SER A N 1
ATOM 1968 C CA . SER A 1 292 ? 27.942 7.749 -13.378 1.00 33.38 783 SER A CA 1
ATOM 1969 C C . SER A 1 292 ? 26.829 8.715 -13.728 1.00 35.55 783 SER A C 1
ATOM 1970 O O . SER A 1 292 ? 26.960 9.438 -14.712 1.00 38.36 783 SER A O 1
ATOM 1973 N N . MET A 1 293 ? 25.729 8.715 -12.964 1.00 35.64 784 MET A N 1
ATOM 1974 C CA . MET A 1 293 ? 24.655 9.663 -13.203 1.00 37.23 784 MET A CA 1
ATOM 1975 C C . MET A 1 293 ? 24.852 10.911 -12.332 1.00 38.14 784 MET A C 1
ATOM 1976 O O . MET A 1 293 ? 24.383 11.980 -12.688 1.00 38.83 784 MET A O 1
ATOM 1981 N N . ALA A 1 294 ? 25.544 10.779 -11.199 1.00 38.43 785 ALA A N 1
ATOM 1982 C CA . ALA A 1 294 ? 25.847 11.927 -10.330 1.00 36.06 785 ALA A CA 1
ATOM 1983 C C . ALA A 1 294 ? 26.970 12.774 -10.906 1.00 36.35 785 ALA A C 1
ATOM 1984 O O . ALA A 1 294 ? 26.907 13.998 -10.874 1.00 36.62 785 ALA A O 1
ATOM 1986 N N . ALA A 1 295 ? 27.979 12.131 -11.482 1.00 36.06 786 ALA A N 1
ATOM 1987 C CA . ALA A 1 295 ? 29.105 12.864 -12.056 1.00 35.73 786 ALA A CA 1
ATOM 1988 C C . ALA A 1 295 ? 28.674 13.958 -13.057 1.00 35.40 786 ALA A C 1
ATOM 1989 O O . ALA A 1 295 ? 29.128 15.088 -12.976 1.00 36.91 786 ALA A O 1
ATOM 1991 N N . PRO A 1 296 ? 27.780 13.622 -13.992 1.00 37.46 787 PRO A N 1
ATOM 1992 C CA . PRO A 1 296 ? 27.334 14.576 -15.007 1.00 39.14 787 PRO A CA 1
ATOM 1993 C C . PRO A 1 296 ? 26.693 15.806 -14.418 1.00 38.66 787 PRO A C 1
ATOM 1994 O O . PRO A 1 296 ? 26.893 16.901 -14.925 1.00 39.74 787 PRO A O 1
ATOM 1998 N N . VAL A 1 297 ? 25.932 15.622 -13.345 1.00 38.82 788 VAL A N 1
ATOM 1999 C CA . VAL A 1 297 ? 25.307 16.749 -12.673 1.00 36.11 788 VAL A CA 1
ATOM 2000 C C . VAL A 1 297 ? 26.382 17.730 -12.227 1.00 35.00 788 VAL A C 1
ATOM 2001 O O . VAL A 1 297 ? 26.246 18.935 -12.480 1.00 37.87 788 VAL A O 1
ATOM 2005 N N . MET A 1 298 ? 27.463 17.221 -11.626 1.00 31.41 789 MET A N 1
ATOM 2006 C CA . MET A 1 298 ? 28.573 18.080 -11.203 1.00 31.81 789 MET A CA 1
ATOM 2007 C C . MET A 1 298 ? 29.323 18.696 -12.381 1.00 32.63 789 MET A C 1
ATOM 2008 O O . MET A 1 298 ? 29.735 19.875 -12.329 1.00 32.51 789 MET A O 1
ATOM 2013 N N . THR A 1 299 ? 29.501 17.929 -13.451 1.00 32.59 790 THR A N 1
ATOM 2014 C CA . THR A 1 299 ? 30.072 18.512 -14.661 1.00 32.66 790 THR A CA 1
ATOM 2015 C C . THR A 1 299 ? 29.209 19.700 -15.125 1.00 32.30 790 THR A C 1
ATOM 2016 O O . THR A 1 299 ? 29.725 20.751 -15.498 1.00 31.10 790 THR A O 1
ATOM 2020 N N . GLY A 1 300 ? 27.899 19.528 -15.065 1.00 31.53 791 GLY A N 1
ATOM 2021 C CA . GLY A 1 300 ? 26.980 20.581 -15.454 1.00 32.37 791 GLY A CA 1
ATOM 2022 C C . GLY A 1 300 ? 27.033 21.781 -14.529 1.00 31.88 791 GLY A C 1
ATOM 2023 O O . GLY A 1 300 ? 27.115 22.924 -14.978 1.00 31.85 791 GLY A O 1
ATOM 2024 N N . ILE A 1 301 ? 26.955 21.525 -13.231 1.00 30.75 792 ILE A N 1
ATOM 2025 C CA . ILE A 1 301 ? 27.025 22.606 -12.258 1.00 30.87 792 ILE A CA 1
ATOM 2026 C C . ILE A 1 301 ? 28.350 23.372 -12.453 1.00 30.58 792 ILE A C 1
ATOM 2027 O O . ILE A 1 301 ? 28.359 24.596 -12.498 1.00 31.61 792 ILE A O 1
ATOM 2032 N N . SER A 1 302 ? 29.450 22.639 -12.611 1.00 29.71 793 SER A N 1
ATOM 2033 C CA . SER A 1 302 ? 30.742 23.265 -12.848 1.00 30.02 793 SER A CA 1
ATOM 2034 C C . SER A 1 302 ? 30.728 24.091 -14.146 1.00 30.10 793 SER A C 1
ATOM 2035 O O . SER A 1 302 ? 31.185 25.229 -14.164 1.00 30.77 793 SER A O 1
ATOM 2038 N N . ALA A 1 303 ? 30.155 23.541 -15.205 1.00 29.53 794 ALA A N 1
ATOM 2039 C CA . ALA A 1 303 ? 30.023 24.285 -16.460 1.00 31.60 794 ALA A CA 1
ATOM 2040 C C . ALA A 1 303 ? 29.307 25.627 -16.272 1.00 32.88 794 ALA A C 1
ATOM 2041 O O . ALA A 1 303 ? 29.718 26.629 -16.855 1.00 34.57 794 ALA A O 1
ATOM 2043 N N . LEU A 1 304 ? 28.234 25.640 -15.491 1.00 32.55 795 LEU A N 1
ATOM 2044 C CA . LEU A 1 304 ? 27.461 26.854 -15.300 1.00 34.17 795 LEU A CA 1
ATOM 2045 C C . LEU A 1 304 ? 28.288 27.870 -14.500 1.00 36.33 795 LEU A C 1
ATOM 2046 O O . LEU A 1 304 ? 28.326 29.058 -14.840 1.00 37.13 795 LEU A O 1
ATOM 2051 N N . LEU A 1 305 ? 28.944 27.402 -13.435 1.00 35.04 796 LEU A N 1
ATOM 2052 C CA . LEU A 1 305 ? 29.779 28.282 -12.638 1.00 35.14 796 LEU A CA 1
ATOM 2053 C C . LEU A 1 305 ? 30.864 28.894 -13.507 1.00 37.29 796 LEU A C 1
ATOM 2054 O O . LEU A 1 305 ? 31.198 30.069 -13.349 1.00 41.02 796 LEU A O 1
ATOM 2059 N N . MET A 1 306 ? 31.422 28.116 -14.423 1.00 38.47 797 MET A N 1
ATOM 2060 C CA . MET A 1 306 ? 32.437 28.666 -15.336 1.00 41.36 797 MET A CA 1
ATOM 2061 C C . MET A 1 306 ? 31.788 29.630 -16.345 1.00 42.46 797 MET A C 1
ATOM 2062 O O . MET A 1 306 ? 32.374 30.654 -16.686 1.00 44.39 797 MET A O 1
ATOM 2067 N N . SER A 1 307 ? 30.582 29.307 -16.806 1.00 40.55 798 SER A N 1
ATOM 2068 C CA . SER A 1 307 ? 29.883 30.154 -17.749 1.00 41.55 798 SER A CA 1
ATOM 2069 C C . SER A 1 307 ? 29.607 31.522 -17.134 1.00 43.91 798 SER A C 1
ATOM 2070 O O . SER A 1 307 ? 29.606 32.551 -17.825 1.00 43.95 798 SER A O 1
ATOM 2073 N N . LEU A 1 308 ? 29.369 31.518 -15.826 1.00 42.58 799 LEU A N 1
ATOM 2074 C CA . LEU A 1 308 ? 29.000 32.720 -15.121 1.00 42.95 799 LEU A CA 1
ATOM 2075 C C . LEU A 1 308 ? 30.223 33.632 -15.015 1.00 44.84 799 LEU A C 1
ATOM 2076 O O . LEU A 1 308 ? 30.095 34.859 -15.141 1.00 47.41 799 LEU A O 1
ATOM 2081 N N . GLN A 1 309 ? 31.402 33.036 -14.820 1.00 42.38 800 GLN A N 1
ATOM 2082 C CA . GLN A 1 309 ? 32.651 33.791 -14.848 1.00 42.44 800 GLN A CA 1
ATOM 2083 C C . GLN A 1 309 ? 32.796 34.546 -16.163 1.00 44.87 800 GLN A C 1
ATOM 2084 O O . GLN A 1 309 ? 33.148 35.733 -16.175 1.00 46.15 800 GLN A O 1
ATOM 2090 N N . VAL A 1 310 ? 32.509 33.872 -17.269 1.00 45.81 801 VAL A N 1
ATOM 2091 C CA . VAL A 1 310 ? 32.605 34.507 -18.581 1.00 49.04 801 VAL A CA 1
ATOM 2092 C C . VAL A 1 310 ? 31.571 35.628 -18.710 1.00 51.69 801 VAL A C 1
ATOM 2093 O O . VAL A 1 310 ? 31.913 36.750 -19.101 1.00 52.12 801 VAL A O 1
ATOM 2097 N N . GLN A 1 311 ? 30.319 35.334 -18.356 1.00 52.90 802 GLN A N 1
ATOM 2098 C CA . GLN A 1 311 ? 29.236 36.314 -18.506 1.00 57.68 802 GLN A CA 1
ATOM 2099 C C . GLN A 1 311 ? 29.534 37.602 -17.759 1.00 60.68 802 GLN A C 1
ATOM 2100 O O . GLN A 1 311 ? 29.093 38.670 -18.183 1.00 62.08 802 GLN A O 1
ATOM 2106 N N . GLN A 1 312 ? 30.293 37.491 -16.667 1.00 60.52 803 GLN A N 1
ATOM 2107 C CA . GLN A 1 312 ? 30.632 38.627 -15.829 1.00 62.83 803 GLN A CA 1
ATOM 2108 C C . GLN A 1 312 ? 32.047 39.145 -16.064 1.00 63.95 803 GLN A C 1
ATOM 2109 O O . GLN A 1 312 ? 32.582 39.895 -15.246 1.00 66.34 803 GLN A O 1
ATOM 2115 N N . GLY A 1 313 ? 32.659 38.750 -17.173 1.00 64.49 804 GLY A N 1
ATOM 2116 C CA . GLY A 1 313 ? 33.975 39.274 -17.533 1.00 68.01 804 GLY A CA 1
ATOM 2117 C C . GLY A 1 313 ? 35.135 38.822 -16.661 1.00 69.48 804 GLY A C 1
ATOM 2118 O O . GLY A 1 313 ? 36.276 39.233 -16.892 1.00 73.66 804 GLY A O 1
ATOM 2119 N N . LYS A 1 314 ? 34.858 37.969 -15.671 1.00 70.15 805 LYS A N 1
ATOM 2120 C CA . LYS A 1 314 ? 35.910 37.340 -14.862 1.00 67.40 805 LYS A CA 1
ATOM 2121 C C . LYS A 1 314 ? 36.591 36.262 -15.690 1.00 64.91 805 LYS A C 1
ATOM 2122 O O . LYS A 1 314 ? 35.981 35.700 -16.608 1.00 66.64 805 LYS A O 1
ATOM 2128 N N . PRO A 1 315 ? 37.870 35.985 -15.401 1.00 61.81 806 PRO A N 1
ATOM 2129 C CA . PRO A 1 315 ? 38.532 34.957 -16.214 1.00 58.90 806 PRO A CA 1
ATOM 2130 C C . PRO A 1 315 ? 38.026 33.586 -15.794 1.00 52.87 806 PRO A C 1
ATOM 2131 O O . PRO A 1 315 ? 37.616 33.428 -14.651 1.00 52.58 806 PRO A O 1
ATOM 2135 N N . VAL A 1 316 ? 38.040 32.619 -16.708 1.00 47.70 807 VAL A N 1
ATOM 2136 C CA . VAL A 1 316 ? 37.638 31.262 -16.392 1.00 43.10 807 VAL A CA 1
ATOM 2137 C C . VAL A 1 316 ? 38.702 30.638 -15.501 1.00 41.52 807 VAL A C 1
ATOM 2138 O O . VAL A 1 316 ? 39.888 30.700 -15.819 1.00 39.20 807 VAL A O 1
ATOM 2142 N N . ASP A 1 317 ? 38.264 30.047 -14.382 1.00 39.71 808 ASP A N 1
ATOM 2143 C CA . ASP A 1 317 ? 39.174 29.457 -13.384 1.00 38.79 808 ASP A CA 1
ATOM 2144 C C . ASP A 1 317 ? 38.656 28.105 -12.844 1.00 37.33 808 ASP A C 1
ATOM 2145 O O . ASP A 1 317 ? 37.960 28.037 -11.826 1.00 39.58 808 ASP A O 1
ATOM 2150 N N . ALA A 1 318 ? 39.026 27.034 -13.527 1.00 37.07 809 ALA A N 1
ATOM 2151 C CA . ALA A 1 318 ? 38.684 25.660 -13.116 1.00 34.44 809 ALA A CA 1
ATOM 2152 C C . ALA A 1 318 ? 39.023 25.305 -11.679 1.00 33.16 809 ALA A C 1
ATOM 2153 O O . ALA A 1 318 ? 38.217 24.729 -10.973 1.00 32.34 809 ALA A O 1
ATOM 2155 N N . GLU A 1 319 ? 40.232 25.623 -11.239 1.00 35.19 810 GLU A N 1
ATOM 2156 C CA . GLU A 1 319 ? 40.661 25.261 -9.888 1.00 35.15 810 GLU A CA 1
ATOM 2157 C C . GLU A 1 319 ? 39.890 26.042 -8.805 1.00 33.91 810 GLU A C 1
ATOM 2158 O O . GLU A 1 319 ? 39.567 25.496 -7.756 1.00 34.60 810 GLU A O 1
ATOM 2164 N N . ALA A 1 320 ? 39.574 27.308 -9.067 1.00 33.72 811 ALA A N 1
ATOM 2165 C CA . ALA A 1 320 ? 38.724 28.091 -8.171 1.00 33.57 811 ALA A CA 1
ATOM 2166 C C . ALA A 1 320 ? 37.369 27.403 -8.079 1.00 33.34 811 ALA A C 1
ATOM 2167 O O . ALA A 1 320 ? 36.807 27.303 -6.981 1.00 33.79 811 ALA A O 1
ATOM 2169 N N . VAL A 1 321 ? 36.837 26.942 -9.218 1.00 31.88 812 VAL A N 1
ATOM 2170 C CA . VAL A 1 321 ? 35.513 26.343 -9.209 1.00 33.03 812 VAL A CA 1
ATOM 2171 C C . VAL A 1 321 ? 35.529 25.054 -8.427 1.00 32.48 812 VAL A C 1
ATOM 2172 O O . VAL A 1 321 ? 34.656 24.792 -7.613 1.00 34.02 812 VAL A O 1
ATOM 2176 N N . ARG A 1 322 ? 36.546 24.250 -8.664 1.00 33.62 813 ARG A N 1
ATOM 2177 C CA . ARG A 1 322 ? 36.654 22.975 -7.999 1.00 33.01 813 ARG A CA 1
ATOM 2178 C C . ARG A 1 322 ? 36.818 23.161 -6.502 1.00 32.54 813 ARG A C 1
ATOM 2179 O O . ARG A 1 322 ? 36.123 22.525 -5.733 1.00 34.39 813 ARG A O 1
ATOM 2187 N N . THR A 1 323 ? 37.733 24.020 -6.084 1.00 32.45 814 THR A N 1
ATOM 2188 C CA . THR A 1 323 ? 37.965 24.198 -4.659 1.00 34.50 814 THR A CA 1
ATOM 2189 C C . THR A 1 323 ? 36.768 24.876 -3.969 1.00 34.61 814 THR A C 1
ATOM 2190 O O . THR A 1 323 ? 36.415 24.520 -2.841 1.00 34.48 814 THR A O 1
ATOM 2194 N N . ALA A 1 324 ? 36.119 25.808 -4.666 1.00 33.48 815 ALA A N 1
ATOM 2195 C CA . ALA A 1 324 ? 34.897 26.412 -4.165 1.00 31.96 815 ALA A CA 1
ATOM 2196 C C . ALA A 1 324 ? 33.840 25.319 -3.863 1.00 32.29 815 ALA A C 1
ATOM 2197 O O . ALA A 1 324 ? 33.233 25.314 -2.783 1.00 32.40 815 ALA A O 1
ATOM 2199 N N . LEU A 1 325 ? 33.636 24.390 -4.797 1.00 30.18 816 LEU A N 1
ATOM 2200 C CA . LEU A 1 325 ? 32.629 23.340 -4.607 1.00 29.05 816 LEU A CA 1
ATOM 2201 C C . LEU A 1 325 ? 33.004 22.424 -3.448 1.00 28.66 816 LEU A C 1
ATOM 2202 O O . LEU A 1 325 ? 32.168 22.056 -2.629 1.00 29.61 816 LEU A O 1
ATOM 2207 N N . LEU A 1 326 ? 34.277 22.085 -3.355 1.00 29.33 817 LEU A N 1
ATOM 2208 C CA . LEU A 1 326 ? 34.743 21.205 -2.306 1.00 28.54 817 LEU A CA 1
ATOM 2209 C C . LEU A 1 326 ? 34.636 21.844 -0.920 1.00 30.18 817 LEU A C 1
ATOM 2210 O O . LEU A 1 326 ? 34.157 21.210 0.023 1.00 32.02 817 LEU A O 1
ATOM 2215 N N . LYS A 1 327 ? 35.062 23.099 -0.800 1.00 32.14 818 LYS A N 1
ATOM 2216 C CA . LYS A 1 327 ? 35.163 23.765 0.507 1.00 33.02 818 LYS A CA 1
ATOM 2217 C C . LYS A 1 327 ? 33.823 24.145 1.101 1.00 32.69 818 LYS A C 1
ATOM 2218 O O . LYS A 1 327 ? 33.724 24.360 2.297 1.00 35.80 818 LYS A O 1
ATOM 2224 N N . THR A 1 328 ? 32.804 24.236 0.261 1.00 32.17 819 THR A N 1
ATOM 2225 C CA . THR A 1 328 ? 31.470 24.605 0.681 1.00 33.27 819 THR A CA 1
ATOM 2226 C C . THR A 1 328 ? 30.527 23.407 0.732 1.00 35.74 819 THR A C 1
ATOM 2227 O O . THR A 1 328 ? 29.356 23.555 1.104 1.00 37.92 819 THR A O 1
ATOM 2231 N N . ALA A 1 329 ? 31.012 22.224 0.359 1.00 36.20 820 ALA A N 1
ATOM 2232 C CA . ALA A 1 329 ? 30.173 21.019 0.375 1.00 35.94 820 ALA A CA 1
ATOM 2233 C C . ALA A 1 329 ? 29.676 20.769 1.793 1.00 35.85 820 ALA A C 1
ATOM 2234 O O . ALA A 1 329 ? 30.432 20.929 2.751 1.00 37.06 820 ALA A O 1
ATOM 2236 N N . ILE A 1 330 ? 28.412 20.393 1.933 1.00 33.82 821 ILE A N 1
ATOM 2237 C CA . ILE A 1 330 ? 27.838 20.208 3.260 1.00 35.84 821 ILE A CA 1
ATOM 2238 C C . ILE A 1 330 ? 28.076 18.789 3.809 1.00 36.22 821 ILE A C 1
ATOM 2239 O O . ILE A 1 330 ? 27.651 17.804 3.222 1.00 35.47 821 ILE A O 1
ATOM 2244 N N . PRO A 1 331 ? 28.757 18.674 4.939 1.00 38.34 822 PRO A N 1
ATOM 2245 C CA . PRO A 1 331 ? 28.999 17.319 5.443 1.00 40.03 822 PRO A CA 1
ATOM 2246 C C . PRO A 1 331 ? 27.718 16.666 5.950 1.00 41.54 822 PRO A C 1
ATOM 2247 O O . PRO A 1 331 ? 26.826 17.352 6.416 1.00 42.54 822 PRO A O 1
ATOM 2251 N N . CYS A 1 332 ? 27.621 15.349 5.836 1.00 44.17 823 CYS A N 1
ATOM 2252 C CA . CYS A 1 332 ? 26.444 14.654 6.332 1.00 45.20 823 CYS A CA 1
ATOM 2253 C C . CYS A 1 332 ? 26.420 14.674 7.867 1.00 44.83 823 CYS A C 1
ATOM 2254 O O . CYS A 1 332 ? 27.467 14.709 8.538 1.00 42.76 823 CYS A O 1
ATOM 2257 N N . ASP A 1 333 ? 25.209 14.664 8.409 1.00 45.55 824 ASP A N 1
ATOM 2258 C CA . ASP A 1 333 ? 24.990 14.635 9.846 1.00 46.30 824 ASP A CA 1
ATOM 2259 C C . ASP A 1 333 ? 25.338 13.212 10.375 1.00 46.79 824 ASP A C 1
ATOM 2260 O O . ASP A 1 333 ? 24.757 12.233 9.913 1.00 42.84 824 ASP A O 1
ATOM 2265 N N . PRO A 1 334 ? 26.290 13.099 11.332 1.00 48.07 825 PRO A N 1
ATOM 2266 C CA . PRO A 1 334 ? 26.653 11.786 11.872 1.00 50.16 825 PRO A CA 1
ATOM 2267 C C . PRO A 1 334 ? 25.507 11.057 12.566 1.00 54.69 825 PRO A C 1
ATOM 2268 O O . PRO A 1 334 ? 25.579 9.841 12.746 1.00 58.51 825 PRO A O 1
ATOM 2272 N N . GLU A 1 335 ? 24.474 11.781 12.978 1.00 57.35 826 GLU A N 1
ATOM 2273 C CA . GLU A 1 335 ? 23.340 11.144 13.629 1.00 62.99 826 GLU A CA 1
ATOM 2274 C C . GLU A 1 335 ? 22.330 10.591 12.627 1.00 59.15 826 GLU A C 1
ATOM 2275 O O . GLU A 1 335 ? 21.382 9.928 13.027 1.00 62.32 826 GLU A O 1
ATOM 2281 N N . VAL A 1 336 ? 22.529 10.866 11.340 1.00 54.60 827 VAL A N 1
ATOM 2282 C CA . VAL A 1 336 ? 21.646 10.369 10.282 1.00 53.13 827 VAL A CA 1
ATOM 2283 C C . VAL A 1 336 ? 22.352 9.352 9.389 1.00 51.51 827 VAL A C 1
ATOM 2284 O O . VAL A 1 336 ? 21.748 8.363 8.986 1.00 56.30 827 VAL A O 1
ATOM 2288 N N . VAL A 1 337 ? 23.608 9.624 9.053 1.00 47.92 828 VAL A N 1
ATOM 2289 C CA . VAL A 1 337 ? 24.419 8.761 8.200 1.00 45.69 828 VAL A CA 1
ATOM 2290 C C . VAL A 1 337 ? 25.512 8.141 9.060 1.00 45.93 828 VAL A C 1
ATOM 2291 O O . VAL A 1 337 ? 26.237 8.856 9.749 1.00 45.40 828 VAL A O 1
ATOM 2295 N N . GLU A 1 338 ? 25.636 6.816 9.029 1.00 46.74 829 GLU A N 1
ATOM 2296 C CA . GLU A 1 338 ? 26.553 6.133 9.944 1.00 47.08 829 GLU A CA 1
ATOM 2297 C C . GLU A 1 338 ? 28.020 6.465 9.644 1.00 44.92 829 GLU A C 1
ATOM 2298 O O . GLU A 1 338 ? 28.795 6.712 10.551 1.00 44.45 829 GLU A O 1
ATOM 2304 N N . GLU A 1 339 ? 28.391 6.482 8.369 1.00 42.85 830 GLU A N 1
ATOM 2305 C CA . GLU A 1 339 ? 29.760 6.821 7.977 1.00 42.05 830 GLU A CA 1
ATOM 2306 C C . GLU A 1 339 ? 29.766 8.077 7.102 1.00 39.63 830 GLU A C 1
ATOM 2307 O O . GLU A 1 339 ? 29.607 7.986 5.889 1.00 37.77 830 GLU A O 1
ATOM 2313 N N . PRO A 1 340 ? 29.929 9.251 7.724 1.00 38.67 831 PRO A N 1
ATOM 2314 C CA . PRO A 1 340 ? 29.914 10.521 7.008 1.00 38.05 831 PRO A CA 1
ATOM 2315 C C . PRO A 1 340 ? 30.932 10.635 5.899 1.00 38.04 831 PRO A C 1
ATOM 2316 O O . PRO A 1 340 ? 30.695 11.373 4.948 1.00 38.62 831 PRO A O 1
ATOM 2320 N N . GLU A 1 341 ? 32.038 9.902 5.990 1.00 39.52 832 GLU A N 1
ATOM 2321 C CA . GLU A 1 341 ? 33.037 9.981 4.945 1.00 39.41 832 GLU A CA 1
ATOM 2322 C C . GLU A 1 341 ? 32.525 9.439 3.621 1.00 36.56 832 GLU A C 1
ATOM 2323 O O . GLU A 1 341 ? 33.128 9.686 2.586 1.00 36.35 832 GLU A O 1
ATOM 2329 N N . ARG A 1 342 ? 31.415 8.705 3.656 1.00 35.72 833 ARG A N 1
ATOM 2330 C CA . ARG A 1 342 ? 30.711 8.275 2.444 1.00 35.86 833 ARG A CA 1
ATOM 2331 C C . ARG A 1 342 ? 30.176 9.427 1.624 1.00 34.56 833 ARG A C 1
ATOM 2332 O O . ARG A 1 342 ? 29.932 9.272 0.440 1.00 32.65 833 ARG A O 1
ATOM 2340 N N . CYS A 1 343 ? 29.944 10.561 2.271 1.00 36.63 834 CYS A N 1
ATOM 2341 C CA . CYS A 1 343 ? 29.461 11.741 1.585 1.00 39.24 834 CYS A CA 1
ATOM 2342 C C . CYS A 1 343 ? 30.628 12.505 0.984 1.00 36.69 834 CYS A C 1
ATOM 2343 O O . CYS A 1 343 ? 30.427 13.571 0.419 1.00 36.41 834 CYS A O 1
ATOM 2346 N N . LEU A 1 344 ? 31.841 11.973 1.152 1.00 35.28 835 LEU A N 1
ATOM 2347 C CA . LEU A 1 344 ? 33.058 12.570 0.616 1.00 33.85 835 LEU A CA 1
ATOM 2348 C C . LEU A 1 344 ? 33.228 13.926 1.290 1.00 33.94 835 LEU A C 1
ATOM 2349 O O . LEU A 1 344 ? 33.044 13.995 2.492 1.00 38.14 835 LEU A O 1
ATOM 2354 N N . ARG A 1 345 ? 33.567 15.004 0.581 1.00 32.54 836 ARG A N 1
ATOM 2355 C CA . ARG A 1 345 ? 33.670 16.309 1.255 1.00 31.14 836 ARG A CA 1
ATOM 2356 C C . ARG A 1 345 ? 32.301 16.840 1.695 1.00 31.00 836 ARG A C 1
ATOM 2357 O O . ARG A 1 345 ? 32.230 17.681 2.590 1.00 33.15 836 ARG A O 1
ATOM 2365 N N . GLY A 1 346 ? 31.227 16.363 1.059 1.00 28.89 837 GLY A N 1
ATOM 2366 C CA . GLY A 1 346 ? 29.875 16.763 1.426 1.00 28.51 837 GLY A CA 1
ATOM 2367 C C . GLY A 1 346 ? 28.944 16.824 0.242 1.00 27.38 837 GLY A C 1
ATOM 2368 O O . GLY A 1 346 ? 29.361 16.595 -0.880 1.00 26.81 837 GLY A O 1
ATOM 2369 N N . PHE A 1 347 ? 27.675 17.122 0.487 1.00 27.36 838 PHE A N 1
ATOM 2370 C CA . PHE A 1 347 ? 26.713 17.247 -0.589 1.00 29.15 838 PHE A CA 1
ATOM 2371 C C . PHE A 1 347 ? 26.928 18.576 -1.307 1.00 30.60 838 PHE A C 1
ATOM 2372 O O . PHE A 1 347 ? 27.179 19.583 -0.666 1.00 32.34 838 PHE A O 1
ATOM 2380 N N . VAL A 1 348 ? 26.838 18.573 -2.629 1.00 30.47 839 VAL A N 1
ATOM 2381 C CA . VAL A 1 348 ? 26.996 19.798 -3.400 1.00 31.70 839 VAL A CA 1
ATOM 2382 C C . VAL A 1 348 ? 26.166 20.946 -2.808 1.00 32.68 839 VAL A C 1
ATOM 2383 O O . VAL A 1 348 ? 25.005 20.774 -2.495 1.00 35.01 839 VAL A O 1
ATOM 2387 N N . ASN A 1 349 ? 26.779 22.125 -2.690 1.00 33.80 840 ASN A N 1
ATOM 2388 C CA . ASN A 1 349 ? 26.175 23.311 -2.061 1.00 32.70 840 ASN A CA 1
ATOM 2389 C C . ASN A 1 349 ? 26.348 24.528 -2.967 1.00 34.20 840 ASN A C 1
ATOM 2390 O O . ASN A 1 349 ? 27.219 25.370 -2.754 1.00 36.39 840 ASN A O 1
ATOM 2395 N N . ILE A 1 350 ? 25.529 24.618 -4.004 1.00 35.70 841 ILE A N 1
ATOM 2396 C CA . ILE A 1 350 ? 25.651 25.717 -4.978 1.00 35.12 841 ILE A CA 1
ATOM 2397 C C . ILE A 1 350 ? 25.682 27.088 -4.291 1.00 35.72 841 ILE A C 1
ATOM 2398 O O . ILE A 1 350 ? 26.522 27.915 -4.609 1.00 35.73 841 ILE A O 1
ATOM 2403 N N . PRO A 1 351 ? 24.798 27.315 -3.315 1.00 35.89 842 PRO A N 1
ATOM 2404 C CA . PRO A 1 351 ? 24.770 28.640 -2.718 1.00 37.28 842 PRO A CA 1
ATOM 2405 C C . PRO A 1 351 ? 26.075 29.030 -2.038 1.00 36.91 842 PRO A C 1
ATOM 2406 O O . PRO A 1 351 ? 26.441 30.176 -2.070 1.00 41.20 842 PRO A O 1
ATOM 2410 N N . GLY A 1 352 ? 26.749 28.098 -1.390 1.00 36.52 843 GLY A N 1
ATOM 2411 C CA . GLY A 1 352 ? 28.071 28.373 -0.850 1.00 36.30 843 GLY A CA 1
ATOM 2412 C C . GLY A 1 352 ? 29.080 28.645 -1.971 1.00 35.96 843 GLY A C 1
ATOM 2413 O O . GLY A 1 352 ? 29.866 29.599 -1.905 1.00 36.73 843 GLY A O 1
ATOM 2414 N N . ALA A 1 353 ? 29.057 27.805 -3.002 1.00 34.50 844 ALA A N 1
ATOM 2415 C CA . ALA A 1 353 ? 29.949 27.971 -4.136 1.00 32.94 844 ALA A CA 1
ATOM 2416 C C . ALA A 1 353 ? 29.825 29.377 -4.699 1.00 33.58 844 ALA A C 1
ATOM 2417 O O . ALA A 1 353 ? 30.826 29.983 -5.095 1.00 33.61 844 ALA A O 1
ATOM 2419 N N . MET A 1 354 ? 28.594 29.884 -4.745 1.00 35.27 845 MET A N 1
ATOM 2420 C CA . MET A 1 354 ? 28.287 31.190 -5.333 1.00 36.57 845 MET A CA 1
ATOM 2421 C C . MET A 1 354 ? 28.854 32.307 -4.458 1.00 37.35 845 MET A C 1
ATOM 2422 O O . MET A 1 354 ? 29.403 33.296 -4.965 1.00 39.56 845 MET A O 1
ATOM 2427 N N . LYS A 1 355 ? 28.798 32.121 -3.147 1.00 36.05 846 LYS A N 1
ATOM 2428 C CA . LYS A 1 355 ? 29.362 33.086 -2.225 1.00 36.38 846 LYS A CA 1
ATOM 2429 C C . LYS A 1 355 ? 30.865 33.233 -2.451 1.00 35.92 846 LYS A C 1
ATOM 2430 O O . LYS A 1 355 ? 31.383 34.350 -2.524 1.00 34.87 846 LYS A O 1
ATOM 2436 N N . VAL A 1 356 ? 31.549 32.098 -2.544 1.00 35.31 847 VAL A N 1
ATOM 2437 C CA . VAL A 1 356 ? 33.004 32.086 -2.656 1.00 36.48 847 VAL A CA 1
ATOM 2438 C C . VAL A 1 356 ? 33.438 32.688 -3.971 1.00 35.81 847 VAL A C 1
ATOM 2439 O O . VAL A 1 356 ? 34.316 33.528 -3.996 1.00 37.69 847 VAL A O 1
ATOM 2443 N N . LEU A 1 357 ? 32.798 32.272 -5.053 1.00 34.32 848 LEU A N 1
ATOM 2444 C CA . LEU A 1 357 ? 33.208 32.684 -6.389 1.00 34.03 848 LEU A CA 1
ATOM 2445 C C . LEU A 1 357 ? 32.701 34.050 -6.815 1.00 36.08 848 LEU A C 1
ATOM 2446 O O . LEU A 1 357 ? 33.363 34.733 -7.589 1.00 40.18 848 LEU A O 1
ATOM 2451 N N . PHE A 1 358 ? 31.502 34.429 -6.385 1.00 36.08 849 PHE A N 1
ATOM 2452 C CA . PHE A 1 358 ? 30.859 35.637 -6.892 1.00 36.56 849 PHE A CA 1
ATOM 2453 C C . PHE A 1 358 ? 30.400 36.590 -5.820 1.00 37.64 849 PHE A C 1
ATOM 2454 O O . PHE A 1 358 ? 29.899 37.628 -6.157 1.00 39.51 849 PHE A O 1
ATOM 2462 N N . GLY A 1 359 ? 30.505 36.251 -4.543 1.00 37.76 850 GLY A N 1
ATOM 2463 C CA . GLY A 1 359 ? 30.051 37.186 -3.516 1.00 39.85 850 GLY A CA 1
ATOM 2464 C C . GLY A 1 359 ? 28.555 37.235 -3.273 1.00 40.62 850 GLY A C 1
ATOM 2465 O O . GLY A 1 359 ? 28.112 38.103 -2.565 1.00 42.28 850 GLY A O 1
ATOM 2466 N N . GLN A 1 360 ? 27.780 36.303 -3.823 1.00 41.43 851 GLN A N 1
ATOM 2467 C CA . GLN A 1 360 ? 26.347 36.254 -3.542 1.00 43.36 851 GLN A CA 1
ATOM 2468 C C . GLN A 1 360 ? 26.012 35.762 -2.137 1.00 43.68 851 GLN A C 1
ATOM 2469 O O . GLN A 1 360 ? 25.104 36.330 -1.521 1.00 44.05 851 GLN A O 1
ATOM 2476 N N . VAL B 1 24 ? 70.518 11.209 -71.633 1.00 108.34 515 VAL B N 1
ATOM 2477 C CA . VAL B 1 24 ? 71.020 12.439 -70.948 1.00 111.72 515 VAL B CA 1
ATOM 2478 C C . VAL B 1 24 ? 70.089 12.899 -69.815 1.00 107.64 515 VAL B C 1
ATOM 2479 O O . VAL B 1 24 ? 68.870 12.941 -69.982 1.00 111.05 515 VAL B O 1
ATOM 2483 N N . ALA B 1 25 ? 70.665 13.266 -68.670 1.00 102.47 516 ALA B N 1
ATOM 2484 C CA . ALA B 1 25 ? 69.884 13.616 -67.476 1.00 95.43 516 ALA B CA 1
ATOM 2485 C C . ALA B 1 25 ? 69.311 15.032 -67.538 1.00 94.23 516 ALA B C 1
ATOM 2486 O O . ALA B 1 25 ? 70.071 16.001 -67.539 1.00 97.37 516 ALA B O 1
ATOM 2488 N N . LEU B 1 26 ? 67.982 15.156 -67.574 1.00 90.69 517 LEU B N 1
ATOM 2489 C CA . LEU B 1 26 ? 67.326 16.474 -67.585 1.00 92.29 517 LEU B CA 1
ATOM 2490 C C . LEU B 1 26 ? 67.422 17.204 -66.230 1.00 90.00 517 LEU B C 1
ATOM 2491 O O . LEU B 1 26 ? 67.355 18.434 -66.174 1.00 90.01 517 LEU B O 1
ATOM 2496 N N . HIS B 1 27 ? 67.567 16.445 -65.143 1.00 86.74 518 HIS B N 1
ATOM 2497 C CA . HIS B 1 27 ? 67.728 17.031 -63.815 1.00 82.38 518 HIS B CA 1
ATOM 2498 C C . HIS B 1 27 ? 68.931 16.439 -63.113 1.00 80.71 518 HIS B C 1
ATOM 2499 O O . HIS B 1 27 ? 68.814 15.544 -62.284 1.00 78.53 518 HIS B O 1
ATOM 2506 N N . PRO B 1 28 ? 70.129 16.934 -63.449 1.00 83.09 519 PRO B N 1
ATOM 2507 C CA . PRO B 1 28 ? 71.339 16.303 -62.927 1.00 81.31 519 PRO B CA 1
ATOM 2508 C C . PRO B 1 28 ? 71.376 16.286 -61.416 1.00 76.43 519 PRO B C 1
ATOM 2509 O O . PRO B 1 28 ? 71.321 17.349 -60.790 1.00 75.88 519 PRO B O 1
ATOM 2513 N N . HIS B 1 29 ? 71.453 15.080 -60.855 1.00 72.69 520 HIS B N 1
ATOM 2514 C CA . HIS B 1 29 ? 71.523 14.879 -59.416 1.00 69.65 520 HIS B CA 1
ATOM 2515 C C . HIS B 1 29 ? 72.824 14.239 -59.013 1.00 70.38 520 HIS B C 1
ATOM 2516 O O . HIS B 1 29 ? 73.342 13.369 -59.726 1.00 71.64 520 HIS B O 1
ATOM 2523 N N . ASP B 1 30 ? 73.329 14.653 -57.844 1.00 68.88 521 ASP B N 1
ATOM 2524 C CA . ASP B 1 30 ? 74.574 14.153 -57.238 1.00 68.71 521 ASP B CA 1
ATOM 2525 C C . ASP B 1 30 ? 74.731 12.630 -57.165 1.00 67.89 521 ASP B C 1
ATOM 2526 O O . ASP B 1 30 ? 75.858 12.128 -57.127 1.00 68.52 521 ASP B O 1
ATOM 2531 N N . LEU B 1 31 ? 73.614 11.907 -57.097 1.00 65.33 522 LEU B N 1
ATOM 2532 C CA . LEU B 1 31 ? 73.646 10.455 -56.956 1.00 64.51 522 LEU B CA 1
ATOM 2533 C C . LEU B 1 31 ? 73.331 9.696 -58.260 1.00 66.32 522 LEU B C 1
ATOM 2534 O O . LEU B 1 31 ? 73.094 8.498 -58.225 1.00 64.90 522 LEU B O 1
ATOM 2539 N N . ASP B 1 32 ? 73.359 10.374 -59.402 1.00 69.82 523 ASP B N 1
ATOM 2540 C CA . ASP B 1 32 ? 73.065 9.714 -60.672 1.00 73.22 523 ASP B CA 1
ATOM 2541 C C . ASP B 1 32 ? 74.063 8.592 -60.988 1.00 74.66 523 ASP B C 1
ATOM 2542 O O . ASP B 1 32 ? 73.671 7.521 -61.459 1.00 72.08 523 ASP B O 1
ATOM 2547 N N . GLU B 1 33 ? 75.344 8.840 -60.719 1.00 77.73 524 GLU B N 1
ATOM 2548 C CA . GLU B 1 33 ? 76.405 7.857 -61.003 1.00 81.60 524 GLU B CA 1
ATOM 2549 C C . GLU B 1 33 ? 76.400 6.681 -60.023 1.00 78.07 524 GLU B C 1
ATOM 2550 O O . GLU B 1 33 ? 76.746 5.566 -60.390 1.00 78.01 524 GLU B O 1
ATOM 2556 N N . ARG B 1 34 ? 75.979 6.917 -58.790 1.00 75.67 525 ARG B N 1
ATOM 2557 C CA . ARG B 1 34 ? 75.893 5.834 -57.813 1.00 73.32 525 ARG B CA 1
ATOM 2558 C C . ARG B 1 34 ? 74.589 5.055 -57.889 1.00 69.06 525 ARG B C 1
ATOM 2559 O O . ARG B 1 34 ? 74.564 3.896 -57.481 1.00 68.61 525 ARG B O 1
ATOM 2567 N N . ILE B 1 35 ? 73.519 5.682 -58.393 1.00 65.73 526 ILE B N 1
ATOM 2568 C CA . ILE B 1 35 ? 72.200 5.030 -58.485 1.00 63.62 526 ILE B CA 1
ATOM 2569 C C . ILE B 1 35 ? 71.724 4.843 -59.927 1.00 64.65 526 ILE B C 1
ATOM 2570 O O . ILE B 1 35 ? 71.086 5.723 -60.500 1.00 64.78 526 ILE B O 1
ATOM 2575 N N . PRO B 1 36 ? 72.008 3.676 -60.513 1.00 65.98 527 PRO B N 1
ATOM 2576 C CA . PRO B 1 36 ? 71.514 3.460 -61.862 1.00 67.95 527 PRO B CA 1
ATOM 2577 C C . PRO B 1 36 ? 70.011 3.683 -61.932 1.00 66.07 527 PRO B C 1
ATOM 2578 O O . PRO B 1 36 ? 69.298 3.308 -61.012 1.00 64.69 527 PRO B O 1
ATOM 2582 N N . GLY B 1 37 ? 69.551 4.332 -62.996 1.00 67.79 528 GLY B N 1
ATOM 2583 C CA . GLY B 1 37 ? 68.127 4.547 -63.218 1.00 67.51 528 GLY B CA 1
ATOM 2584 C C . GLY B 1 37 ? 67.535 5.794 -62.578 1.00 65.83 528 GLY B C 1
ATOM 2585 O O . GLY B 1 37 ? 66.404 6.167 -62.904 1.00 64.74 528 GLY B O 1
ATOM 2586 N N . LEU B 1 38 ? 68.272 6.442 -61.674 1.00 64.48 529 LEU B N 1
ATOM 2587 C CA . LEU B 1 38 ? 67.777 7.671 -61.055 1.00 63.74 529 LEU B CA 1
ATOM 2588 C C . LEU B 1 38 ? 67.492 8.730 -62.099 1.00 67.70 529 LEU B C 1
ATOM 2589 O O . LEU B 1 38 ? 66.385 9.247 -62.163 1.00 69.07 529 LEU B O 1
ATOM 2594 N N . ALA B 1 39 ? 68.500 9.040 -62.913 1.00 71.35 530 ALA B N 1
ATOM 2595 C CA . ALA B 1 39 ? 68.381 10.049 -63.962 1.00 73.39 530 ALA B CA 1
ATOM 2596 C C . ALA B 1 39 ? 67.151 9.801 -64.847 1.00 75.02 530 ALA B C 1
ATOM 2597 O O . ALA B 1 39 ? 66.345 10.702 -65.075 1.00 75.27 530 ALA B O 1
ATOM 2599 N N . ASP B 1 40 ? 66.996 8.579 -65.333 1.00 76.92 531 ASP B N 1
ATOM 2600 C CA . ASP B 1 40 ? 65.801 8.223 -66.100 1.00 80.53 531 ASP B CA 1
ATOM 2601 C C . ASP B 1 40 ? 64.504 8.518 -65.336 1.00 78.67 531 ASP B C 1
ATOM 2602 O O . ASP B 1 40 ? 63.528 9.018 -65.906 1.00 82.29 531 ASP B O 1
ATOM 2607 N N . LEU B 1 41 ? 64.484 8.177 -64.055 1.00 73.60 532 LEU B N 1
ATOM 2608 C CA . LEU B 1 41 ? 63.276 8.364 -63.262 1.00 69.89 532 LEU B CA 1
ATOM 2609 C C . LEU B 1 41 ? 62.990 9.853 -63.079 1.00 69.08 532 LEU B C 1
ATOM 2610 O O . LEU B 1 41 ? 61.838 10.273 -63.148 1.00 68.92 532 LEU B O 1
ATOM 2615 N N . HIS B 1 42 ? 64.030 10.647 -62.849 1.00 68.67 533 HIS B N 1
ATOM 2616 C CA . HIS B 1 42 ? 63.860 12.094 -62.733 1.00 70.30 533 HIS B CA 1
ATOM 2617 C C . HIS B 1 42 ? 63.356 12.715 -64.025 1.00 75.51 533 HIS B C 1
ATOM 2618 O O . HIS B 1 42 ? 62.551 13.655 -63.998 1.00 76.52 533 HIS B O 1
ATOM 2625 N N . ASN B 1 43 ? 63.815 12.199 -65.166 1.00 77.45 534 ASN B N 1
ATOM 2626 C CA . ASN B 1 43 ? 63.289 12.631 -66.454 1.00 80.50 534 ASN B CA 1
ATOM 2627 C C . ASN B 1 43 ? 61.784 12.429 -66.609 1.00 80.29 534 ASN B C 1
ATOM 2628 O O . ASN B 1 43 ? 61.159 13.084 -67.423 1.00 83.88 534 ASN B O 1
ATOM 2633 N N . GLN B 1 44 ? 61.197 11.527 -65.836 1.00 78.91 535 GLN B N 1
ATOM 2634 C CA . GLN B 1 44 ? 59.749 11.300 -65.891 1.00 79.84 535 GLN B CA 1
ATOM 2635 C C . GLN B 1 44 ? 58.969 11.987 -64.753 1.00 77.34 535 GLN B C 1
ATOM 2636 O O . GLN B 1 44 ? 57.759 12.197 -64.866 1.00 77.16 535 GLN B O 1
ATOM 2642 N N . THR B 1 45 ? 59.647 12.311 -63.654 1.00 74.26 536 THR B N 1
ATOM 2643 C CA . THR B 1 45 ? 58.975 12.912 -62.502 1.00 72.39 536 THR B CA 1
ATOM 2644 C C . THR B 1 45 ? 59.957 13.442 -61.452 1.00 70.19 536 THR B C 1
ATOM 2645 O O . THR B 1 45 ? 61.042 12.894 -61.265 1.00 70.46 536 THR B O 1
ATOM 2649 N N . LEU B 1 46 ? 59.564 14.521 -60.788 1.00 68.69 537 LEU B N 1
ATOM 2650 C CA . LEU B 1 46 ? 60.296 15.030 -59.640 1.00 66.52 537 LEU B CA 1
ATOM 2651 C C . LEU B 1 46 ? 59.462 14.885 -58.354 1.00 63.05 537 LEU B C 1
ATOM 2652 O O . LEU B 1 46 ? 59.776 15.475 -57.319 1.00 59.43 537 LEU B O 1
ATOM 2657 N N . GLY B 1 47 ? 58.406 14.085 -58.439 1.00 62.84 538 GLY B N 1
ATOM 2658 C CA . GLY B 1 47 ? 57.453 13.947 -57.358 1.00 61.92 538 GLY B CA 1
ATOM 2659 C C . GLY B 1 47 ? 56.120 14.537 -57.754 1.00 64.30 538 GLY B C 1
ATOM 2660 O O . GLY B 1 47 ? 56.039 15.297 -58.695 1.00 69.34 538 GLY B O 1
ATOM 2661 N N . ASP B 1 48 ? 55.070 14.144 -57.051 1.00 65.71 539 ASP B N 1
ATOM 2662 C CA . ASP B 1 48 ? 53.736 14.693 -57.244 1.00 67.40 539 ASP B CA 1
ATOM 2663 C C . ASP B 1 48 ? 53.231 15.171 -55.885 1.00 67.86 539 ASP B C 1
ATOM 2664 O O . ASP B 1 48 ? 53.481 14.529 -54.865 1.00 63.99 539 ASP B O 1
ATOM 2669 N N . PRO B 1 49 ? 52.518 16.299 -55.856 1.00 71.43 540 PRO B N 1
ATOM 2670 C CA . PRO B 1 49 ? 52.003 16.787 -54.573 1.00 71.15 540 PRO B CA 1
ATOM 2671 C C . PRO B 1 49 ? 50.984 15.868 -53.892 1.00 69.62 540 PRO B C 1
ATOM 2672 O O . PRO B 1 49 ? 50.766 15.982 -52.686 1.00 72.78 540 PRO B O 1
ATOM 2676 N N . GLN B 1 50 ? 50.359 14.975 -54.645 1.00 69.75 541 GLN B N 1
ATOM 2677 C CA . GLN B 1 50 ? 49.407 14.032 -54.064 1.00 71.58 541 GLN B CA 1
ATOM 2678 C C . GLN B 1 50 ? 50.063 12.978 -53.154 1.00 67.36 541 GLN B C 1
ATOM 2679 O O . GLN B 1 50 ? 49.360 12.299 -52.393 1.00 67.49 541 GLN B O 1
ATOM 2685 N N . ILE B 1 51 ? 51.391 12.844 -53.239 1.00 62.53 542 ILE B N 1
ATOM 2686 C CA . ILE B 1 51 ? 52.149 11.937 -52.375 1.00 56.84 542 ILE B CA 1
ATOM 2687 C C . ILE B 1 51 ? 52.745 12.676 -51.187 1.00 54.38 542 ILE B C 1
ATOM 2688 O O . ILE B 1 51 ? 53.569 13.568 -51.356 1.00 52.07 542 ILE B O 1
ATOM 2693 N N . THR B 1 52 ? 52.322 12.285 -49.983 1.00 52.98 543 THR B N 1
ATOM 2694 C CA . THR B 1 52 ? 52.751 12.935 -48.746 1.00 50.86 543 THR B CA 1
ATOM 2695 C C . THR B 1 52 ? 53.748 12.056 -48.006 1.00 47.79 543 THR B C 1
ATOM 2696 O O . THR B 1 52 ? 53.477 10.885 -47.778 1.00 46.41 543 THR B O 1
ATOM 2700 N N . ILE B 1 53 ? 54.881 12.649 -47.630 1.00 46.01 544 ILE B N 1
ATOM 2701 C CA . ILE B 1 53 ? 55.900 12.015 -46.814 1.00 44.05 544 ILE B CA 1
ATOM 2702 C C . ILE B 1 53 ? 55.887 12.697 -45.454 1.00 43.61 544 ILE B C 1
ATOM 2703 O O . ILE B 1 53 ? 56.029 13.911 -45.371 1.00 45.70 544 ILE B O 1
ATOM 2708 N N . VAL B 1 54 ? 55.694 11.935 -44.388 1.00 43.05 545 VAL B N 1
ATOM 2709 C CA . VAL B 1 54 ? 55.780 12.478 -43.034 1.00 42.00 545 VAL B CA 1
ATOM 2710 C C . VAL B 1 54 ? 57.093 12.009 -42.443 1.00 42.15 545 VAL B C 1
ATOM 2711 O O . VAL B 1 54 ? 57.331 10.797 -42.362 1.00 43.16 545 VAL B O 1
ATOM 2715 N N . ILE B 1 55 ? 57.947 12.960 -42.055 1.00 41.99 546 ILE B N 1
ATOM 2716 C CA . ILE B 1 55 ? 59.271 12.648 -41.503 1.00 40.29 546 ILE B CA 1
ATOM 2717 C C . ILE B 1 55 ? 59.177 12.752 -39.999 1.00 41.58 546 ILE B C 1
ATOM 2718 O O . ILE B 1 55 ? 58.922 13.829 -39.478 1.00 41.24 546 ILE B O 1
ATOM 2723 N N . ILE B 1 56 ? 59.327 11.614 -39.316 1.00 42.82 547 ILE B N 1
ATOM 2724 C CA . ILE B 1 56 ? 59.394 11.566 -37.855 1.00 42.85 547 ILE B CA 1
ATOM 2725 C C . ILE B 1 56 ? 60.865 11.608 -37.460 1.00 44.22 547 ILE B C 1
ATOM 2726 O O . ILE B 1 56 ? 61.582 10.612 -37.570 1.00 43.81 547 ILE B O 1
ATOM 2731 N N . ASP B 1 57 ? 61.307 12.777 -37.020 1.00 47.31 548 ASP B N 1
ATOM 2732 C CA . ASP B 1 57 ? 62.724 13.072 -36.776 1.00 50.69 548 ASP B CA 1
ATOM 2733 C C . ASP B 1 57 ? 62.745 14.313 -35.891 1.00 49.13 548 ASP B C 1
ATOM 2734 O O . ASP B 1 57 ? 61.729 14.663 -35.327 1.00 52.09 548 ASP B O 1
ATOM 2739 N N . GLY B 1 58 ? 63.882 14.985 -35.786 1.00 47.77 549 GLY B N 1
ATOM 2740 C CA . GLY B 1 58 ? 63.958 16.261 -35.106 1.00 47.67 549 GLY B CA 1
ATOM 2741 C C . GLY B 1 58 ? 63.388 17.421 -35.900 1.00 47.79 549 GLY B C 1
ATOM 2742 O O . GLY B 1 58 ? 62.552 17.250 -36.791 1.00 48.06 549 GLY B O 1
ATOM 2743 N N . ASP B 1 59 ? 63.873 18.614 -35.584 1.00 49.12 550 ASP B N 1
ATOM 2744 C CA . ASP B 1 59 ? 63.267 19.856 -36.040 1.00 51.58 550 ASP B CA 1
ATOM 2745 C C . ASP B 1 59 ? 64.184 20.559 -37.054 1.00 54.83 550 ASP B C 1
ATOM 2746 O O . ASP B 1 59 ? 65.209 21.114 -36.681 1.00 56.90 550 ASP B O 1
ATOM 2751 N N . PRO B 1 60 ? 63.807 20.557 -38.340 1.00 55.67 551 PRO B N 1
ATOM 2752 C CA . PRO B 1 60 ? 64.656 21.131 -39.369 1.00 57.36 551 PRO B CA 1
ATOM 2753 C C . PRO B 1 60 ? 64.497 22.650 -39.543 1.00 58.25 551 PRO B C 1
ATOM 2754 O O . PRO B 1 60 ? 63.541 23.240 -39.027 1.00 58.38 551 PRO B O 1
ATOM 2758 N N . ASP B 1 61 ? 65.431 23.248 -40.288 1.00 56.30 552 ASP B N 1
ATOM 2759 C CA . ASP B 1 61 ? 65.481 24.684 -40.498 1.00 57.10 552 ASP B CA 1
ATOM 2760 C C . ASP B 1 61 ? 64.867 25.046 -41.837 1.00 58.30 552 ASP B C 1
ATOM 2761 O O . ASP B 1 61 ? 65.508 24.883 -42.875 1.00 59.66 552 ASP B O 1
ATOM 2766 N N . TYR B 1 62 ? 63.637 25.555 -41.818 1.00 59.09 553 TYR B N 1
ATOM 2767 C CA . TYR B 1 62 ? 62.922 25.890 -43.061 1.00 61.28 553 TYR B CA 1
ATOM 2768 C C . TYR B 1 62 ? 63.386 27.207 -43.671 1.00 64.57 553 TYR B C 1
ATOM 2769 O O . TYR B 1 62 ? 63.014 27.529 -44.802 1.00 67.01 553 TYR B O 1
ATOM 2778 N N . THR B 1 63 ? 64.207 27.965 -42.948 1.00 65.77 554 THR B N 1
ATOM 2779 C CA . THR B 1 63 ? 64.699 29.236 -43.485 1.00 68.55 554 THR B CA 1
ATOM 2780 C C . THR B 1 63 ? 65.756 29.032 -44.589 1.00 68.92 554 THR B C 1
ATOM 2781 O O . THR B 1 63 ? 66.022 29.943 -45.366 1.00 68.85 554 THR B O 1
ATOM 2785 N N . LEU B 1 64 ? 66.332 27.832 -44.662 1.00 68.67 555 LEU B N 1
ATOM 2786 C CA . LEU B 1 64 ? 67.273 27.487 -45.733 1.00 69.63 555 LEU B CA 1
ATOM 2787 C C . LEU B 1 64 ? 66.623 27.560 -47.125 1.00 71.55 555 LEU B C 1
ATOM 2788 O O . LEU B 1 64 ? 65.421 27.292 -47.283 1.00 69.84 555 LEU B O 1
ATOM 2793 N N . SER B 1 65 ? 67.435 27.923 -48.120 1.00 71.99 556 SER B N 1
ATOM 2794 C CA . SER B 1 65 ? 66.950 28.185 -49.476 1.00 72.06 556 SER B CA 1
ATOM 2795 C C . SER B 1 65 ? 66.611 26.889 -50.189 1.00 69.49 556 SER B C 1
ATOM 2796 O O . SER B 1 65 ? 65.800 26.896 -51.109 1.00 70.09 556 SER B O 1
ATOM 2799 N N . CYS B 1 66 ? 67.203 25.778 -49.756 1.00 66.69 557 CYS B N 1
ATOM 2800 C CA . CYS B 1 66 ? 66.851 24.467 -50.316 1.00 65.69 557 CYS B CA 1
ATOM 2801 C C . CYS B 1 66 ? 65.380 24.108 -50.099 1.00 63.69 557 CYS B C 1
ATOM 2802 O O . CYS B 1 66 ? 64.880 23.191 -50.754 1.00 63.49 557 CYS B O 1
ATOM 2805 N N . PHE B 1 67 ? 64.706 24.819 -49.191 1.00 62.30 558 PHE B N 1
ATOM 2806 C CA . PHE B 1 67 ? 63.281 24.613 -48.933 1.00 62.26 558 PHE B CA 1
ATOM 2807 C C . PHE B 1 67 ? 62.370 25.683 -49.545 1.00 65.58 558 PHE B C 1
ATOM 2808 O O . PHE B 1 67 ? 61.146 25.593 -49.428 1.00 63.37 558 PHE B O 1
ATOM 2816 N N . GLU B 1 68 ? 62.964 26.693 -50.180 1.00 70.95 559 GLU B N 1
ATOM 2817 C CA . GLU B 1 68 ? 62.202 27.745 -50.859 1.00 75.28 559 GLU B CA 1
ATOM 2818 C C . GLU B 1 68 ? 61.369 27.118 -51.964 1.00 72.92 559 GLU B C 1
ATOM 2819 O O . GLU B 1 68 ? 61.911 26.542 -52.888 1.00 72.73 559 GLU B O 1
ATOM 2825 N N . GLY B 1 69 ? 60.051 27.213 -51.854 1.00 71.79 560 GLY B N 1
ATOM 2826 C CA . GLY B 1 69 ? 59.162 26.637 -52.852 1.00 72.55 560 GLY B CA 1
ATOM 2827 C C . GLY B 1 69 ? 58.891 25.153 -52.677 1.00 71.42 560 GLY B C 1
ATOM 2828 O O . GLY B 1 69 ? 58.084 24.583 -53.411 1.00 70.79 560 GLY B O 1
ATOM 2829 N N . ALA B 1 70 ? 59.565 24.516 -51.719 1.00 70.19 561 ALA B N 1
ATOM 2830 C CA . ALA B 1 70 ? 59.248 23.142 -51.348 1.00 67.11 561 ALA B CA 1
ATOM 2831 C C . ALA B 1 70 ? 57.949 23.157 -50.565 1.00 66.33 561 ALA B C 1
ATOM 2832 O O . ALA B 1 70 ? 57.723 24.052 -49.757 1.00 67.90 561 ALA B O 1
ATOM 2834 N N . GLU B 1 71 ? 57.090 22.180 -50.819 1.00 65.66 562 GLU B N 1
ATOM 2835 C CA . GLU B 1 71 ? 55.837 22.071 -50.100 1.00 66.54 562 GLU B CA 1
ATOM 2836 C C . GLU B 1 71 ? 56.105 21.325 -48.792 1.00 62.14 562 GLU B C 1
ATOM 2837 O O . GLU B 1 71 ? 55.880 20.119 -48.688 1.00 62.02 562 GLU B O 1
ATOM 2843 N N . VAL B 1 72 ? 56.625 22.061 -47.814 1.00 58.98 563 VAL B N 1
ATOM 2844 C CA . VAL B 1 72 ? 56.954 21.532 -46.502 1.00 55.30 563 VAL B CA 1
ATOM 2845 C C . VAL B 1 72 ? 56.141 22.227 -45.423 1.00 54.08 563 VAL B C 1
ATOM 2846 O O . VAL B 1 72 ? 55.869 23.422 -45.515 1.00 55.58 563 VAL B O 1
ATOM 2850 N N . SER B 1 73 ? 55.755 21.479 -44.397 1.00 51.46 564 SER B N 1
ATOM 2851 C CA . SER B 1 73 ? 55.147 22.086 -43.220 1.00 52.40 564 SER B CA 1
ATOM 2852 C C . SER B 1 73 ? 55.498 21.292 -41.971 1.00 48.97 564 SER B C 1
ATOM 2853 O O . SER B 1 73 ? 55.777 20.110 -42.061 1.00 48.31 564 SER B O 1
ATOM 2856 N N . LYS B 1 74 ? 55.483 21.946 -40.812 1.00 49.25 565 LYS B N 1
ATOM 2857 C CA . LYS B 1 74 ? 55.734 21.277 -39.533 1.00 47.53 565 LYS B CA 1
ATOM 2858 C C . LYS B 1 74 ? 54.435 20.992 -38.802 1.00 47.57 565 LYS B C 1
ATOM 2859 O O . LYS B 1 74 ? 53.528 21.821 -38.794 1.00 46.66 565 LYS B O 1
ATOM 2865 N N . VAL B 1 75 ? 54.328 19.788 -38.241 1.00 47.56 566 VAL B N 1
ATOM 2866 C CA . VAL B 1 75 ? 53.280 19.501 -37.288 1.00 48.29 566 VAL B CA 1
ATOM 2867 C C . VAL B 1 75 ? 53.897 18.929 -36.038 1.00 47.57 566 VAL B C 1
ATOM 2868 O O . VAL B 1 75 ? 54.479 17.862 -36.068 1.00 46.44 566 VAL B O 1
ATOM 2872 N N . PHE B 1 76 ? 53.776 19.678 -34.947 1.00 49.88 567 PHE B N 1
ATOM 2873 C CA . PHE B 1 76 ? 54.333 19.287 -33.666 1.00 49.26 567 PHE B CA 1
ATOM 2874 C C . PHE B 1 76 ? 53.282 18.481 -32.942 1.00 48.82 567 PHE B C 1
ATOM 2875 O O . PHE B 1 76 ? 52.151 18.930 -32.798 1.00 51.47 567 PHE B O 1
ATOM 2883 N N . PRO B 1 77 ? 53.630 17.276 -32.496 1.00 46.10 568 PRO B N 1
ATOM 2884 C CA . PRO B 1 77 ? 52.618 16.495 -31.791 1.00 46.41 568 PRO B CA 1
ATOM 2885 C C . PRO B 1 77 ? 52.021 17.286 -30.633 1.00 48.17 568 PRO B C 1
ATOM 2886 O O . PRO B 1 77 ? 52.769 17.825 -29.822 1.00 49.78 568 PRO B O 1
ATOM 2890 N N . TYR B 1 78 ? 50.694 17.351 -30.566 1.00 47.71 569 TYR B N 1
ATOM 2891 C CA . TYR B 1 78 ? 49.998 18.130 -29.549 1.00 48.72 569 TYR B CA 1
ATOM 2892 C C . TYR B 1 78 ? 50.242 17.696 -28.095 1.00 49.88 569 TYR B C 1
ATOM 2893 O O . TYR B 1 78 ? 50.012 18.485 -27.169 1.00 52.92 569 TYR B O 1
ATOM 2902 N N . TRP B 1 79 ? 50.685 16.457 -27.892 1.00 49.37 570 TRP B N 1
ATOM 2903 C CA . TRP B 1 79 ? 50.925 15.907 -26.546 1.00 51.23 570 TRP B CA 1
ATOM 2904 C C . TRP B 1 79 ? 52.340 16.120 -26.082 1.00 53.33 570 TRP B C 1
ATOM 2905 O O . TRP B 1 79 ? 52.754 15.622 -25.029 1.00 53.94 570 TRP B O 1
ATOM 2916 N N . HIS B 1 80 ? 53.099 16.880 -26.858 1.00 56.06 571 HIS B N 1
ATOM 2917 C CA . HIS B 1 80 ? 54.396 17.366 -26.414 1.00 60.06 571 HIS B CA 1
ATOM 2918 C C . HIS B 1 80 ? 54.274 18.785 -25.945 1.00 62.39 571 HIS B C 1
ATOM 2919 O O . HIS B 1 80 ? 53.456 19.563 -26.456 1.00 59.95 571 HIS B O 1
ATOM 2926 N N . GLU B 1 81 ? 55.091 19.122 -24.954 1.00 67.67 572 GLU B N 1
ATOM 2927 C CA . GLU B 1 81 ? 55.323 20.508 -24.581 1.00 74.22 572 GLU B CA 1
ATOM 2928 C C . GLU B 1 81 ? 56.547 20.920 -25.390 1.00 73.71 572 GLU B C 1
ATOM 2929 O O . GLU B 1 81 ? 57.505 20.160 -25.474 1.00 73.84 572 GLU B O 1
ATOM 2935 N N . PRO B 1 82 ? 56.508 22.098 -26.034 1.00 77.83 573 PRO B N 1
ATOM 2936 C CA . PRO B 1 82 ? 57.634 22.476 -26.913 1.00 78.24 573 PRO B CA 1
ATOM 2937 C C . PRO B 1 82 ? 58.901 22.789 -26.112 1.00 75.73 573 PRO B C 1
ATOM 2938 O O . PRO B 1 82 ? 58.796 23.288 -24.997 1.00 71.72 573 PRO B O 1
ATOM 2942 N N . ALA B 1 83 ? 60.077 22.481 -26.665 1.00 74.25 574 ALA B N 1
ATOM 2943 C CA . ALA B 1 83 ? 61.345 22.783 -25.977 1.00 75.04 574 ALA B CA 1
ATOM 2944 C C . ALA B 1 83 ? 61.787 24.225 -26.235 1.00 74.21 574 ALA B C 1
ATOM 2945 O O . ALA B 1 83 ? 61.299 24.882 -27.159 1.00 70.81 574 ALA B O 1
ATOM 2947 N N . GLU B 1 84 ? 62.697 24.711 -25.395 1.00 76.40 575 GLU B N 1
ATOM 2948 C CA . GLU B 1 84 ? 63.274 26.043 -25.572 1.00 79.63 575 GLU B CA 1
ATOM 2949 C C . GLU B 1 84 ? 63.964 26.085 -26.932 1.00 73.95 575 GLU B C 1
ATOM 2950 O O . GLU B 1 84 ? 64.636 25.134 -27.306 1.00 70.18 575 GLU B O 1
ATOM 2956 N N . PRO B 1 85 ? 63.795 27.177 -27.684 1.00 73.39 576 PRO B N 1
ATOM 2957 C CA . PRO B 1 85 ? 64.556 27.304 -28.930 1.00 71.54 576 PRO B CA 1
ATOM 2958 C C . PRO B 1 85 ? 66.071 27.185 -28.727 1.00 69.07 576 PRO B C 1
ATOM 2959 O O . PRO B 1 85 ? 66.577 27.367 -27.614 1.00 67.94 576 PRO B O 1
ATOM 2963 N N . ILE B 1 86 ? 66.780 26.877 -29.808 1.00 66.61 577 ILE B N 1
ATOM 2964 C CA . ILE B 1 86 ? 68.225 26.683 -29.752 1.00 65.34 577 ILE B CA 1
ATOM 2965 C C . ILE B 1 86 ? 68.917 27.787 -30.519 1.00 64.90 577 ILE B C 1
ATOM 2966 O O . ILE B 1 86 ? 68.587 28.057 -31.667 1.00 64.20 577 ILE B O 1
ATOM 2971 N N . THR B 1 87 ? 69.883 28.427 -29.876 1.00 66.79 578 THR B N 1
ATOM 2972 C CA . THR B 1 87 ? 70.536 29.601 -30.450 1.00 67.72 578 THR B CA 1
ATOM 2973 C C . THR B 1 87 ? 71.405 29.223 -31.643 1.00 67.11 578 THR B C 1
ATOM 2974 O O . THR B 1 87 ? 72.029 28.176 -31.628 1.00 64.06 578 THR B O 1
ATOM 2978 N N . PRO B 1 88 ? 71.462 30.091 -32.676 1.00 71.73 579 PRO B N 1
ATOM 2979 C CA . PRO B 1 88 ? 72.426 29.921 -33.779 1.00 71.20 579 PRO B CA 1
ATOM 2980 C C . PRO B 1 88 ? 73.850 29.626 -33.300 1.00 71.50 579 PRO B C 1
ATOM 2981 O O . PRO B 1 88 ? 74.582 28.876 -33.947 1.00 70.52 579 PRO B O 1
ATOM 2985 N N . GLU B 1 89 ? 74.220 30.215 -32.168 1.00 73.10 580 GLU B N 1
ATOM 2986 C CA . GLU B 1 89 ? 75.553 30.048 -31.598 1.00 75.87 580 GLU B CA 1
ATOM 2987 C C . GLU B 1 89 ? 75.839 28.586 -31.218 1.00 71.34 580 GLU B C 1
ATOM 2988 O O . GLU B 1 89 ? 76.940 28.087 -31.435 1.00 72.27 580 GLU B O 1
ATOM 2994 N N . ASP B 1 90 ? 74.852 27.910 -30.647 1.00 67.83 581 ASP B N 1
ATOM 2995 C CA . ASP B 1 90 ? 75.009 26.505 -30.282 1.00 65.57 581 ASP B CA 1
ATOM 2996 C C . ASP B 1 90 ? 75.190 25.640 -31.543 1.00 63.69 581 ASP B C 1
ATOM 2997 O O . ASP B 1 90 ? 76.041 24.744 -31.580 1.00 61.97 581 ASP B O 1
ATOM 3002 N N . TYR B 1 91 ? 74.388 25.920 -32.569 1.00 63.21 582 TYR B N 1
ATOM 3003 C CA . TYR B 1 91 ? 74.523 25.260 -33.863 1.00 62.47 582 TYR B CA 1
ATOM 3004 C C . TYR B 1 91 ? 75.907 25.554 -34.453 1.00 64.90 582 TYR B C 1
ATOM 3005 O O . TYR B 1 91 ? 76.549 24.659 -35.003 1.00 68.69 582 TYR B O 1
ATOM 3014 N N . ALA B 1 92 ? 76.372 26.795 -34.335 1.00 64.86 583 ALA B N 1
ATOM 3015 C CA . ALA B 1 92 ? 77.697 27.159 -34.840 1.00 65.60 583 ALA B CA 1
ATOM 3016 C C . ALA B 1 92 ? 78.809 26.373 -34.128 1.00 65.47 583 ALA B C 1
ATOM 3017 O O . ALA B 1 92 ? 79.801 25.977 -34.764 1.00 66.62 583 ALA B O 1
ATOM 3019 N N . ALA B 1 93 ? 78.640 26.148 -32.822 1.00 63.38 584 ALA B N 1
ATOM 3020 C CA . ALA B 1 93 ? 79.589 25.351 -32.042 1.00 63.43 584 ALA B CA 1
ATOM 3021 C C . ALA B 1 93 ? 79.626 23.901 -32.525 1.00 62.60 584 ALA B C 1
ATOM 3022 O O . ALA B 1 93 ? 80.706 23.350 -32.751 1.00 64.05 584 ALA B O 1
ATOM 3024 N N . PHE B 1 94 ? 78.449 23.299 -32.700 1.00 60.01 585 PHE B N 1
ATOM 3025 C CA . PHE B 1 94 ? 78.334 21.928 -33.221 1.00 59.12 585 PHE B CA 1
ATOM 3026 C C . PHE B 1 94 ? 79.057 21.737 -34.555 1.00 59.47 585 PHE B C 1
ATOM 3027 O O . PHE B 1 94 ? 79.831 20.803 -34.738 1.00 60.50 585 PHE B O 1
ATOM 3035 N N . GLN B 1 95 ? 78.774 22.635 -35.483 1.00 59.86 586 GLN B N 1
ATOM 3036 C CA . GLN B 1 95 ? 79.313 22.571 -36.829 1.00 60.98 586 GLN B CA 1
ATOM 3037 C C . GLN B 1 95 ? 80.813 22.839 -36.886 1.00 63.77 586 GLN B C 1
ATOM 3038 O O . GLN B 1 95 ? 81.514 22.230 -37.694 1.00 63.98 586 GLN B O 1
ATOM 3044 N N . SER B 1 96 ? 81.306 23.736 -36.030 1.00 66.06 587 SER B N 1
ATOM 3045 C CA . SER B 1 96 ? 82.745 23.945 -35.898 1.00 68.48 587 SER B CA 1
ATOM 3046 C C . SER B 1 96 ? 83.460 22.655 -35.519 1.00 67.92 587 SER B C 1
ATOM 3047 O O . SER B 1 96 ? 84.487 22.334 -36.102 1.00 72.09 587 SER B O 1
ATOM 3050 N N . ILE B 1 97 ? 82.927 21.927 -34.543 1.00 65.69 588 ILE B N 1
ATOM 3051 C CA . ILE B 1 97 ? 83.542 20.681 -34.086 1.00 66.53 588 ILE B CA 1
ATOM 3052 C C . ILE B 1 97 ? 83.471 19.580 -35.164 1.00 66.89 588 ILE B C 1
ATOM 3053 O O . ILE B 1 97 ? 84.354 18.716 -35.266 1.00 68.59 588 ILE B O 1
ATOM 3058 N N . ARG B 1 98 ? 82.432 19.621 -35.986 1.00 66.44 589 ARG B N 1
ATOM 3059 C CA . ARG B 1 98 ? 82.333 18.688 -37.099 1.00 66.55 589 ARG B CA 1
ATOM 3060 C C . ARG B 1 98 ? 83.332 19.038 -38.188 1.00 68.44 589 ARG B C 1
ATOM 3061 O O . ARG B 1 98 ? 84.050 18.176 -38.673 1.00 67.32 589 ARG B O 1
ATOM 3069 N N . ASP B 1 99 ? 83.363 20.307 -38.570 1.00 70.69 590 ASP B N 1
ATOM 3070 C CA . ASP B 1 99 ? 84.268 20.767 -39.611 1.00 74.79 590 ASP B CA 1
ATOM 3071 C C . ASP B 1 99 ? 85.732 20.436 -39.307 1.00 78.06 590 ASP B C 1
ATOM 3072 O O . ASP B 1 99 ? 86.481 20.093 -40.223 1.00 80.16 590 ASP B O 1
ATOM 3077 N N . GLN B 1 100 ? 86.153 20.507 -38.044 1.00 77.89 591 GLN B N 1
ATOM 3078 C CA . GLN B 1 100 ? 87.552 20.152 -37.748 1.00 81.21 591 GLN B CA 1
ATOM 3079 C C . GLN B 1 100 ? 87.789 18.626 -37.709 1.00 80.30 591 GLN B C 1
ATOM 3080 O O . GLN B 1 100 ? 88.910 18.164 -37.509 1.00 80.67 591 GLN B O 1
ATOM 3086 N N . GLY B 1 101 ? 86.738 17.851 -37.963 1.00 80.22 592 GLY B N 1
ATOM 3087 C CA . GLY B 1 101 ? 86.874 16.419 -38.255 1.00 81.47 592 GLY B CA 1
ATOM 3088 C C . GLY B 1 101 ? 87.040 15.511 -37.046 1.00 83.46 592 GLY B C 1
ATOM 3089 O O . GLY B 1 101 ? 87.456 14.362 -37.183 1.00 85.22 592 GLY B O 1
ATOM 3090 N N . LEU B 1 102 ? 86.707 16.008 -35.862 1.00 84.46 593 LEU B N 1
ATOM 3091 C CA . LEU B 1 102 ? 86.743 15.172 -34.669 1.00 86.37 593 LEU B CA 1
ATOM 3092 C C . LEU B 1 102 ? 85.668 14.091 -34.751 1.00 86.65 593 LEU B C 1
ATOM 3093 O O . LEU B 1 102 ? 84.607 14.308 -35.347 1.00 84.10 593 LEU B O 1
ATOM 3098 N N . LYS B 1 103 ? 85.947 12.933 -34.151 1.00 90.66 594 LYS B N 1
ATOM 3099 C CA . LYS B 1 103 ? 85.009 11.799 -34.166 1.00 92.25 594 LYS B CA 1
ATOM 3100 C C . LYS B 1 103 ? 85.065 10.986 -32.867 1.00 90.24 594 LYS B C 1
ATOM 3101 O O . LYS B 1 103 ? 86.042 11.049 -32.112 1.00 89.89 594 LYS B O 1
ATOM 3107 N N . GLY B 1 104 ? 84.003 10.217 -32.635 1.00 87.72 595 GLY B N 1
ATOM 3108 C CA . GLY B 1 104 ? 83.959 9.244 -31.550 1.00 88.79 595 GLY B CA 1
ATOM 3109 C C . GLY B 1 104 ? 83.890 9.855 -30.159 1.00 88.21 595 GLY B C 1
ATOM 3110 O O . GLY B 1 104 ? 83.051 10.713 -29.885 1.00 81.41 595 GLY B O 1
ATOM 3111 N N . LYS B 1 105 ? 84.778 9.397 -29.279 1.00 91.97 596 LYS B N 1
ATOM 3112 C CA . LYS B 1 105 ? 84.816 9.872 -27.901 1.00 92.61 596 LYS B CA 1
ATOM 3113 C C . LYS B 1 105 ? 85.254 11.344 -27.885 1.00 92.04 596 LYS B C 1
ATOM 3114 O O . LYS B 1 105 ? 84.581 12.188 -27.293 1.00 90.25 596 LYS B O 1
ATOM 3120 N N . GLU B 1 106 ? 86.371 11.633 -28.557 1.00 94.44 597 GLU B N 1
ATOM 3121 C CA . GLU B 1 106 ? 86.913 12.995 -28.677 1.00 96.31 597 GLU B CA 1
ATOM 3122 C C . GLU B 1 106 ? 85.861 14.018 -29.102 1.00 94.01 597 GLU B C 1
ATOM 3123 O O . GLU B 1 106 ? 85.858 15.141 -28.600 1.00 97.08 597 GLU B O 1
ATOM 3129 N N . LYS B 1 107 ? 84.986 13.632 -30.028 1.00 91.01 598 LYS B N 1
ATOM 3130 C CA . LYS B 1 107 ? 83.917 14.513 -30.506 1.00 87.74 598 LYS B CA 1
ATOM 3131 C C . LYS B 1 107 ? 82.897 14.790 -29.422 1.00 86.96 598 LYS B C 1
ATOM 3132 O O . LYS B 1 107 ? 82.437 15.920 -29.291 1.00 89.22 598 LYS B O 1
ATOM 3138 N N . GLU B 1 108 ? 82.538 13.774 -28.645 1.00 88.10 599 GLU B N 1
ATOM 3139 C CA . GLU B 1 108 ? 81.506 13.957 -27.632 1.00 88.70 599 GLU B CA 1
ATOM 3140 C C . GLU B 1 108 ? 82.039 14.697 -26.405 1.00 83.79 599 GLU B C 1
ATOM 3141 O O . GLU B 1 108 ? 81.292 15.404 -25.729 1.00 82.05 599 GLU B O 1
ATOM 3147 N N . GLU B 1 109 ? 83.326 14.550 -26.125 1.00 80.63 600 GLU B N 1
ATOM 3148 C CA . GLU B 1 109 ? 83.951 15.353 -25.077 1.00 81.75 600 GLU B CA 1
ATOM 3149 C C . GLU B 1 109 ? 84.030 16.831 -25.490 1.00 78.12 600 GLU B C 1
ATOM 3150 O O . GLU B 1 109 ? 83.878 17.713 -24.657 1.00 76.05 600 GLU B O 1
ATOM 3156 N N . ALA B 1 110 ? 84.236 17.084 -26.782 1.00 74.24 601 ALA B N 1
ATOM 3157 C CA . ALA B 1 110 ? 84.217 18.440 -27.326 1.00 71.75 601 ALA B CA 1
ATOM 3158 C C . ALA B 1 110 ? 82.825 19.043 -27.241 1.00 68.46 601 ALA B C 1
ATOM 3159 O O . ALA B 1 110 ? 82.652 20.168 -26.770 1.00 70.89 601 ALA B O 1
ATOM 3161 N N . LEU B 1 111 ? 81.830 18.301 -27.692 1.00 63.83 602 LEU B N 1
ATOM 3162 C CA . LEU B 1 111 ? 80.457 18.786 -27.655 1.00 61.74 602 LEU B CA 1
ATOM 3163 C C . LEU B 1 111 ? 79.991 19.043 -26.203 1.00 63.78 602 LEU B C 1
ATOM 3164 O O . LEU B 1 111 ? 79.275 20.013 -25.931 1.00 64.48 602 LEU B O 1
ATOM 3169 N N . GLU B 1 112 ? 80.428 18.192 -25.277 1.00 65.11 603 GLU B N 1
ATOM 3170 C CA . GLU B 1 112 ? 80.068 18.307 -23.864 1.00 66.31 603 GLU B CA 1
ATOM 3171 C C . GLU B 1 112 ? 80.673 19.589 -23.258 1.00 68.67 603 GLU B C 1
ATOM 3172 O O . GLU B 1 112 ? 80.071 20.231 -22.398 1.00 70.29 603 GLU B O 1
ATOM 3178 N N . ALA B 1 113 ? 81.870 19.956 -23.697 1.00 68.47 604 ALA B N 1
ATOM 3179 C CA . ALA B 1 113 ? 82.540 21.114 -23.137 1.00 69.73 604 ALA B CA 1
ATOM 3180 C C . ALA B 1 113 ? 81.840 22.408 -23.518 1.00 67.91 604 ALA B C 1
ATOM 3181 O O . ALA B 1 113 ? 81.721 23.289 -22.689 1.00 69.14 604 ALA B O 1
ATOM 3183 N N . VAL B 1 114 ? 81.357 22.518 -24.752 1.00 66.17 605 VAL B N 1
ATOM 3184 C CA . VAL B 1 114 ? 80.856 23.806 -25.262 1.00 66.19 605 VAL B CA 1
ATOM 3185 C C . VAL B 1 114 ? 79.320 23.915 -25.387 1.00 63.59 605 VAL B C 1
ATOM 3186 O O . VAL B 1 114 ? 78.768 25.008 -25.226 1.00 62.46 605 VAL B O 1
ATOM 3190 N N . ILE B 1 115 ? 78.629 22.796 -25.638 1.00 61.33 606 ILE B N 1
ATOM 3191 C CA . ILE B 1 115 ? 77.149 22.780 -25.670 1.00 58.86 606 ILE B CA 1
ATOM 3192 C C . ILE B 1 115 ? 76.566 21.521 -25.007 1.00 58.74 606 ILE B C 1
ATOM 3193 O O . ILE B 1 115 ? 75.875 20.746 -25.637 1.00 58.33 606 ILE B O 1
ATOM 3198 N N . PRO B 1 116 ? 76.830 21.323 -23.711 1.00 62.50 607 PRO B N 1
ATOM 3199 C CA . PRO B 1 116 ? 76.324 20.132 -23.006 1.00 62.56 607 PRO B CA 1
ATOM 3200 C C . PRO B 1 116 ? 74.796 20.032 -22.924 1.00 62.88 607 PRO B C 1
ATOM 3201 O O . PRO B 1 116 ? 74.241 18.924 -22.932 1.00 62.43 607 PRO B O 1
ATOM 3205 N N . ASP B 1 117 ? 74.130 21.182 -22.832 1.00 64.66 608 ASP B N 1
ATOM 3206 C CA . ASP B 1 117 ? 72.675 21.233 -22.616 1.00 64.41 608 ASP B CA 1
ATOM 3207 C C . ASP B 1 117 ? 71.875 21.220 -23.911 1.00 61.21 608 ASP B C 1
ATOM 3208 O O . ASP B 1 117 ? 70.650 21.206 -23.866 1.00 61.14 608 ASP B O 1
ATOM 3213 N N . THR B 1 118 ? 72.545 21.263 -25.057 1.00 59.30 609 THR B N 1
ATOM 3214 C CA . THR B 1 118 ? 71.831 21.257 -26.327 1.00 57.85 609 THR B CA 1
ATOM 3215 C C . THR B 1 118 ? 72.426 20.293 -27.362 1.00 59.19 609 THR B C 1
ATOM 3216 O O . THR B 1 118 ? 71.874 20.148 -28.453 1.00 55.91 609 THR B O 1
ATOM 3220 N N . LYS B 1 119 ? 73.521 19.610 -27.017 1.00 63.93 610 LYS B N 1
ATOM 3221 C CA . LYS B 1 119 ? 74.202 18.745 -27.980 1.00 64.88 610 LYS B CA 1
ATOM 3222 C C . LYS B 1 119 ? 73.275 17.666 -28.535 1.00 62.88 610 LYS B C 1
ATOM 3223 O O . LYS B 1 119 ? 73.283 17.427 -29.746 1.00 64.50 610 LYS B O 1
ATOM 3229 N N . ASP B 1 120 ? 72.473 17.031 -27.674 1.00 61.55 611 ASP B N 1
ATOM 3230 C CA . ASP B 1 120 ? 71.644 15.890 -28.109 1.00 60.53 611 ASP B CA 1
ATOM 3231 C C . ASP B 1 120 ? 70.491 16.330 -28.982 1.00 56.63 611 ASP B C 1
ATOM 3232 O O . ASP B 1 120 ? 70.098 15.624 -29.907 1.00 55.88 611 ASP B O 1
ATOM 3237 N N . ARG B 1 121 ? 69.964 17.510 -28.713 1.00 57.20 612 ARG B N 1
ATOM 3238 C CA . ARG B 1 121 ? 68.868 18.025 -29.512 1.00 56.09 612 ARG B CA 1
ATOM 3239 C C . ARG B 1 121 ? 69.391 18.508 -30.847 1.00 54.56 612 ARG B C 1
ATOM 3240 O O . ARG B 1 121 ? 68.698 18.385 -31.866 1.00 53.65 612 ARG B O 1
ATOM 3248 N N . ILE B 1 122 ? 70.608 19.041 -30.849 1.00 53.55 613 ILE B N 1
ATOM 3249 C CA . ILE B 1 122 ? 71.204 19.511 -32.090 1.00 53.18 613 ILE B CA 1
ATOM 3250 C C . ILE B 1 122 ? 71.536 18.335 -33.004 1.00 51.63 613 ILE B C 1
ATOM 3251 O O . ILE B 1 122 ? 71.346 18.427 -34.219 1.00 48.92 613 ILE B O 1
ATOM 3256 N N . VAL B 1 123 ? 72.003 17.228 -32.425 1.00 51.43 614 VAL B N 1
ATOM 3257 C CA . VAL B 1 123 ? 72.263 16.042 -33.227 1.00 51.69 614 VAL B CA 1
ATOM 3258 C C . VAL B 1 123 ? 70.990 15.685 -33.993 1.00 50.99 614 VAL B C 1
ATOM 3259 O O . VAL B 1 123 ? 71.036 15.498 -35.218 1.00 50.81 614 VAL B O 1
ATOM 3263 N N . LEU B 1 124 ? 69.865 15.622 -33.277 1.00 51.35 615 LEU B N 1
ATOM 3264 C CA . LEU B 1 124 ? 68.591 15.285 -33.897 1.00 51.64 615 LEU B CA 1
ATOM 3265 C C . LEU B 1 124 ? 68.208 16.303 -34.942 1.00 50.77 615 LEU B C 1
ATOM 3266 O O . LEU B 1 124 ? 67.938 15.937 -36.072 1.00 53.11 615 LEU B O 1
ATOM 3271 N N . ASN B 1 125 ? 68.183 17.577 -34.572 1.00 51.33 616 ASN B N 1
ATOM 3272 C CA . ASN B 1 125 ? 67.718 18.615 -35.495 1.00 51.10 616 ASN B CA 1
ATOM 3273 C C . ASN B 1 125 ? 68.602 18.726 -36.730 1.00 52.44 616 ASN B C 1
ATOM 3274 O O . ASN B 1 125 ? 68.112 18.930 -37.836 1.00 53.59 616 ASN B O 1
ATOM 3279 N N . ASP B 1 126 ? 69.906 18.609 -36.531 1.00 53.91 617 ASP B N 1
ATOM 3280 C CA . ASP B 1 126 ? 70.840 18.640 -37.632 1.00 55.21 617 ASP B CA 1
ATOM 3281 C C . ASP B 1 126 ? 70.521 17.503 -38.590 1.00 53.02 617 ASP B C 1
ATOM 3282 O O . ASP B 1 126 ? 70.352 17.731 -39.782 1.00 52.15 617 ASP B O 1
ATOM 3287 N N . ALA B 1 127 ? 70.418 16.285 -38.061 1.00 52.21 618 ALA B N 1
ATOM 3288 C CA . ALA B 1 127 ? 70.043 15.110 -38.878 1.00 51.24 618 ALA B CA 1
ATOM 3289 C C . ALA B 1 127 ? 68.732 15.325 -39.657 1.00 49.49 618 ALA B C 1
ATOM 3290 O O . ALA B 1 127 ? 68.620 14.938 -40.823 1.00 51.39 618 ALA B O 1
ATOM 3292 N N . ALA B 1 128 ? 67.759 15.959 -39.020 1.00 48.13 619 ALA B N 1
ATOM 3293 C CA . ALA B 1 128 ? 66.474 16.244 -39.660 1.00 48.32 619 ALA B CA 1
ATOM 3294 C C . ALA B 1 128 ? 66.619 17.194 -40.847 1.00 48.51 619 ALA B C 1
ATOM 3295 O O . ALA B 1 128 ? 65.911 17.066 -41.839 1.00 46.27 619 ALA B O 1
ATOM 3297 N N . CYS B 1 129 ? 67.506 18.169 -40.719 1.00 49.46 620 CYS B N 1
ATOM 3298 C CA . CYS B 1 129 ? 67.828 19.040 -41.836 1.00 52.99 620 CYS B CA 1
ATOM 3299 C C . CYS B 1 129 ? 68.364 18.241 -42.996 1.00 52.48 620 CYS B C 1
ATOM 3300 O O . CYS B 1 129 ? 67.942 18.417 -44.150 1.00 51.66 620 CYS B O 1
ATOM 3303 N N . HIS B 1 130 ? 69.330 17.388 -42.675 1.00 51.25 621 HIS B N 1
ATOM 3304 C CA . HIS B 1 130 ? 70.030 16.641 -43.690 1.00 52.47 621 HIS B CA 1
ATOM 3305 C C . HIS B 1 130 ? 69.094 15.720 -44.401 1.00 50.81 621 HIS B C 1
ATOM 3306 O O . HIS B 1 130 ? 69.026 15.714 -45.634 1.00 48.87 621 HIS B O 1
ATOM 3313 N N . VAL B 1 131 ? 68.368 14.937 -43.609 1.00 48.44 622 VAL B N 1
ATOM 3314 C CA . VAL B 1 131 ? 67.396 13.998 -44.109 1.00 46.99 622 VAL B CA 1
ATOM 3315 C C . VAL B 1 131 ? 66.292 14.698 -44.896 1.00 46.67 622 VAL B C 1
ATOM 3316 O O . VAL B 1 131 ? 65.986 14.321 -46.035 1.00 49.10 622 VAL B O 1
ATOM 3320 N N . THR B 1 132 ? 65.703 15.735 -44.329 1.00 45.51 623 THR B N 1
ATOM 3321 C CA . THR B 1 132 ? 64.604 16.413 -45.021 1.00 45.93 623 THR B CA 1
ATOM 3322 C C . THR B 1 132 ? 65.055 16.994 -46.383 1.00 48.30 623 THR B C 1
ATOM 3323 O O . THR B 1 132 ? 64.298 16.977 -47.359 1.00 48.58 623 THR B O 1
ATOM 3327 N N . SER B 1 133 ? 66.285 17.484 -46.450 1.00 49.48 624 SER B N 1
ATOM 3328 C CA . SER B 1 133 ? 66.795 18.063 -47.693 1.00 51.40 624 SER B CA 1
ATOM 3329 C C . SER B 1 133 ? 67.125 17.000 -48.722 1.00 51.36 624 SER B C 1
ATOM 3330 O O . SER B 1 133 ? 66.990 17.222 -49.917 1.00 52.62 624 SER B O 1
ATOM 3333 N N . THR B 1 134 ? 67.588 15.849 -48.248 1.00 51.35 625 THR B N 1
ATOM 3334 C CA . THR B 1 134 ? 67.876 14.730 -49.117 1.00 50.98 625 THR B CA 1
ATOM 3335 C C . THR B 1 134 ? 66.608 14.304 -49.847 1.00 50.95 625 THR B C 1
ATOM 3336 O O . THR B 1 134 ? 66.678 13.856 -50.994 1.00 55.09 625 THR B O 1
ATOM 3340 N N . ILE B 1 135 ? 65.461 14.456 -49.194 1.00 47.26 626 ILE B N 1
ATOM 3341 C CA . ILE B 1 135 ? 64.187 14.069 -49.774 1.00 46.31 626 ILE B CA 1
ATOM 3342 C C . ILE B 1 135 ? 63.560 15.158 -50.639 1.00 48.18 626 ILE B C 1
ATOM 3343 O O . ILE B 1 135 ? 63.170 14.896 -51.776 1.00 47.77 626 ILE B O 1
ATOM 3348 N N . VAL B 1 136 ? 63.451 16.375 -50.109 1.00 49.44 627 VAL B N 1
ATOM 3349 C CA . VAL B 1 136 ? 62.668 17.431 -50.789 1.00 50.11 627 VAL B CA 1
ATOM 3350 C C . VAL B 1 136 ? 63.466 18.670 -51.236 1.00 52.45 627 VAL B C 1
ATOM 3351 O O . VAL B 1 136 ? 62.875 19.626 -51.747 1.00 54.13 627 VAL B O 1
ATOM 3355 N N . GLY B 1 137 ? 64.788 18.656 -51.076 1.00 52.77 628 GLY B N 1
ATOM 3356 C CA . GLY B 1 137 ? 65.614 19.780 -51.505 1.00 56.17 628 GLY B CA 1
ATOM 3357 C C . GLY B 1 137 ? 65.317 20.209 -52.936 1.00 59.61 628 GLY B C 1
ATOM 3358 O O . GLY B 1 137 ? 65.279 19.372 -53.831 1.00 58.17 628 GLY B O 1
ATOM 3359 N N . GLN B 1 138 ? 65.100 21.509 -53.154 1.00 62.83 629 GLN B N 1
ATOM 3360 C CA . GLN B 1 138 ? 64.694 22.007 -54.479 1.00 65.81 629 GLN B CA 1
ATOM 3361 C C . GLN B 1 138 ? 65.866 22.098 -55.442 1.00 67.29 629 GLN B C 1
ATOM 3362 O O . GLN B 1 138 ? 66.989 22.398 -55.042 1.00 66.57 629 GLN B O 1
ATOM 3368 N N . GLU B 1 139 ? 65.599 21.839 -56.716 1.00 70.48 630 GLU B N 1
ATOM 3369 C CA . GLU B 1 139 ? 66.666 21.836 -57.725 1.00 74.80 630 GLU B CA 1
ATOM 3370 C C . GLU B 1 139 ? 67.245 23.248 -57.900 1.00 76.66 630 GLU B C 1
ATOM 3371 O O . GLU B 1 139 ? 66.521 24.242 -57.792 1.00 75.32 630 GLU B O 1
ATOM 3377 N N . HIS B 1 140 ? 68.559 23.307 -58.147 1.00 78.03 631 HIS B N 1
ATOM 3378 C CA . HIS B 1 140 ? 69.319 24.560 -58.316 1.00 78.91 631 HIS B CA 1
ATOM 3379 C C . HIS B 1 140 ? 69.641 25.239 -57.010 1.00 78.01 631 HIS B C 1
ATOM 3380 O O . HIS B 1 140 ? 70.245 26.315 -56.991 1.00 81.63 631 HIS B O 1
ATOM 3387 N N . SER B 1 141 ? 69.239 24.627 -55.905 1.00 73.40 632 SER B N 1
ATOM 3388 C CA . SER B 1 141 ? 69.640 25.073 -54.586 1.00 73.01 632 SER B CA 1
ATOM 3389 C C . SER B 1 141 ? 70.916 24.316 -54.218 1.00 70.99 632 SER B C 1
ATOM 3390 O O . SER B 1 141 ? 71.377 23.481 -54.997 1.00 70.85 632 SER B O 1
ATOM 3393 N N . PRO B 1 142 ? 71.483 24.592 -53.028 1.00 68.50 633 PRO B N 1
ATOM 3394 C CA . PRO B 1 142 ? 72.662 23.856 -52.588 1.00 68.40 633 PRO B CA 1
ATOM 3395 C C . PRO B 1 142 ? 72.435 22.363 -52.389 1.00 68.61 633 PRO B C 1
ATOM 3396 O O . PRO B 1 142 ? 73.384 21.593 -52.547 1.00 73.72 633 PRO B O 1
ATOM 3400 N N . VAL B 1 143 ? 71.215 21.960 -52.020 1.00 66.07 634 VAL B N 1
ATOM 3401 C CA . VAL B 1 143 ? 70.870 20.540 -51.906 1.00 62.77 634 VAL B CA 1
ATOM 3402 C C . VAL B 1 143 ? 69.661 20.195 -52.763 1.00 62.13 634 VAL B C 1
ATOM 3403 O O . VAL B 1 143 ? 68.547 20.618 -52.481 1.00 60.67 634 VAL B O 1
ATOM 3407 N N . PHE B 1 144 ? 69.904 19.411 -53.808 1.00 63.14 635 PHE B N 1
ATOM 3408 C CA . PHE B 1 144 ? 68.856 18.911 -54.687 1.00 62.63 635 PHE B CA 1
ATOM 3409 C C . PHE B 1 144 ? 68.523 17.479 -54.265 1.00 59.79 635 PHE B C 1
ATOM 3410 O O . PHE B 1 144 ? 69.322 16.572 -54.445 1.00 58.73 635 PHE B O 1
ATOM 3418 N N . GLY B 1 145 ? 67.341 17.311 -53.676 1.00 58.59 636 GLY B N 1
ATOM 3419 C CA . GLY B 1 145 ? 66.887 16.031 -53.147 1.00 56.86 636 GLY B CA 1
ATOM 3420 C C . GLY B 1 145 ? 66.259 15.150 -54.204 1.00 57.03 636 GLY B C 1
ATOM 3421 O O . GLY B 1 145 ? 66.109 15.571 -55.355 1.00 59.06 636 GLY B O 1
ATOM 3422 N N . ILE B 1 146 ? 65.859 13.944 -53.806 1.00 53.62 637 ILE B N 1
ATOM 3423 C CA . ILE B 1 146 ? 65.330 12.964 -54.742 1.00 53.93 637 ILE B CA 1
ATOM 3424 C C . ILE B 1 146 ? 63.929 13.305 -55.257 1.00 56.32 637 ILE B C 1
ATOM 3425 O O . ILE B 1 146 ? 63.627 13.087 -56.440 1.00 57.36 637 ILE B O 1
ATOM 3430 N N . ALA B 1 147 ? 63.078 13.838 -54.377 1.00 56.23 638 ALA B N 1
ATOM 3431 C CA . ALA B 1 147 ? 61.643 14.010 -54.669 1.00 56.56 638 ALA B CA 1
ATOM 3432 C C . ALA B 1 147 ? 61.155 15.411 -54.302 1.00 57.52 638 ALA B C 1
ATOM 3433 O O . ALA B 1 147 ? 60.240 15.556 -53.494 1.00 55.65 638 ALA B O 1
ATOM 3435 N N . PRO B 1 148 ? 61.733 16.444 -54.932 1.00 59.07 639 PRO B N 1
ATOM 3436 C CA . PRO B 1 148 ? 61.467 17.825 -54.545 1.00 61.07 639 PRO B CA 1
ATOM 3437 C C . PRO B 1 148 ? 60.045 18.350 -54.756 1.00 62.15 639 PRO B C 1
ATOM 3438 O O . PRO B 1 148 ? 59.735 19.404 -54.221 1.00 62.77 639 PRO B O 1
ATOM 3442 N N . ASN B 1 149 ? 59.210 17.665 -55.535 1.00 64.10 640 ASN B N 1
ATOM 3443 C CA . ASN B 1 149 ? 57.837 18.137 -55.781 1.00 68.25 640 ASN B CA 1
ATOM 3444 C C . ASN B 1 149 ? 56.764 17.342 -55.015 1.00 64.84 640 ASN B C 1
ATOM 3445 O O . ASN B 1 149 ? 55.557 17.504 -55.239 1.00 64.36 640 ASN B O 1
ATOM 3450 N N . CYS B 1 150 ? 57.217 16.500 -54.094 1.00 62.05 641 CYS B N 1
ATOM 3451 C CA . CYS B 1 150 ? 56.319 15.792 -53.190 1.00 60.47 641 CYS B CA 1
ATOM 3452 C C . CYS B 1 150 ? 55.942 16.688 -52.005 1.00 58.39 641 CYS B C 1
ATOM 3453 O O . CYS B 1 150 ? 56.575 17.708 -51.754 1.00 59.48 641 CYS B O 1
ATOM 3456 N N . ARG B 1 151 ? 54.896 16.306 -51.295 1.00 55.72 642 ARG B N 1
ATOM 3457 C CA . ARG B 1 151 ? 54.462 17.042 -50.121 1.00 55.66 642 ARG B CA 1
ATOM 3458 C C . ARG B 1 151 ? 55.132 16.432 -48.904 1.00 50.83 642 ARG B C 1
ATOM 3459 O O . ARG B 1 151 ? 55.031 15.232 -48.695 1.00 48.07 642 ARG B O 1
ATOM 3467 N N . VAL B 1 152 ? 55.780 17.264 -48.093 1.00 50.34 643 VAL B N 1
ATOM 3468 C CA . VAL B 1 152 ? 56.488 16.793 -46.916 1.00 46.89 643 VAL B CA 1
ATOM 3469 C C . VAL B 1 152 ? 55.966 17.465 -45.661 1.00 46.90 643 VAL B C 1
ATOM 3470 O O . VAL B 1 152 ? 55.827 18.681 -45.601 1.00 49.66 643 VAL B O 1
ATOM 3474 N N . ILE B 1 153 ? 55.644 16.646 -44.669 1.00 45.32 644 ILE B N 1
ATOM 3475 C CA . ILE B 1 153 ? 55.300 17.132 -43.339 1.00 44.38 644 ILE B CA 1
ATOM 3476 C C . ILE B 1 153 ? 56.359 16.617 -42.380 1.00 43.80 644 ILE B C 1
ATOM 3477 O O . ILE B 1 153 ? 56.528 15.405 -42.250 1.00 41.73 644 ILE B O 1
ATOM 3482 N N . ASN B 1 154 ? 57.110 17.529 -41.764 1.00 45.48 645 ASN B N 1
ATOM 3483 C CA . ASN B 1 154 ? 58.006 17.155 -40.681 1.00 45.79 645 ASN B CA 1
ATOM 3484 C C . ASN B 1 154 ? 57.205 17.079 -39.404 1.00 46.31 645 ASN B C 1
ATOM 3485 O O . ASN B 1 154 ? 56.379 17.954 -39.134 1.00 49.09 645 ASN B O 1
ATOM 3490 N N . MET B 1 155 ? 57.424 16.018 -38.629 1.00 45.00 646 MET B N 1
ATOM 3491 C CA . MET B 1 155 ? 56.839 15.889 -37.301 1.00 43.26 646 MET B CA 1
ATOM 3492 C C . MET B 1 155 ? 57.962 15.842 -36.278 1.00 44.11 646 MET B C 1
ATOM 3493 O O . MET B 1 155 ? 58.387 14.784 -35.861 1.00 42.65 646 MET B O 1
ATOM 3498 N N . PRO B 1 156 ? 58.429 17.001 -35.847 1.00 47.82 647 PRO B N 1
ATOM 3499 C CA . PRO B 1 156 ? 59.582 17.022 -34.962 1.00 52.70 647 PRO B CA 1
ATOM 3500 C C . PRO B 1 156 ? 59.313 16.373 -33.617 1.00 54.81 647 PRO B C 1
ATOM 3501 O O . PRO B 1 156 ? 58.223 16.490 -33.093 1.00 52.26 647 PRO B O 1
ATOM 3505 N N . GLN B 1 157 ? 60.322 15.711 -33.060 1.00 60.90 648 GLN B N 1
ATOM 3506 C CA . GLN B 1 157 ? 60.237 15.142 -31.718 1.00 64.90 648 GLN B CA 1
ATOM 3507 C C . GLN B 1 157 ? 61.262 15.829 -30.801 1.00 74.25 648 GLN B C 1
ATOM 3508 O O . GLN B 1 157 ? 61.683 15.254 -29.796 1.00 79.26 648 GLN B O 1
ATOM 3514 N N . ASP B 1 158 ? 61.642 17.063 -31.142 1.00 81.17 649 ASP B N 1
ATOM 3515 C CA . ASP B 1 158 ? 62.649 17.844 -30.390 1.00 88.85 649 ASP B CA 1
ATOM 3516 C C . ASP B 1 158 ? 62.312 17.884 -28.891 1.00 92.72 649 ASP B C 1
ATOM 3517 O O . ASP B 1 158 ? 63.173 17.602 -28.062 1.00 99.19 649 ASP B O 1
ATOM 3522 N N . ALA B 1 159 ? 61.061 18.198 -28.554 1.00 91.24 650 ALA B N 1
ATOM 3523 C CA . ALA B 1 159 ? 60.632 18.348 -27.142 1.00 97.44 650 ALA B CA 1
ATOM 3524 C C . ALA B 1 159 ? 60.977 17.186 -26.204 1.00 101.34 650 ALA B C 1
ATOM 3525 O O . ALA B 1 159 ? 61.247 17.404 -25.018 1.00 104.41 650 ALA B O 1
ATOM 3527 N N . VAL B 1 160 ? 60.964 15.963 -26.733 1.00 101.24 651 VAL B N 1
ATOM 3528 C CA . VAL B 1 160 ? 61.408 14.778 -25.982 1.00 107.54 651 VAL B CA 1
ATOM 3529 C C . VAL B 1 160 ? 62.888 14.459 -26.252 1.00 112.75 651 VAL B C 1
ATOM 3530 O O . VAL B 1 160 ? 63.787 14.947 -25.550 1.00 117.55 651 VAL B O 1
ATOM 3534 N N . VAL B 1 168 ? 64.324 9.124 -24.243 1.00 133.30 659 VAL B N 1
ATOM 3535 C CA . VAL B 1 168 ? 63.114 8.390 -24.613 1.00 127.15 659 VAL B CA 1
ATOM 3536 C C . VAL B 1 168 ? 62.756 8.572 -26.113 1.00 121.46 659 VAL B C 1
ATOM 3537 O O . VAL B 1 168 ? 62.242 9.612 -26.556 1.00 119.08 659 VAL B O 1
ATOM 3541 N N . MET B 1 169 ? 63.081 7.531 -26.883 1.00 120.11 660 MET B N 1
ATOM 3542 C CA . MET B 1 169 ? 62.617 7.342 -28.252 1.00 109.90 660 MET B CA 1
ATOM 3543 C C . MET B 1 169 ? 61.709 6.130 -28.167 1.00 101.15 660 MET B C 1
ATOM 3544 O O . MET B 1 169 ? 61.821 5.158 -28.924 1.00 102.89 660 MET B O 1
ATOM 3549 N N . SER B 1 170 ? 60.818 6.198 -27.191 1.00 94.41 661 SER B N 1
ATOM 3550 C CA . SER B 1 170 ? 60.095 5.030 -26.727 1.00 89.84 661 SER B CA 1
ATOM 3551 C C . SER B 1 170 ? 59.138 4.536 -27.789 1.00 79.99 661 SER B C 1
ATOM 3552 O O . SER B 1 170 ? 58.661 5.322 -28.600 1.00 74.36 661 SER B O 1
ATOM 3555 N N . PRO B 1 171 ? 58.844 3.231 -27.787 1.00 77.58 662 PRO B N 1
ATOM 3556 C CA . PRO B 1 171 ? 57.901 2.738 -28.768 1.00 71.16 662 PRO B CA 1
ATOM 3557 C C . PRO B 1 171 ? 56.540 3.408 -28.609 1.00 65.41 662 PRO B C 1
ATOM 3558 O O . PRO B 1 171 ? 55.898 3.740 -29.607 1.00 59.62 662 PRO B O 1
ATOM 3562 N N . LEU B 1 172 ? 56.112 3.619 -27.367 1.00 66.71 663 LEU B N 1
ATOM 3563 C CA . LEU B 1 172 ? 54.855 4.311 -27.119 1.00 63.94 663 LEU B CA 1
ATOM 3564 C C . LEU B 1 172 ? 54.787 5.591 -27.942 1.00 58.64 663 LEU B C 1
ATOM 3565 O O . LEU B 1 172 ? 53.887 5.757 -28.751 1.00 52.64 663 LEU B O 1
ATOM 3570 N N . ASN B 1 173 ? 55.759 6.474 -27.754 1.00 61.81 664 ASN B N 1
ATOM 3571 C CA . ASN B 1 173 ? 55.756 7.750 -28.462 1.00 59.90 664 ASN B CA 1
ATOM 3572 C C . ASN B 1 173 ? 55.856 7.631 -29.967 1.00 54.53 664 ASN B C 1
ATOM 3573 O O . ASN B 1 173 ? 55.276 8.441 -30.675 1.00 52.35 664 ASN B O 1
ATOM 3578 N N . LEU B 1 174 ? 56.582 6.641 -30.468 1.00 54.19 665 LEU B N 1
ATOM 3579 C CA . LEU B 1 174 ? 56.711 6.476 -31.915 1.00 50.62 665 LEU B CA 1
ATOM 3580 C C . LEU B 1 174 ? 55.392 5.993 -32.504 1.00 46.57 665 LEU B C 1
ATOM 3581 O O . LEU B 1 174 ? 54.955 6.473 -33.554 1.00 43.71 665 LEU B O 1
ATOM 3586 N N . ALA B 1 175 ? 54.750 5.051 -31.818 1.00 47.12 666 ALA B N 1
ATOM 3587 C CA . ALA B 1 175 ? 53.416 4.603 -32.207 1.00 45.11 666 ALA B CA 1
ATOM 3588 C C . ALA B 1 175 ? 52.433 5.785 -32.250 1.00 42.82 666 ALA B C 1
ATOM 3589 O O . ALA B 1 175 ? 51.674 5.934 -33.221 1.00 40.60 666 ALA B O 1
ATOM 3591 N N . ARG B 1 176 ? 52.461 6.629 -31.221 1.00 42.72 667 ARG B N 1
ATOM 3592 C CA . ARG B 1 176 ? 51.569 7.785 -31.182 1.00 42.21 667 ARG B CA 1
ATOM 3593 C C . ARG B 1 176 ? 51.860 8.699 -32.359 1.00 40.83 667 ARG B C 1
ATOM 3594 O O . ARG B 1 176 ? 50.946 9.159 -33.029 1.00 42.64 667 ARG B O 1
ATOM 3602 N N . ALA B 1 177 ? 53.134 8.903 -32.639 1.00 40.36 668 ALA B N 1
ATOM 3603 C CA . ALA B 1 177 ? 53.550 9.687 -33.783 1.00 38.95 668 ALA B CA 1
ATOM 3604 C C . ALA B 1 177 ? 53.062 9.056 -35.093 1.00 37.33 668 ALA B C 1
ATOM 3605 O O . ALA B 1 177 ? 52.616 9.777 -36.000 1.00 34.37 668 ALA B O 1
ATOM 3607 N N . ILE B 1 178 ? 53.169 7.727 -35.187 1.00 38.00 669 ILE B N 1
ATOM 3608 C CA . ILE B 1 178 ? 52.762 7.010 -36.394 1.00 37.52 669 ILE B CA 1
ATOM 3609 C C . ILE B 1 178 ? 51.274 7.190 -36.626 1.00 38.27 669 ILE B C 1
ATOM 3610 O O . ILE B 1 178 ? 50.863 7.575 -37.718 1.00 38.74 669 ILE B O 1
ATOM 3615 N N . ASP B 1 179 ? 50.472 6.942 -35.599 1.00 39.97 670 ASP B N 1
ATOM 3616 C CA . ASP B 1 179 ? 49.031 7.145 -35.712 1.00 41.73 670 ASP B CA 1
ATOM 3617 C C . ASP B 1 179 ? 48.720 8.548 -36.246 1.00 41.16 670 ASP B C 1
ATOM 3618 O O . ASP B 1 179 ? 47.899 8.702 -37.139 1.00 43.79 670 ASP B O 1
ATOM 3623 N N . LEU B 1 180 ? 49.393 9.569 -35.730 1.00 39.39 671 LEU B N 1
ATOM 3624 C CA . LEU B 1 180 ? 49.154 10.928 -36.192 1.00 38.52 671 LEU B CA 1
ATOM 3625 C C . LEU B 1 180 ? 49.607 11.120 -37.642 1.00 38.21 671 LEU B C 1
ATOM 3626 O O . LEU B 1 180 ? 48.934 11.783 -38.426 1.00 38.75 67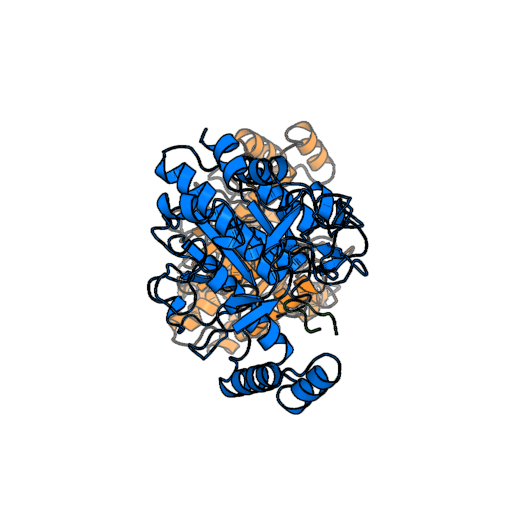1 LEU B O 1
ATOM 3631 N N . ALA B 1 181 ? 50.742 10.538 -38.009 1.00 37.83 672 ALA B N 1
ATOM 3632 C CA . ALA B 1 181 ? 51.232 10.685 -39.385 1.00 36.46 672 ALA B CA 1
ATOM 3633 C C . ALA B 1 181 ? 50.182 10.121 -40.350 1.00 38.52 672 ALA B C 1
ATOM 3634 O O . ALA B 1 181 ? 49.910 10.720 -41.393 1.00 38.89 672 ALA B O 1
ATOM 3636 N N . LEU B 1 182 ? 49.570 8.991 -39.983 1.00 40.18 673 LEU B N 1
ATOM 3637 C CA . LEU B 1 182 ? 48.501 8.416 -40.789 1.00 43.34 673 LEU B CA 1
ATOM 3638 C C . LEU B 1 182 ? 47.347 9.404 -40.892 1.00 44.11 673 LEU B C 1
ATOM 3639 O O . LEU B 1 182 ? 46.889 9.706 -41.979 1.00 43.33 673 LEU B O 1
ATOM 3644 N N . GLU B 1 183 ? 46.925 9.949 -39.756 1.00 45.48 674 GLU B N 1
ATOM 3645 C CA . GLU B 1 183 ? 45.800 10.883 -39.733 1.00 49.06 674 GLU B CA 1
ATOM 3646 C C . GLU B 1 183 ? 46.108 12.107 -40.582 1.00 49.52 674 GLU B C 1
ATOM 3647 O O . GLU B 1 183 ? 45.223 12.647 -41.228 1.00 53.05 674 GLU B O 1
ATOM 3653 N N . LEU B 1 184 ? 47.371 12.516 -40.604 1.00 48.85 675 LEU B N 1
ATOM 3654 C CA . LEU B 1 184 ? 47.797 13.653 -41.414 1.00 49.16 675 LEU B CA 1
ATOM 3655 C C . LEU B 1 184 ? 47.829 13.331 -42.912 1.00 51.95 675 LEU B C 1
ATOM 3656 O O . LEU B 1 184 ? 48.071 14.231 -43.719 1.00 54.49 675 LEU B O 1
ATOM 3661 N N . GLY B 1 185 ? 47.609 12.066 -43.288 1.00 50.67 676 GLY B N 1
ATOM 3662 C CA . GLY B 1 185 ? 47.509 11.678 -44.695 1.00 51.81 676 GLY B CA 1
ATOM 3663 C C . GLY B 1 185 ? 48.806 11.167 -45.314 1.00 50.16 676 GLY B C 1
ATOM 3664 O O . GLY B 1 185 ? 49.031 11.327 -46.512 1.00 51.96 676 GLY B O 1
ATOM 3665 N N . ALA B 1 186 ? 49.646 10.511 -44.519 1.00 46.74 677 ALA B N 1
ATOM 3666 C CA . ALA B 1 186 ? 50.942 10.029 -44.994 1.00 44.77 677 ALA B CA 1
ATOM 3667 C C . ALA B 1 186 ? 50.774 8.929 -46.026 1.00 47.17 677 ALA B C 1
ATOM 3668 O O . ALA B 1 186 ? 49.956 8.021 -45.850 1.00 47.27 677 ALA B O 1
ATOM 3670 N N . ASN B 1 187 ? 51.543 9.023 -47.111 1.00 48.41 678 ASN B N 1
ATOM 3671 C CA . ASN B 1 187 ? 51.696 7.909 -48.043 1.00 50.38 678 ASN B CA 1
ATOM 3672 C C . ASN B 1 187 ? 52.950 7.124 -47.682 1.00 49.27 678 ASN B C 1
ATOM 3673 O O . ASN B 1 187 ? 52.961 5.896 -47.769 1.00 51.27 678 ASN B O 1
ATOM 3678 N N . ILE B 1 188 ? 53.998 7.848 -47.282 1.00 46.58 679 ILE B N 1
ATOM 3679 C CA . ILE B 1 188 ? 55.211 7.253 -46.736 1.00 46.56 679 ILE B CA 1
ATOM 3680 C C . ILE B 1 188 ? 55.481 7.887 -45.385 1.00 45.13 679 ILE B C 1
ATOM 3681 O O . ILE B 1 188 ? 55.311 9.097 -45.243 1.00 45.43 679 ILE B O 1
ATOM 3686 N N . ILE B 1 189 ? 55.895 7.087 -44.404 1.00 42.04 680 ILE B N 1
ATOM 3687 C CA . ILE B 1 189 ? 56.370 7.620 -43.134 1.00 39.49 680 ILE B CA 1
ATOM 3688 C C . ILE B 1 189 ? 57.831 7.315 -43.037 1.00 39.42 680 ILE B C 1
ATOM 3689 O O . ILE B 1 189 ? 58.216 6.153 -43.033 1.00 41.13 680 ILE B O 1
ATOM 3694 N N . HIS B 1 190 ? 58.652 8.352 -43.001 1.00 39.59 681 HIS B N 1
ATOM 3695 C CA . HIS B 1 190 ? 60.074 8.166 -42.800 1.00 42.09 681 HIS B CA 1
ATOM 3696 C C . HIS B 1 190 ? 60.341 8.261 -41.340 1.00 44.43 681 HIS B C 1
ATOM 3697 O O . HIS B 1 190 ? 60.149 9.315 -40.715 1.00 45.45 681 HIS B O 1
ATOM 3704 N N . CYS B 1 191 ? 60.780 7.154 -40.782 1.00 48.06 682 CYS B N 1
ATOM 3705 C CA . CYS B 1 191 ? 61.000 7.067 -39.374 1.00 52.70 682 CYS B CA 1
ATOM 3706 C C . CYS B 1 191 ? 62.483 7.092 -39.143 1.00 56.11 682 CYS B C 1
ATOM 3707 O O . CYS B 1 191 ? 63.142 6.079 -39.303 1.00 59.68 682 CYS B O 1
ATOM 3710 N N . ALA B 1 192 ? 63.018 8.248 -38.767 1.00 59.07 683 ALA B N 1
ATOM 3711 C CA . ALA B 1 192 ? 64.487 8.425 -38.686 1.00 65.99 683 ALA B CA 1
ATOM 3712 C C . ALA B 1 192 ? 65.175 7.692 -37.526 1.00 72.85 683 ALA B C 1
ATOM 3713 O O . ALA B 1 192 ? 66.394 7.750 -37.391 1.00 76.66 683 ALA B O 1
ATOM 3715 N N . PHE B 1 193 ? 64.392 6.972 -36.731 1.00 78.47 684 PHE B N 1
ATOM 3716 C CA . PHE B 1 193 ? 64.806 6.556 -35.407 1.00 87.52 684 PHE B CA 1
ATOM 3717 C C . PHE B 1 193 ? 65.179 5.104 -35.337 1.00 93.18 684 PHE B C 1
ATOM 3718 O O . PHE B 1 193 ? 64.572 4.268 -35.996 1.00 97.07 684 PHE B O 1
ATOM 3726 N N . CYS B 1 194 ? 66.170 4.813 -34.503 1.00 102.20 685 CYS B N 1
ATOM 3727 C CA . CYS B 1 194 ? 66.547 3.443 -34.177 1.00 107.37 685 CYS B CA 1
ATOM 3728 C C . CYS B 1 194 ? 66.422 3.237 -32.667 1.00 114.30 685 CYS B C 1
ATOM 3729 O O . CYS B 1 194 ? 67.212 3.805 -31.909 1.00 121.95 685 CYS B O 1
ATOM 3732 N N . ARG B 1 195 ? 65.442 2.440 -32.223 1.00 114.31 686 ARG B N 1
ATOM 3733 C CA . ARG B 1 195 ? 65.395 2.022 -30.816 1.00 117.61 686 ARG B CA 1
ATOM 3734 C C . ARG B 1 195 ? 66.006 0.636 -30.639 1.00 121.08 686 ARG B C 1
ATOM 3735 O O . ARG B 1 195 ? 65.589 -0.298 -31.306 1.00 117.98 686 ARG B O 1
ATOM 3743 N N . PRO B 1 196 ? 66.984 0.492 -29.730 1.00 128.01 687 PRO B N 1
ATOM 3744 C CA . PRO B 1 196 ? 67.580 -0.833 -29.533 1.00 133.80 687 PRO B CA 1
ATOM 3745 C C . PRO B 1 196 ? 66.614 -1.867 -28.925 1.00 132.29 687 PRO B C 1
ATOM 3746 O O . PRO B 1 196 ? 66.132 -2.766 -29.617 1.00 127.41 687 PRO B O 1
ATOM 3750 N N . GLU B 1 203 ? 58.095 -3.498 -28.653 1.00 103.14 694 GLU B N 1
ATOM 3751 C CA . GLU B 1 203 ? 56.821 -3.520 -27.927 1.00 105.33 694 GLU B CA 1
ATOM 3752 C C . GLU B 1 203 ? 55.617 -3.679 -28.860 1.00 100.57 694 GLU B C 1
ATOM 3753 O O . GLU B 1 203 ? 55.617 -3.188 -29.986 1.00 93.82 694 GLU B O 1
ATOM 3759 N N . GLU B 1 204 ? 54.578 -4.351 -28.367 1.00 104.33 695 GLU B N 1
ATOM 3760 C CA . GLU B 1 204 ? 53.393 -4.651 -29.171 1.00 101.72 695 GLU B CA 1
ATOM 3761 C C . GLU B 1 204 ? 52.713 -3.383 -29.723 1.00 90.26 695 GLU B C 1
ATOM 3762 O O . GLU B 1 204 ? 52.221 -3.375 -30.848 1.00 83.76 695 GLU B O 1
ATOM 3768 N N . ILE B 1 205 ? 52.698 -2.318 -28.930 1.00 84.37 696 ILE B N 1
ATOM 3769 C CA . ILE B 1 205 ? 52.036 -1.084 -29.321 1.00 77.58 696 ILE B CA 1
ATOM 3770 C C . ILE B 1 205 ? 52.604 -0.565 -30.638 1.00 73.95 696 ILE B C 1
ATOM 3771 O O . ILE B 1 205 ? 51.865 -0.085 -31.505 1.00 70.58 696 ILE B O 1
ATOM 3776 N N . LEU B 1 206 ? 53.915 -0.701 -30.803 1.00 74.13 697 LEU B N 1
ATOM 3777 C CA . LEU B 1 206 ? 54.584 -0.246 -32.011 1.00 68.85 697 LEU B CA 1
ATOM 3778 C C . LEU B 1 206 ? 54.323 -1.209 -33.161 1.00 68.50 697 LEU B C 1
ATOM 3779 O O . LEU B 1 206 ? 54.082 -0.788 -34.288 1.00 64.74 697 LEU B O 1
ATOM 3784 N N . VAL B 1 207 ? 54.381 -2.503 -32.866 1.00 72.13 698 VAL B N 1
ATOM 3785 C CA . VAL B 1 207 ? 54.081 -3.533 -33.846 1.00 73.83 698 VAL B CA 1
ATOM 3786 C C . VAL B 1 207 ? 52.701 -3.299 -34.451 1.00 71.89 698 VAL B C 1
ATOM 3787 O O . VAL B 1 207 ? 52.531 -3.403 -35.654 1.00 72.12 698 VAL B O 1
ATOM 3791 N N . GLN B 1 208 ? 51.720 -2.978 -33.616 1.00 72.48 699 GLN B N 1
ATOM 3792 C CA . GLN B 1 208 ? 50.367 -2.736 -34.103 1.00 71.94 699 GLN B CA 1
ATOM 3793 C C . GLN B 1 208 ? 50.340 -1.507 -34.982 1.00 67.00 699 GLN B C 1
ATOM 3794 O O . GLN B 1 208 ? 49.599 -1.477 -35.965 1.00 67.28 699 GLN B O 1
ATOM 3800 N N . ALA B 1 209 ? 51.141 -0.496 -34.629 1.00 63.74 700 ALA B N 1
ATOM 3801 C CA . ALA B 1 209 ? 51.233 0.741 -35.405 1.00 58.03 700 ALA B CA 1
ATOM 3802 C C . ALA B 1 209 ? 51.845 0.498 -36.781 1.00 57.95 700 ALA B C 1
ATOM 3803 O O . ALA B 1 209 ? 51.424 1.114 -37.762 1.00 56.86 700 ALA B O 1
ATOM 3805 N N . ILE B 1 210 ? 52.801 -0.423 -36.874 1.00 61.56 701 ILE B N 1
ATOM 3806 C CA . ILE B 1 210 ? 53.389 -0.773 -38.177 1.00 63.80 701 ILE B CA 1
ATOM 3807 C C . ILE B 1 210 ? 52.385 -1.553 -39.014 1.00 65.72 701 ILE B C 1
ATOM 3808 O O . ILE B 1 210 ? 52.172 -1.239 -40.188 1.00 64.23 701 ILE B O 1
ATOM 3813 N N . LYS B 1 211 ? 51.777 -2.572 -38.425 1.00 70.95 702 LYS B N 1
ATOM 3814 C CA . LYS B 1 211 ? 50.771 -3.342 -39.146 1.00 77.65 702 LYS B CA 1
ATOM 3815 C C . LYS B 1 211 ? 49.674 -2.409 -39.649 1.00 74.83 702 LYS B C 1
ATOM 3816 O O . LYS B 1 211 ? 49.198 -2.556 -40.769 1.00 78.22 702 LYS B O 1
ATOM 3822 N N . LYS B 1 212 ? 49.298 -1.428 -38.838 1.00 71.10 703 LYS B N 1
ATOM 3823 C CA . LYS B 1 212 ? 48.273 -0.474 -39.246 1.00 69.60 703 LYS B CA 1
ATOM 3824 C C . LYS B 1 212 ? 48.690 0.273 -40.511 1.00 66.00 703 LYS B C 1
ATOM 3825 O O . LYS B 1 212 ? 47.840 0.611 -41.326 1.00 63.61 703 LYS B O 1
ATOM 3831 N N . CYS B 1 213 ? 49.990 0.548 -40.656 1.00 63.38 704 CYS B N 1
ATOM 3832 C CA . CYS B 1 213 ? 50.497 1.216 -41.856 1.00 61.37 704 CYS B CA 1
ATOM 3833 C C . CYS B 1 213 ? 50.305 0.336 -43.069 1.00 63.35 704 CYS B C 1
ATOM 3834 O O . CYS B 1 213 ? 49.868 0.810 -44.110 1.00 62.88 704 CYS B O 1
ATOM 3837 N N . GLN B 1 214 ? 50.606 -0.950 -42.932 1.00 67.68 705 GLN B N 1
ATOM 3838 C CA . GLN B 1 214 ? 50.420 -1.879 -44.046 1.00 72.94 705 GLN B CA 1
ATOM 3839 C C . GLN B 1 214 ? 48.958 -1.997 -44.421 1.00 73.67 705 GLN B C 1
ATOM 3840 O O . GLN B 1 214 ? 48.611 -1.891 -45.593 1.00 73.87 705 GLN B O 1
ATOM 3846 N N . ASP B 1 215 ? 48.111 -2.200 -43.419 1.00 73.30 706 ASP B N 1
ATOM 3847 C CA . ASP B 1 215 ? 46.680 -2.310 -43.636 1.00 77.82 706 ASP B CA 1
ATOM 3848 C C . ASP B 1 215 ? 46.064 -1.085 -44.313 1.00 74.89 706 ASP B C 1
ATOM 3849 O O . ASP B 1 215 ? 44.984 -1.189 -44.887 1.00 79.43 706 ASP B O 1
ATOM 3854 N N . ASN B 1 216 ? 46.738 0.062 -44.253 1.00 68.83 707 ASN B N 1
ATOM 3855 C CA . ASN B 1 216 ? 46.220 1.300 -44.843 1.00 67.57 707 ASN B CA 1
ATOM 3856 C C . ASN B 1 216 ? 47.009 1.798 -46.033 1.00 64.83 707 ASN B C 1
ATOM 3857 O O . ASN B 1 216 ? 46.850 2.942 -46.461 1.00 62.56 707 ASN B O 1
ATOM 3862 N N . ASN B 1 217 ? 47.849 0.920 -46.566 1.00 64.97 708 ASN B N 1
ATOM 3863 C CA . ASN B 1 217 ? 48.642 1.209 -47.750 1.00 64.26 708 ASN B CA 1
ATOM 3864 C C . ASN B 1 217 ? 49.627 2.371 -47.593 1.00 57.77 708 ASN B C 1
ATOM 3865 O O . ASN B 1 217 ? 49.708 3.259 -48.449 1.00 55.78 708 ASN B O 1
ATOM 3870 N N . VAL B 1 218 ? 50.369 2.340 -46.493 1.00 52.73 709 VAL B N 1
ATOM 3871 C CA . VAL B 1 218 ? 51.329 3.364 -46.192 1.00 49.21 709 VAL B CA 1
ATOM 3872 C C . VAL B 1 218 ? 52.691 2.726 -45.920 1.00 48.90 709 VAL B C 1
ATOM 3873 O O . VAL B 1 218 ? 52.808 1.853 -45.063 1.00 53.03 709 VAL B O 1
ATOM 3877 N N . LEU B 1 219 ? 53.711 3.166 -46.649 1.00 46.29 710 LEU B N 1
ATOM 3878 C CA . LEU B 1 219 ? 55.056 2.641 -46.492 1.00 46.49 710 LEU B CA 1
ATOM 3879 C C . LEU B 1 219 ? 55.773 3.283 -45.293 1.00 45.04 710 LEU B C 1
ATOM 3880 O O . LEU B 1 219 ? 55.648 4.480 -45.062 1.00 45.97 710 LEU B O 1
ATOM 3885 N N . ILE B 1 220 ? 56.506 2.486 -44.525 1.00 46.78 711 ILE B N 1
ATOM 3886 C CA . ILE B 1 220 ? 57.348 2.998 -43.454 1.00 46.31 711 ILE B CA 1
ATOM 3887 C C . ILE B 1 220 ? 58.745 2.634 -43.822 1.00 47.53 711 ILE B C 1
ATOM 3888 O O . ILE B 1 220 ? 59.038 1.459 -44.034 1.00 48.58 711 ILE B O 1
ATOM 3893 N N . VAL B 1 221 ? 59.607 3.642 -43.892 1.00 45.69 712 VAL B N 1
ATOM 3894 C CA . VAL B 1 221 ? 61.010 3.443 -44.194 1.00 46.58 712 VAL B CA 1
ATOM 3895 C C . VAL B 1 221 ? 61.799 3.815 -42.965 1.00 47.73 712 VAL B C 1
ATOM 3896 O O . VAL B 1 221 ? 61.499 4.817 -42.298 1.00 45.11 712 VAL B O 1
ATOM 3900 N N . SER B 1 222 ? 62.810 3.024 -42.649 1.00 44.19 713 SER B N 1
ATOM 3901 C CA . SER B 1 222 ? 63.670 3.370 -41.540 1.00 45.84 713 SER B CA 1
ATOM 3902 C C . SER B 1 222 ? 65.029 2.734 -41.712 1.00 47.59 713 SER B C 1
ATOM 3903 O O . SER B 1 222 ? 65.175 1.773 -42.439 1.00 51.59 713 SER B O 1
ATOM 3906 N N . PRO B 1 223 ? 66.046 3.282 -41.060 1.00 48.41 714 PRO B N 1
ATOM 3907 C CA . PRO B 1 223 ? 67.383 2.755 -41.231 1.00 49.91 714 PRO B CA 1
ATOM 3908 C C . PRO B 1 223 ? 67.626 1.505 -40.398 1.00 52.80 714 PRO B C 1
ATOM 3909 O O . PRO B 1 223 ? 66.996 1.335 -39.360 1.00 53.08 714 PRO B O 1
ATOM 3913 N N . THR B 1 224 ? 68.548 0.650 -40.847 1.00 55.56 715 THR B N 1
ATOM 3914 C CA . THR B 1 224 ? 68.864 -0.584 -40.121 1.00 59.85 715 THR B CA 1
ATOM 3915 C C . THR B 1 224 ? 69.746 -0.298 -38.911 1.00 63.42 715 THR B C 1
ATOM 3916 O O . THR B 1 224 ? 69.719 -1.054 -37.941 1.00 67.51 715 THR B O 1
ATOM 3920 N N . GLY B 1 225 ? 70.523 0.785 -38.979 1.00 64.02 716 GLY B N 1
ATOM 3921 C CA . GLY B 1 225 ? 71.372 1.213 -37.860 1.00 68.61 716 GLY B CA 1
ATOM 3922 C C . GLY B 1 225 ? 72.863 1.082 -38.128 1.00 71.69 716 GLY B C 1
ATOM 3923 O O . GLY B 1 225 ? 73.278 0.410 -39.072 1.00 70.19 716 GLY B O 1
ATOM 3924 N N . ASN B 1 226 ? 73.668 1.722 -37.277 1.00 75.20 717 ASN B N 1
ATOM 3925 C CA . ASN B 1 226 ? 75.117 1.750 -37.448 1.00 77.38 717 ASN B CA 1
ATOM 3926 C C . ASN B 1 226 ? 75.849 1.024 -36.331 1.00 83.25 717 ASN B C 1
ATOM 3927 O O . ASN B 1 226 ? 76.932 1.430 -35.945 1.00 87.18 717 ASN B O 1
ATOM 3932 N N . ASN B 1 227 ? 75.280 -0.069 -35.833 1.00 87.97 718 ASN B N 1
ATOM 3933 C CA . ASN B 1 227 ? 75.852 -0.781 -34.687 1.00 96.98 718 ASN B CA 1
ATOM 3934 C C . ASN B 1 227 ? 76.846 -1.904 -35.040 1.00 102.89 718 ASN B C 1
ATOM 3935 O O . ASN B 1 227 ? 77.422 -2.518 -34.140 1.00 107.81 718 ASN B O 1
ATOM 3940 N N . SER B 1 228 ? 77.072 -2.164 -36.327 1.00 102.82 719 SER B N 1
ATOM 3941 C CA . SER B 1 228 ? 77.893 -3.311 -36.752 1.00 109.33 719 SER B CA 1
ATOM 3942 C C . SER B 1 228 ? 77.349 -4.625 -36.161 1.00 112.75 719 SER B C 1
ATOM 3943 O O . SER B 1 228 ? 78.114 -5.494 -35.737 1.00 118.74 719 SER B O 1
ATOM 3946 N N . ASN B 1 229 ? 76.024 -4.739 -36.120 1.00 109.07 720 ASN B N 1
ATOM 3947 C CA . ASN B 1 229 ? 75.317 -5.898 -35.552 1.00 111.55 720 ASN B CA 1
ATOM 3948 C C . ASN B 1 229 ? 75.570 -6.210 -34.064 1.00 117.31 720 ASN B C 1
ATOM 3949 O O . ASN B 1 229 ? 75.308 -7.320 -33.601 1.00 118.24 720 ASN B O 1
ATOM 3954 N N . GLU B 1 230 ? 76.039 -5.218 -33.311 1.00 120.84 721 GLU B N 1
ATOM 3955 C CA . GLU B 1 230 ? 76.122 -5.341 -31.852 1.00 126.87 721 GLU B CA 1
ATOM 3956 C C . GLU B 1 230 ? 74.725 -5.259 -31.250 1.00 124.67 721 GLU B C 1
ATOM 3957 O O . GLU B 1 230 ? 74.462 -5.822 -30.192 1.00 128.35 721 GLU B O 1
ATOM 3963 N N . SER B 1 231 ? 73.841 -4.544 -31.942 1.00 119.18 722 SER B N 1
ATOM 3964 C CA . SER B 1 231 ? 72.420 -4.527 -31.631 1.00 116.73 722 SER B CA 1
ATOM 3965 C C . SER B 1 231 ? 71.641 -4.191 -32.904 1.00 109.63 722 SER B C 1
ATOM 3966 O O . SER B 1 231 ? 72.233 -3.761 -33.895 1.00 106.89 722 SER B O 1
ATOM 3969 N N . TRP B 1 232 ? 70.326 -4.392 -32.878 1.00 108.68 723 TRP B N 1
ATOM 3970 C CA . TRP B 1 232 ? 69.450 -4.058 -34.010 1.00 105.92 723 TRP B CA 1
ATOM 3971 C C . TRP B 1 232 ? 68.551 -2.904 -33.653 1.00 103.88 723 TRP B C 1
ATOM 3972 O O . TRP B 1 232 ? 68.637 -2.379 -32.537 1.00 107.51 723 TRP B O 1
ATOM 3983 N N . CYS B 1 233 ? 67.699 -2.500 -34.602 1.00 100.69 724 CYS B N 1
ATOM 3984 C CA . CYS B 1 233 ? 66.842 -1.313 -34.470 1.00 97.13 724 CYS B CA 1
ATOM 3985 C C . CYS B 1 233 ? 65.363 -1.559 -34.727 1.00 95.48 724 CYS B C 1
ATOM 3986 O O . CYS B 1 233 ? 65.002 -2.307 -35.635 1.00 96.83 724 CYS B O 1
ATOM 3989 N N . LEU B 1 234 ? 64.526 -0.901 -33.925 1.00 93.42 725 LEU B N 1
ATOM 3990 C CA . LEU B 1 234 ? 63.103 -0.765 -34.203 1.00 89.18 725 LEU B CA 1
ATOM 3991 C C . LEU B 1 234 ? 62.927 0.592 -34.844 1.00 83.15 725 LEU B C 1
ATOM 3992 O O . LEU B 1 234 ? 63.559 1.550 -34.426 1.00 86.18 725 LEU B O 1
ATOM 3997 N N . PRO B 1 235 ? 62.063 0.708 -35.852 1.00 80.87 726 PRO B N 1
ATOM 3998 C CA . PRO B 1 235 ? 61.175 -0.269 -36.485 1.00 81.56 726 PRO B CA 1
ATOM 3999 C C . PRO B 1 235 ? 61.753 -1.171 -37.601 1.00 80.30 726 PRO B C 1
ATOM 4000 O O . PRO B 1 235 ? 61.019 -2.011 -38.121 1.00 79.34 726 PRO B O 1
ATOM 4004 N N . ALA B 1 236 ? 63.028 -1.005 -37.959 1.00 78.99 727 ALA B N 1
ATOM 4005 C CA . ALA B 1 236 ? 63.634 -1.738 -39.089 1.00 75.74 727 ALA B CA 1
ATOM 4006 C C . ALA B 1 236 ? 63.359 -3.248 -39.065 1.00 78.94 727 ALA B C 1
ATOM 4007 O O . ALA B 1 236 ? 62.976 -3.842 -40.077 1.00 79.24 727 ALA B O 1
ATOM 4009 N N . VAL B 1 237 ? 63.527 -3.856 -37.894 1.00 80.21 728 VAL B N 1
ATOM 4010 C CA . VAL B 1 237 ? 63.462 -5.305 -37.754 1.00 81.95 728 VAL B CA 1
ATOM 4011 C C . VAL B 1 237 ? 62.031 -5.837 -37.574 1.00 83.05 728 VAL B C 1
ATOM 4012 O O . VAL B 1 237 ? 61.838 -7.047 -37.430 1.00 86.30 728 VAL B O 1
ATOM 4016 N N . LEU B 1 238 ? 61.035 -4.951 -37.607 1.00 79.87 729 LEU B N 1
ATOM 4017 C CA . LEU B 1 238 ? 59.633 -5.372 -37.553 1.00 80.75 729 LEU B CA 1
ATOM 4018 C C . LEU B 1 238 ? 59.072 -5.611 -38.954 1.00 79.67 729 LEU B C 1
ATOM 4019 O O . LEU B 1 238 ? 59.367 -4.851 -39.884 1.00 77.25 729 LEU B O 1
ATOM 4024 N N . PRO B 1 239 ? 58.249 -6.662 -39.113 1.00 82.29 730 PRO B N 1
ATOM 4025 C CA . PRO B 1 239 ? 57.648 -6.942 -40.420 1.00 81.86 730 PRO B CA 1
ATOM 4026 C C . PRO B 1 239 ? 56.821 -5.774 -40.950 1.00 78.24 730 PRO B C 1
ATOM 4027 O O . PRO B 1 239 ? 56.083 -5.152 -40.185 1.00 77.56 730 PRO B O 1
ATOM 4031 N N . GLY B 1 240 ? 56.949 -5.489 -42.244 1.00 77.29 731 GLY B N 1
ATOM 4032 C CA . GLY B 1 240 ? 56.187 -4.418 -42.879 1.00 78.08 731 GLY B CA 1
ATOM 4033 C C . GLY B 1 240 ? 56.978 -3.166 -43.222 1.00 76.76 731 GLY B C 1
ATOM 4034 O O . GLY B 1 240 ? 56.609 -2.432 -44.127 1.00 77.57 731 GLY B O 1
ATOM 4035 N N . THR B 1 241 ? 58.068 -2.917 -42.506 1.00 74.26 732 THR B N 1
ATOM 4036 C CA . THR B 1 241 ? 58.871 -1.736 -42.746 1.00 70.07 732 THR B CA 1
ATOM 4037 C C . THR B 1 241 ? 59.839 -1.995 -43.901 1.00 66.14 732 THR B C 1
ATOM 4038 O O . THR B 1 241 ? 60.215 -3.136 -44.150 1.00 69.94 732 THR B O 1
ATOM 4042 N N . LEU B 1 242 ? 60.240 -0.948 -44.614 1.00 58.97 733 LEU B N 1
ATOM 4043 C CA . LEU B 1 242 ? 61.353 -1.074 -45.543 1.00 55.24 733 LEU B CA 1
ATOM 4044 C C . LEU B 1 242 ? 62.607 -0.689 -44.788 1.00 53.47 733 LEU B C 1
ATOM 4045 O O . LEU B 1 242 ? 62.790 0.476 -44.462 1.00 51.99 733 LEU B O 1
ATOM 4050 N N . ALA B 1 243 ? 63.448 -1.676 -44.483 1.00 53.65 734 ALA B N 1
ATOM 4051 C CA . ALA B 1 243 ? 64.711 -1.439 -43.789 1.00 53.20 734 ALA B CA 1
ATOM 4052 C C . ALA B 1 243 ? 65.776 -0.979 -44.793 1.00 52.23 734 ALA B C 1
ATOM 4053 O O . ALA B 1 243 ? 65.847 -1.497 -45.896 1.00 53.97 734 ALA B O 1
ATOM 4055 N N . VAL B 1 244 ? 66.597 -0.006 -44.429 1.00 50.39 735 VAL B N 1
ATOM 4056 C CA . VAL B 1 244 ? 67.607 0.481 -45.353 1.00 49.59 735 VAL B CA 1
ATOM 4057 C C . VAL B 1 244 ? 69.003 0.409 -44.739 1.00 51.27 735 VAL B C 1
ATOM 4058 O O . VAL B 1 244 ? 69.198 0.809 -43.587 1.00 51.41 735 VAL B O 1
ATOM 4062 N N . GLY B 1 245 ? 69.946 -0.145 -45.506 1.00 51.82 736 GLY B N 1
ATOM 4063 C CA . GLY B 1 245 ? 71.344 -0.239 -45.111 1.00 54.26 736 GLY B CA 1
ATOM 4064 C C . GLY B 1 245 ? 72.188 0.695 -45.953 1.00 54.52 736 GLY B C 1
ATOM 4065 O O . GLY B 1 245 ? 71.747 1.163 -46.995 1.00 52.57 736 GLY B O 1
ATOM 4066 N N . ALA B 1 246 ? 73.405 0.975 -45.491 1.00 58.01 737 ALA B N 1
ATOM 4067 C CA . ALA B 1 246 ? 74.224 2.037 -46.080 1.00 58.61 737 ALA B CA 1
ATOM 4068 C C . ALA B 1 246 ? 75.319 1.467 -46.961 1.00 62.49 737 ALA B C 1
ATOM 4069 O O . ALA B 1 246 ? 76.063 0.573 -46.544 1.00 67.90 737 ALA B O 1
ATOM 4071 N N . ALA B 1 247 ? 75.419 1.976 -48.184 1.00 63.25 738 ALA B N 1
ATOM 4072 C CA . ALA B 1 247 ? 76.446 1.516 -49.129 1.00 67.61 738 ALA B CA 1
ATOM 4073 C C . ALA B 1 247 ? 77.576 2.531 -49.257 1.00 69.64 738 ALA B C 1
ATOM 4074 O O . ALA B 1 247 ? 77.349 3.729 -49.150 1.00 65.40 738 ALA B O 1
ATOM 4076 N N . LYS B 1 248 ? 78.789 2.034 -49.512 1.00 76.66 739 LYS B N 1
ATOM 4077 C CA . LYS B 1 248 ? 79.936 2.886 -49.846 1.00 80.83 739 LYS B CA 1
ATOM 4078 C C . LYS B 1 248 ? 79.718 3.518 -51.211 1.00 81.62 739 LYS B C 1
ATOM 4079 O O . LYS B 1 248 ? 78.784 3.167 -51.934 1.00 81.39 739 LYS B O 1
ATOM 4085 N N . VAL B 1 249 ? 80.594 4.445 -51.571 1.00 84.93 740 VAL B N 1
ATOM 4086 C CA . VAL B 1 249 ? 80.576 5.012 -52.913 1.00 85.87 740 VAL B CA 1
ATOM 4087 C C . VAL B 1 249 ? 80.624 3.904 -53.975 1.00 86.72 740 VAL B C 1
ATOM 4088 O O . VAL B 1 249 ? 79.873 3.956 -54.945 1.00 86.12 740 VAL B O 1
ATOM 4092 N N . ASP B 1 250 ? 81.461 2.888 -53.771 1.00 88.28 741 ASP B N 1
ATOM 4093 C CA . ASP B 1 250 ? 81.619 1.818 -54.773 1.00 92.26 741 ASP B CA 1
ATOM 4094 C C . ASP B 1 250 ? 80.530 0.727 -54.727 1.00 89.51 741 ASP B C 1
ATOM 4095 O O . ASP B 1 250 ? 80.637 -0.281 -55.442 1.00 90.77 741 ASP B O 1
ATOM 4100 N N . GLY B 1 251 ? 79.503 0.912 -53.892 1.00 83.86 742 GLY B N 1
ATOM 4101 C CA . GLY B 1 251 ? 78.342 0.016 -53.879 1.00 81.68 742 GLY B CA 1
ATOM 4102 C C . GLY B 1 251 ? 78.369 -1.112 -52.851 1.00 81.78 742 GLY B C 1
ATOM 4103 O O . GLY B 1 251 ? 77.334 -1.727 -52.583 1.00 78.45 742 GLY B O 1
ATOM 4104 N N . THR B 1 252 ? 79.542 -1.398 -52.287 1.00 84.16 743 THR B N 1
ATOM 4105 C CA . THR B 1 252 ? 79.675 -2.397 -51.229 1.00 85.92 743 THR B CA 1
ATOM 4106 C C . THR B 1 252 ? 79.092 -1.829 -49.941 1.00 83.98 743 THR B C 1
ATOM 4107 O O . THR B 1 252 ? 78.986 -0.617 -49.784 1.00 84.25 743 THR B O 1
ATOM 4111 N N . PRO B 1 253 ? 78.698 -2.697 -49.008 1.00 84.92 744 PRO B N 1
ATOM 4112 C CA . PRO B 1 253 ? 78.073 -2.196 -47.794 1.00 81.88 744 PRO B CA 1
ATOM 4113 C C . PRO B 1 253 ? 79.081 -1.689 -46.778 1.00 82.88 744 PRO B C 1
ATOM 4114 O O . PRO B 1 253 ? 80.125 -2.302 -46.583 1.00 85.13 744 PRO B O 1
ATOM 4118 N N . CYS B 1 254 ? 78.738 -0.583 -46.124 1.00 80.70 745 CYS B N 1
ATOM 4119 C CA . CYS B 1 254 ? 79.537 -0.041 -45.043 1.00 82.43 745 CYS B CA 1
ATOM 4120 C C . CYS B 1 254 ? 79.617 -1.059 -43.916 1.00 86.11 745 CYS B C 1
ATOM 4121 O O . CYS B 1 254 ? 78.601 -1.648 -43.546 1.00 86.97 745 CYS B O 1
ATOM 4124 N N . HIS B 1 255 ? 80.819 -1.247 -43.372 1.00 90.59 746 HIS B N 1
ATOM 4125 C CA . HIS B 1 255 ? 81.073 -2.217 -42.299 1.00 95.46 746 HIS B CA 1
ATOM 4126 C C . HIS B 1 255 ? 80.140 -2.074 -41.107 1.00 93.05 746 HIS B C 1
ATOM 4127 O O . HIS B 1 255 ? 79.748 -3.063 -40.486 1.00 94.21 746 HIS B O 1
ATOM 4134 N N . PHE B 1 256 ? 79.766 -0.841 -40.780 1.00 89.50 747 PHE B N 1
ATOM 4135 C CA . PHE B 1 256 ? 78.906 -0.572 -39.620 1.00 87.30 747 PHE B CA 1
ATOM 4136 C C . PHE B 1 256 ? 77.414 -0.826 -39.838 1.00 82.35 747 PHE B C 1
ATOM 4137 O O . PHE B 1 256 ? 76.670 -0.895 -38.865 1.00 81.64 747 PHE B O 1
ATOM 4145 N N . SER B 1 257 ? 76.977 -0.931 -41.096 1.00 78.10 748 SER B N 1
ATOM 4146 C CA . SER B 1 257 ? 75.548 -1.018 -41.426 1.00 73.35 748 SER B CA 1
ATOM 4147 C C . SER B 1 257 ? 74.943 -2.348 -40.969 1.00 75.37 748 SER B C 1
ATOM 4148 O O . SER B 1 257 ? 75.355 -3.391 -41.426 1.00 78.91 748 SER B O 1
ATOM 4151 N N . ASN B 1 258 ? 73.960 -2.309 -40.074 1.00 75.60 749 ASN B N 1
ATOM 4152 C CA . ASN B 1 258 ? 73.390 -3.539 -39.505 1.00 78.43 749 ASN B CA 1
ATOM 4153 C C . ASN B 1 258 ? 72.732 -4.402 -40.573 1.00 77.45 749 ASN B C 1
ATOM 4154 O O . ASN B 1 258 ? 72.332 -3.902 -41.619 1.00 73.96 749 ASN B O 1
ATOM 4159 N N . TRP B 1 259 ? 72.592 -5.691 -40.282 1.00 80.85 750 TRP B N 1
ATOM 4160 C CA . TRP B 1 259 ? 72.107 -6.658 -41.258 1.00 81.59 750 TRP B CA 1
ATOM 4161 C C . TRP B 1 259 ? 71.685 -7.922 -40.564 1.00 85.81 750 TRP B C 1
ATOM 4162 O O . TRP B 1 259 ? 71.883 -8.071 -39.365 1.00 87.90 750 TRP B O 1
ATOM 4173 N N . GLY B 1 260 ? 71.119 -8.856 -41.319 1.00 87.95 751 GLY B N 1
ATOM 4174 C CA . GLY B 1 260 ? 70.671 -10.137 -40.763 1.00 92.21 751 GLY B CA 1
ATOM 4175 C C . GLY B 1 260 ? 69.233 -10.078 -40.277 1.00 91.69 751 GLY B C 1
ATOM 4176 O O . GLY B 1 260 ? 68.645 -8.994 -40.169 1.00 87.36 751 GLY B O 1
ATOM 4177 N N . GLY B 1 261 ? 68.658 -11.245 -39.988 1.00 96.76 752 GLY B N 1
ATOM 4178 C CA . GLY B 1 261 ? 67.253 -11.334 -39.574 1.00 98.06 752 GLY B CA 1
ATOM 4179 C C . GLY B 1 261 ? 66.337 -10.618 -40.549 1.00 94.41 752 GLY B C 1
ATOM 4180 O O . GLY B 1 261 ? 66.541 -10.694 -41.766 1.00 95.12 752 GLY B O 1
ATOM 4181 N N . ASN B 1 262 ? 65.346 -9.893 -40.031 1.00 92.51 753 ASN B N 1
ATOM 4182 C CA . ASN B 1 262 ? 64.424 -9.158 -40.902 1.00 89.40 753 ASN B CA 1
ATOM 4183 C C . ASN B 1 262 ? 65.074 -7.968 -41.602 1.00 85.81 753 ASN B C 1
ATOM 4184 O O . ASN B 1 262 ? 64.512 -7.452 -42.557 1.00 84.41 753 ASN B O 1
ATOM 4189 N N . ASN B 1 263 ? 66.247 -7.530 -41.142 1.00 84.53 754 ASN B N 1
ATOM 4190 C CA . ASN B 1 263 ? 67.001 -6.505 -41.867 1.00 79.59 754 ASN B CA 1
ATOM 4191 C C . ASN B 1 263 ? 67.339 -7.020 -43.261 1.00 78.77 754 ASN B C 1
ATOM 4192 O O . ASN B 1 263 ? 67.212 -6.302 -44.246 1.00 74.56 754 ASN B O 1
ATOM 4197 N N . THR B 1 264 ? 67.769 -8.275 -43.335 1.00 81.06 755 THR B N 1
ATOM 4198 C CA . THR B 1 264 ? 68.109 -8.881 -44.612 1.00 82.17 755 THR B CA 1
ATOM 4199 C C . THR B 1 264 ? 66.875 -9.289 -45.412 1.00 82.83 755 THR B C 1
ATOM 4200 O O . THR B 1 264 ? 66.821 -9.036 -46.606 1.00 81.64 755 THR B O 1
ATOM 4204 N N . LYS B 1 265 ? 65.897 -9.920 -44.766 1.00 84.58 756 LYS B N 1
ATOM 4205 C CA . LYS B 1 265 ? 64.677 -10.364 -45.457 1.00 84.94 756 LYS B CA 1
ATOM 4206 C C . LYS B 1 265 ? 63.858 -9.223 -46.058 1.00 80.47 756 LYS B C 1
ATOM 4207 O O . LYS B 1 265 ? 63.277 -9.368 -47.121 1.00 78.81 756 LYS B O 1
ATOM 4213 N N . GLU B 1 266 ? 63.824 -8.078 -45.394 1.00 78.14 757 GLU B N 1
ATOM 4214 C CA . GLU B 1 266 ? 62.942 -7.008 -45.832 1.00 76.40 757 GLU B CA 1
ATOM 4215 C C . GLU B 1 266 ? 63.666 -5.669 -45.935 1.00 69.37 757 GLU B C 1
ATOM 4216 O O . GLU B 1 266 ? 63.056 -4.618 -45.767 1.00 65.76 757 GLU B O 1
ATOM 4222 N N . GLY B 1 267 ? 64.953 -5.711 -46.261 1.00 65.51 758 GLY B N 1
ATOM 4223 C CA . GLY B 1 267 ? 65.745 -4.500 -46.348 1.00 60.67 758 GLY B CA 1
ATOM 4224 C C . GLY B 1 267 ? 66.454 -4.398 -47.670 1.00 59.87 758 GLY B C 1
ATOM 4225 O O . GLY B 1 267 ? 66.556 -5.378 -48.418 1.00 62.93 758 GLY B O 1
ATOM 4226 N N . ILE B 1 268 ? 66.947 -3.201 -47.950 1.00 55.70 759 ILE B N 1
ATOM 4227 C CA . ILE B 1 268 ? 67.589 -2.890 -49.209 1.00 54.44 759 ILE B CA 1
ATOM 4228 C C . ILE B 1 268 ? 68.762 -1.987 -48.922 1.00 53.91 759 ILE B C 1
ATOM 4229 O O . ILE B 1 268 ? 68.757 -1.218 -47.943 1.00 54.26 759 ILE B O 1
ATOM 4234 N N . LEU B 1 269 ? 69.774 -2.071 -49.773 1.00 54.42 760 LEU B N 1
ATOM 4235 C CA . LEU B 1 269 ? 71.005 -1.310 -49.583 1.00 53.66 760 LEU B CA 1
ATOM 4236 C C . LEU B 1 269 ? 71.012 -0.116 -50.514 1.00 51.34 760 LEU B C 1
ATOM 4237 O O . LEU B 1 269 ? 70.651 -0.233 -51.669 1.00 51.20 760 LEU B O 1
ATOM 4242 N N . ALA B 1 270 ? 71.424 1.036 -50.008 1.00 50.34 761 ALA B N 1
ATOM 4243 C CA . ALA B 1 270 ? 71.459 2.256 -50.812 1.00 49.23 761 ALA B CA 1
ATOM 4244 C C . ALA B 1 270 ? 72.651 3.133 -50.427 1.00 50.56 761 ALA B C 1
ATOM 4245 O O . ALA B 1 270 ? 73.282 2.929 -49.392 1.00 52.09 761 ALA B O 1
ATOM 4247 N N . PRO B 1 271 ? 72.976 4.111 -51.267 1.00 51.53 762 PRO B N 1
ATOM 4248 C CA . PRO B 1 271 ? 74.051 5.009 -50.941 1.00 53.20 762 PRO B CA 1
ATOM 4249 C C . PRO B 1 271 ? 73.928 5.563 -49.535 1.00 53.42 762 PRO B C 1
ATOM 4250 O O . PRO B 1 271 ? 72.893 6.126 -49.184 1.00 53.73 762 PRO B O 1
ATOM 4254 N N . GLY B 1 272 ? 74.966 5.372 -48.729 1.00 56.10 763 GLY B N 1
ATOM 4255 C CA . GLY B 1 272 ? 74.994 5.863 -47.350 1.00 56.39 763 GLY B CA 1
ATOM 4256 C C . GLY B 1 272 ? 76.199 6.711 -46.996 1.00 58.86 763 GLY B C 1
ATOM 4257 O O . GLY B 1 272 ? 76.144 7.498 -46.054 1.00 58.05 763 GLY B O 1
ATOM 4258 N N . GLU B 1 273 ? 77.288 6.543 -47.742 1.00 62.75 764 GLU B N 1
ATOM 4259 C CA . GLU B 1 273 ? 78.529 7.266 -47.514 1.00 66.80 764 GLU B CA 1
ATOM 4260 C C . GLU B 1 273 ? 78.542 8.593 -48.264 1.00 67.41 764 GLU B C 1
ATOM 4261 O O . GLU B 1 273 ? 78.171 8.658 -49.434 1.00 66.21 764 GLU B O 1
ATOM 4267 N N . GLU B 1 274 ? 78.974 9.646 -47.575 1.00 70.16 765 GLU B N 1
ATOM 4268 C CA . GLU B 1 274 ? 79.195 10.965 -48.182 1.00 72.43 765 GLU B CA 1
ATOM 4269 C C . GLU B 1 274 ? 77.978 11.479 -48.940 1.00 68.18 765 GLU B C 1
ATOM 4270 O O . GLU B 1 274 ? 78.082 11.882 -50.103 1.00 68.21 765 GLU B O 1
ATOM 4276 N N . ILE B 1 275 ? 76.828 11.464 -48.274 1.00 63.56 766 ILE B N 1
ATOM 4277 C CA . ILE B 1 275 ? 75.589 11.934 -48.880 1.00 60.01 766 ILE B CA 1
ATOM 4278 C C . ILE B 1 275 ? 75.404 13.435 -48.597 1.00 60.74 766 ILE B C 1
ATOM 4279 O O . ILE B 1 275 ? 75.515 13.875 -47.441 1.00 59.52 766 ILE B O 1
ATOM 4284 N N . LEU B 1 276 ? 75.132 14.211 -49.653 1.00 60.69 767 LEU B N 1
ATOM 4285 C CA . LEU B 1 276 ? 75.077 15.672 -49.537 1.00 61.00 767 LEU B CA 1
ATOM 4286 C C . LEU B 1 276 ? 73.758 16.107 -48.922 1.00 59.87 767 LEU B C 1
ATOM 4287 O O . LEU B 1 276 ? 72.700 15.599 -49.307 1.00 60.04 767 LEU B O 1
ATOM 4292 N N . GLY B 1 277 ? 73.817 17.067 -47.999 1.00 57.82 768 GLY B N 1
ATOM 4293 C CA . GLY B 1 277 ? 72.618 17.595 -47.389 1.00 54.93 768 GLY B CA 1
ATOM 4294 C C . GLY B 1 277 ? 72.816 18.845 -46.563 1.00 56.84 768 GLY B C 1
ATOM 4295 O O . GLY B 1 277 ? 73.942 19.319 -46.371 1.00 59.21 768 GLY B O 1
ATOM 4296 N N . ALA B 1 278 ? 71.704 19.357 -46.041 1.00 54.72 769 ALA B N 1
ATOM 4297 C CA . ALA B 1 278 ? 71.686 20.611 -45.321 1.00 55.97 769 ALA B CA 1
ATOM 4298 C C . ALA B 1 278 ? 72.020 20.464 -43.824 1.00 57.18 769 ALA B C 1
ATOM 4299 O O . ALA B 1 278 ? 71.958 19.379 -43.242 1.00 55.84 769 ALA B O 1
ATOM 4301 N N . GLN B 1 279 ? 72.417 21.583 -43.230 1.00 61.12 770 GLN B N 1
ATOM 4302 C CA . GLN B 1 279 ? 72.648 21.710 -41.796 1.00 62.30 770 GLN B CA 1
ATOM 4303 C C . GLN B 1 279 ? 72.075 23.081 -41.419 1.00 65.53 770 GLN B C 1
ATOM 4304 O O . GLN B 1 279 ? 72.059 24.001 -42.241 1.00 69.22 770 GLN B O 1
ATOM 4310 N N . PRO B 1 280 ? 71.597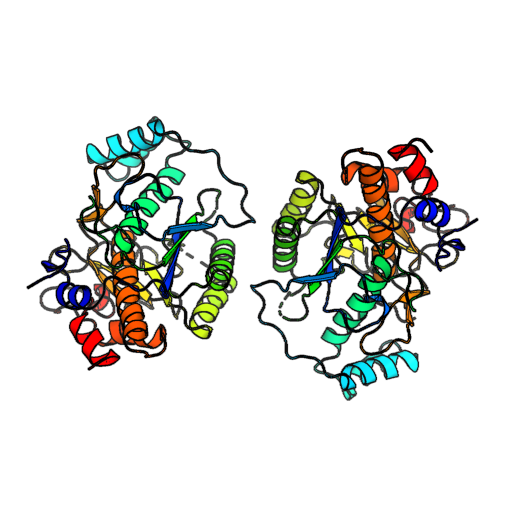 23.230 -40.185 1.00 66.70 771 PRO B N 1
ATOM 4311 C CA . PRO B 1 280 ? 70.840 24.434 -39.848 1.00 68.14 771 PRO B CA 1
ATOM 4312 C C . PRO B 1 280 ? 71.682 25.690 -39.809 1.00 71.07 771 PRO B C 1
ATOM 4313 O O . PRO B 1 280 ? 72.883 25.608 -39.568 1.00 72.50 771 PRO B O 1
ATOM 4317 N N . CYS B 1 281 ? 71.027 26.823 -40.070 1.00 72.21 772 CYS B N 1
ATOM 4318 C CA . CYS B 1 281 ? 71.596 28.178 -39.936 1.00 75.84 772 CYS B CA 1
ATOM 4319 C C . CYS B 1 281 ? 72.576 28.621 -41.041 1.00 76.74 772 CYS B C 1
ATOM 4320 O O . CYS B 1 281 ? 73.016 29.761 -41.040 1.00 80.29 772 CYS B O 1
ATOM 4323 N N . THR B 1 282 ? 72.881 27.751 -41.998 1.00 74.03 773 THR B N 1
ATOM 4324 C CA . THR B 1 282 ? 73.880 28.065 -43.016 1.00 75.87 773 THR B CA 1
ATOM 4325 C C . THR B 1 282 ? 73.521 27.439 -44.355 1.00 74.03 773 THR B C 1
ATOM 4326 O O . THR B 1 282 ? 73.062 26.301 -44.408 1.00 72.03 773 THR B O 1
ATOM 4330 N N . GLU B 1 283 ? 73.729 28.186 -45.435 1.00 76.63 774 GLU B N 1
ATOM 4331 C CA . GLU B 1 283 ? 73.499 27.680 -46.791 1.00 75.41 774 GLU B CA 1
ATOM 4332 C C . GLU B 1 283 ? 74.544 26.662 -47.216 1.00 75.05 774 GLU B C 1
ATOM 4333 O O . GLU B 1 283 ? 74.321 25.920 -48.176 1.00 74.27 774 GLU B O 1
ATOM 4339 N N . GLU B 1 284 ? 75.678 26.621 -46.517 1.00 77.39 775 GLU B N 1
ATOM 4340 C CA . GLU B 1 284 ? 76.718 25.640 -46.820 1.00 79.40 775 GLU B CA 1
ATOM 4341 C C . GLU B 1 284 ? 76.259 24.223 -46.458 1.00 74.65 775 GLU B C 1
ATOM 4342 O O . GLU B 1 284 ? 75.952 23.957 -45.301 1.00 74.49 775 GLU B O 1
ATOM 4348 N N . PRO B 1 285 ? 76.204 23.313 -47.446 1.00 72.37 776 PRO B N 1
ATOM 4349 C CA . PRO B 1 285 ? 75.861 21.941 -47.112 1.00 68.98 776 PRO B CA 1
ATOM 4350 C C . PRO B 1 285 ? 77.061 21.147 -46.606 1.00 68.80 776 PRO B C 1
ATOM 4351 O O . PRO B 1 285 ? 78.190 21.647 -46.585 1.00 70.78 776 PRO B O 1
ATOM 4355 N N . VAL B 1 286 ? 76.784 19.905 -46.225 1.00 65.60 777 VAL B N 1
ATOM 4356 C CA . VAL B 1 286 ? 77.768 18.998 -45.645 1.00 65.69 777 VAL B CA 1
ATOM 4357 C C . VAL B 1 286 ? 77.447 17.560 -46.059 1.00 63.75 777 VAL B C 1
ATOM 4358 O O . VAL B 1 286 ? 76.269 17.180 -46.160 1.00 63.28 777 VAL B O 1
ATOM 4362 N N . ARG B 1 287 ? 78.480 16.752 -46.257 1.00 64.45 778 ARG B N 1
ATOM 4363 C CA . ARG B 1 287 ? 78.302 15.342 -46.598 1.00 62.93 778 ARG B CA 1
ATOM 4364 C C . ARG B 1 287 ? 78.405 14.480 -45.344 1.00 63.10 778 ARG B C 1
ATOM 4365 O O . ARG B 1 287 ? 79.359 14.591 -44.591 1.00 66.32 778 ARG B O 1
ATOM 4373 N N . LEU B 1 288 ? 77.416 13.623 -45.127 1.00 61.58 779 LEU B N 1
ATOM 4374 C CA . LEU B 1 288 ? 77.390 12.755 -43.949 1.00 63.20 779 LEU B CA 1
ATOM 4375 C C . LEU B 1 288 ? 77.341 11.271 -44.331 1.00 63.38 779 LEU B C 1
ATOM 4376 O O . LEU B 1 288 ? 76.976 10.924 -45.458 1.00 63.97 779 LEU B O 1
ATOM 4381 N N . THR B 1 289 ? 77.711 10.412 -43.384 1.00 64.37 780 THR B N 1
ATOM 4382 C CA . THR B 1 289 ? 77.753 8.966 -43.609 1.00 64.49 780 THR B CA 1
ATOM 4383 C C . THR B 1 289 ? 76.970 8.155 -42.565 1.00 64.70 780 THR B C 1
ATOM 4384 O O . THR B 1 289 ? 77.111 8.376 -41.361 1.00 66.91 780 THR B O 1
ATOM 4388 N N . GLY B 1 290 ? 76.146 7.217 -43.037 1.00 62.48 781 GLY B N 1
ATOM 4389 C CA . GLY B 1 290 ? 75.340 6.368 -42.145 1.00 61.05 781 GLY B CA 1
ATOM 4390 C C . GLY B 1 290 ? 74.063 5.834 -42.774 1.00 57.91 781 GLY B C 1
ATOM 4391 O O . GLY B 1 290 ? 73.602 6.344 -43.801 1.00 55.08 781 GLY B O 1
ATOM 4392 N N . THR B 1 291 ? 73.480 4.808 -42.152 1.00 58.22 782 THR B N 1
ATOM 4393 C CA . THR B 1 291 ? 72.197 4.281 -42.621 1.00 57.08 782 THR B CA 1
ATOM 4394 C C . THR B 1 291 ? 71.105 5.353 -42.593 1.00 55.09 782 THR B C 1
ATOM 4395 O O . THR B 1 291 ? 70.222 5.367 -43.451 1.00 55.37 782 THR B O 1
ATOM 4399 N N . SER B 1 292 ? 71.196 6.275 -41.641 1.00 55.83 783 SER B N 1
ATOM 4400 C CA . SER B 1 292 ? 70.287 7.426 -41.588 1.00 54.04 783 SER B CA 1
ATOM 4401 C C . SER B 1 292 ? 70.331 8.314 -42.819 1.00 53.25 783 SER B C 1
ATOM 4402 O O . SER B 1 292 ? 69.372 9.057 -43.069 1.00 49.43 783 SER B O 1
ATOM 4405 N N . MET B 1 293 ? 71.448 8.282 -43.555 1.00 56.26 784 MET B N 1
ATOM 4406 C CA . MET B 1 293 ? 71.555 9.065 -44.786 1.00 56.70 784 MET B CA 1
ATOM 4407 C C . MET B 1 293 ? 71.108 8.219 -45.968 1.00 54.87 784 MET B C 1
ATOM 4408 O O . MET B 1 293 ? 70.666 8.766 -46.976 1.00 57.70 784 MET B O 1
ATOM 4413 N N . ALA B 1 294 ? 71.194 6.893 -45.850 1.00 53.79 785 ALA B N 1
ATOM 4414 C CA . ALA B 1 294 ? 70.703 5.993 -46.901 1.00 52.18 785 ALA B CA 1
ATOM 4415 C C . ALA B 1 294 ? 69.195 5.923 -46.934 1.00 48.46 785 ALA B C 1
ATOM 4416 O O . ALA B 1 294 ? 68.593 5.882 -47.992 1.00 48.31 785 ALA B O 1
ATOM 4418 N N . ALA B 1 295 ? 68.594 5.864 -45.762 1.00 46.98 786 ALA B N 1
ATOM 4419 C CA . ALA B 1 295 ? 67.159 5.705 -45.666 1.00 46.13 786 ALA B CA 1
ATOM 4420 C C . ALA B 1 295 ? 66.413 6.758 -46.480 1.00 44.98 786 ALA B C 1
ATOM 4421 O O . ALA B 1 295 ? 65.495 6.428 -47.228 1.00 45.80 786 ALA B O 1
ATOM 4423 N N . PRO B 1 296 ? 66.797 8.029 -46.336 1.00 45.32 787 PRO B N 1
ATOM 4424 C CA . PRO B 1 296 ? 66.110 9.106 -47.047 1.00 45.21 787 PRO B CA 1
ATOM 4425 C C . PRO B 1 296 ? 66.138 8.932 -48.559 1.00 44.64 787 PRO B C 1
ATOM 4426 O O . PRO B 1 296 ? 65.145 9.233 -49.226 1.00 43.63 787 PRO B O 1
ATOM 4430 N N . VAL B 1 297 ? 67.258 8.448 -49.080 1.00 44.03 788 VAL B N 1
ATOM 4431 C CA . VAL B 1 297 ? 67.353 8.199 -50.497 1.00 46.82 788 VAL B CA 1
ATOM 4432 C C . VAL B 1 297 ? 66.247 7.233 -50.921 1.00 48.25 788 VAL B C 1
ATOM 4433 O O . VAL B 1 297 ? 65.549 7.479 -51.926 1.00 50.88 788 VAL B O 1
ATOM 4437 N N . MET B 1 298 ? 66.053 6.167 -50.145 1.00 48.52 789 MET B N 1
ATOM 4438 C CA . MET B 1 298 ? 64.998 5.188 -50.458 1.00 50.05 789 MET B CA 1
ATOM 4439 C C . MET B 1 298 ? 63.595 5.760 -50.257 1.00 49.32 789 MET B C 1
ATOM 4440 O O . MET B 1 298 ? 62.682 5.466 -51.034 1.00 49.34 789 MET B O 1
ATOM 4445 N N . THR B 1 299 ? 63.417 6.587 -49.235 1.00 48.60 790 THR B N 1
ATOM 4446 C CA . THR B 1 299 ? 62.140 7.276 -49.082 1.00 48.64 790 THR B CA 1
ATOM 4447 C C . THR B 1 299 ? 61.873 8.123 -50.340 1.00 49.78 790 THR B C 1
ATOM 4448 O O . THR B 1 299 ? 60.760 8.130 -50.870 1.00 51.65 790 THR B O 1
ATOM 4452 N N . GLY B 1 300 ? 62.907 8.780 -50.853 1.00 50.06 791 GLY B N 1
ATOM 4453 C CA . GLY B 1 300 ? 62.779 9.573 -52.077 1.00 50.81 791 GLY B CA 1
ATOM 4454 C C . GLY B 1 300 ? 62.479 8.748 -53.310 1.00 51.94 791 GLY B C 1
ATOM 4455 O O . GLY B 1 300 ? 61.555 9.048 -54.078 1.00 51.82 791 GLY B O 1
ATOM 4456 N N . ILE B 1 301 ? 63.257 7.695 -53.506 1.00 51.79 792 ILE B N 1
ATOM 4457 C CA . ILE B 1 301 ? 63.021 6.816 -54.643 1.00 53.49 792 ILE B CA 1
ATOM 4458 C C . ILE B 1 301 ? 61.602 6.264 -54.579 1.00 53.63 792 ILE B C 1
ATOM 4459 O O . ILE B 1 301 ? 60.883 6.249 -55.591 1.00 57.90 792 ILE B O 1
ATOM 4464 N N . SER B 1 302 ? 61.192 5.821 -53.395 1.00 51.12 793 SER B N 1
ATOM 4465 C CA . SER B 1 302 ? 59.849 5.277 -53.223 1.00 51.26 793 SER B CA 1
ATOM 4466 C C . SER B 1 302 ? 58.807 6.345 -53.540 1.00 51.60 793 SER B C 1
ATOM 4467 O O . SER B 1 302 ? 57.826 6.085 -54.235 1.00 53.18 793 SER B O 1
ATOM 4470 N N . ALA B 1 303 ? 59.038 7.559 -53.054 1.00 50.90 794 ALA B N 1
ATOM 4471 C CA . ALA B 1 303 ? 58.131 8.676 -53.331 1.00 52.55 794 ALA B CA 1
ATOM 4472 C C . ALA B 1 303 ? 57.939 8.904 -54.843 1.00 53.89 794 ALA B C 1
ATOM 4473 O O . ALA B 1 303 ? 56.813 9.134 -55.296 1.00 55.98 794 ALA B O 1
ATOM 4475 N N . LEU B 1 304 ? 59.019 8.815 -55.619 1.00 53.54 795 LEU B N 1
ATOM 4476 C CA . LEU B 1 304 ? 58.940 9.036 -57.062 1.00 55.92 795 LEU B CA 1
ATOM 4477 C C . LEU B 1 304 ? 58.163 7.908 -57.734 1.00 59.60 795 LEU B C 1
ATOM 4478 O O . LEU B 1 304 ? 57.280 8.154 -58.572 1.00 61.76 795 LEU B O 1
ATOM 4483 N N . LEU B 1 305 ? 58.464 6.666 -57.350 1.00 60.57 796 LEU B N 1
ATOM 4484 C CA . LEU B 1 305 ? 57.732 5.513 -57.895 1.00 63.11 796 LEU B CA 1
ATOM 4485 C C . LEU B 1 305 ? 56.239 5.633 -57.606 1.00 65.67 796 LEU B C 1
ATOM 4486 O O . LEU B 1 305 ? 55.414 5.307 -58.453 1.00 69.22 796 LEU B O 1
ATOM 4491 N N . MET B 1 306 ? 55.881 6.126 -56.418 1.00 64.91 797 MET B N 1
ATOM 4492 C CA . MET B 1 306 ? 54.469 6.364 -56.109 1.00 66.32 797 MET B CA 1
ATOM 4493 C C . MET B 1 306 ? 53.918 7.537 -56.916 1.00 67.91 797 MET B C 1
ATOM 4494 O O . MET B 1 306 ? 52.775 7.504 -57.361 1.00 69.34 797 MET B O 1
ATOM 4499 N N . SER B 1 307 ? 54.728 8.575 -57.107 1.00 67.01 798 SER B N 1
ATOM 4500 C CA . SER B 1 307 ? 54.287 9.742 -57.868 1.00 70.25 798 SER B CA 1
ATOM 4501 C C . SER B 1 307 ? 53.973 9.348 -59.295 1.00 74.32 798 SER B C 1
ATOM 4502 O O . SER B 1 307 ? 53.076 9.906 -59.934 1.00 79.29 798 SER B O 1
ATOM 4505 N N . LEU B 1 308 ? 54.723 8.376 -59.789 1.00 74.51 799 LEU B N 1
ATOM 4506 C CA . LEU B 1 308 ? 54.596 7.949 -61.163 1.00 78.03 799 LEU B CA 1
ATOM 4507 C C . LEU B 1 308 ? 53.278 7.196 -61.337 1.00 81.52 799 LEU B C 1
ATOM 4508 O O . LEU B 1 308 ? 52.608 7.341 -62.359 1.00 86.61 799 LEU B O 1
ATOM 4513 N N . GLN B 1 309 ? 52.895 6.418 -60.327 1.00 80.46 800 GLN B N 1
ATOM 4514 C CA . GLN B 1 309 ? 51.587 5.761 -60.322 1.00 84.58 800 GLN B CA 1
ATOM 4515 C C . GLN B 1 309 ? 50.459 6.787 -60.485 1.00 89.49 800 GLN B C 1
ATOM 4516 O O . GLN B 1 309 ? 49.534 6.589 -61.269 1.00 95.25 800 GLN B O 1
ATOM 4522 N N . VAL B 1 310 ? 50.549 7.891 -59.754 1.00 90.22 801 VAL B N 1
ATOM 4523 C CA . VAL B 1 310 ? 49.544 8.946 -59.846 1.00 95.09 801 VAL B CA 1
ATOM 4524 C C . VAL B 1 310 ? 49.555 9.578 -61.232 1.00 102.97 801 VAL B C 1
ATOM 4525 O O . VAL B 1 310 ? 48.504 9.701 -61.867 1.00 108.91 801 VAL B O 1
ATOM 4529 N N . GLN B 1 311 ? 50.742 9.947 -61.715 1.00 104.76 802 GLN B N 1
ATOM 4530 C CA . GLN B 1 311 ? 50.860 10.617 -63.018 1.00 111.26 802 GLN B CA 1
ATOM 4531 C C . GLN B 1 311 ? 50.265 9.790 -64.147 1.00 114.54 802 GLN B C 1
ATOM 4532 O O . GLN B 1 311 ? 49.767 10.348 -65.118 1.00 119.50 802 GLN B O 1
ATOM 4538 N N . GLN B 1 312 ? 50.293 8.469 -63.990 1.00 113.23 803 GLN B N 1
ATOM 4539 C CA . GLN B 1 312 ? 49.776 7.548 -64.993 1.00 118.40 803 GLN B CA 1
ATOM 4540 C C . GLN B 1 312 ? 48.393 7.001 -64.649 1.00 120.04 803 GLN B C 1
ATOM 4541 O O . GLN B 1 312 ? 47.957 6.005 -65.224 1.00 121.44 803 GLN B O 1
ATOM 4547 N N . GLY B 1 313 ? 47.704 7.643 -63.709 1.00 119.72 804 GLY B N 1
ATOM 4548 C CA . GLY B 1 313 ? 46.332 7.268 -63.384 1.00 123.53 804 GLY B CA 1
ATOM 4549 C C . GLY B 1 313 ? 46.171 5.943 -62.662 1.00 122.38 804 GLY B C 1
ATOM 4550 O O . GLY B 1 313 ? 45.046 5.540 -62.369 1.00 122.90 804 GLY B O 1
ATOM 4551 N N . LYS B 1 314 ? 47.282 5.256 -62.384 1.00 121.07 805 LYS B N 1
ATOM 4552 C CA . LYS B 1 314 ? 47.261 4.033 -61.577 1.00 119.79 805 LYS B CA 1
ATOM 4553 C C . LYS B 1 314 ? 47.020 4.426 -60.118 1.00 116.21 805 LYS B C 1
ATOM 4554 O O . LYS B 1 314 ? 47.401 5.521 -59.701 1.00 111.83 805 LYS B O 1
ATOM 4560 N N . PRO B 1 315 ? 46.388 3.538 -59.331 1.00 116.03 806 PRO B N 1
ATOM 4561 C CA . PRO B 1 315 ? 46.194 3.886 -57.924 1.00 111.56 806 PRO B CA 1
ATOM 4562 C C . PRO B 1 315 ? 47.522 3.798 -57.184 1.00 103.42 806 PRO B C 1
ATOM 4563 O O . PRO B 1 315 ? 48.404 3.044 -57.605 1.00 103.91 806 PRO B O 1
ATOM 4567 N N . VAL B 1 316 ? 47.683 4.575 -56.118 1.00 96.48 807 VAL B N 1
ATOM 4568 C CA . VAL B 1 316 ? 48.903 4.505 -55.320 1.00 89.77 807 VAL B CA 1
ATOM 4569 C C . VAL B 1 316 ? 48.935 3.177 -54.577 1.00 87.26 807 VAL B C 1
ATOM 4570 O O . VAL B 1 316 ? 47.949 2.812 -53.936 1.00 90.25 807 VAL B O 1
ATOM 4574 N N . ASP B 1 317 ? 50.059 2.464 -54.673 1.00 83.02 808 ASP B N 1
ATOM 4575 C CA . ASP B 1 317 ? 50.211 1.138 -54.054 1.00 80.33 808 ASP B CA 1
ATOM 4576 C C . ASP B 1 317 ? 51.597 0.964 -53.394 1.00 75.30 808 ASP B C 1
ATOM 4577 O O . ASP B 1 317 ? 52.555 0.493 -54.021 1.00 73.52 808 ASP B O 1
ATOM 4582 N N . ALA B 1 318 ? 51.675 1.351 -52.115 1.00 71.61 809 ALA B N 1
ATOM 4583 C CA . ALA B 1 318 ? 52.888 1.221 -51.288 1.00 66.66 809 ALA B CA 1
ATOM 4584 C C . ALA B 1 318 ? 53.503 -0.173 -51.295 1.00 64.69 809 ALA B C 1
ATOM 4585 O O . ALA B 1 318 ? 54.701 -0.317 -51.446 1.00 62.18 809 ALA B O 1
ATOM 4587 N N . GLU B 1 319 ? 52.678 -1.192 -51.115 1.00 66.03 810 GLU B N 1
ATOM 4588 C CA . GLU B 1 319 ? 53.176 -2.553 -51.034 1.00 66.93 810 GLU B CA 1
ATOM 4589 C C . GLU B 1 319 ? 53.760 -3.045 -52.380 1.00 67.33 810 GLU B C 1
ATOM 4590 O O . GLU B 1 319 ? 54.774 -3.746 -52.400 1.00 65.50 810 GLU B O 1
ATOM 4596 N N . ALA B 1 320 ? 53.138 -2.668 -53.493 1.00 67.51 811 ALA B N 1
ATOM 4597 C CA . ALA B 1 320 ? 53.700 -2.963 -54.803 1.00 68.04 811 ALA B CA 1
ATOM 4598 C C . ALA B 1 320 ? 55.073 -2.311 -54.921 1.00 65.51 811 ALA B C 1
ATOM 4599 O O . ALA B 1 320 ? 56.023 -2.935 -55.407 1.00 65.23 811 ALA B O 1
ATOM 4601 N N . VAL B 1 321 ? 55.187 -1.067 -54.454 1.00 63.61 812 VAL B N 1
ATOM 4602 C CA . VAL B 1 321 ? 56.452 -0.344 -54.580 1.00 61.37 812 VAL B CA 1
ATOM 4603 C C . VAL B 1 321 ? 57.513 -0.986 -53.711 1.00 60.45 812 VAL B C 1
ATOM 4604 O O . VAL B 1 321 ? 58.635 -1.192 -54.141 1.00 63.23 812 VAL B O 1
ATOM 4608 N N . ARG B 1 322 ? 57.149 -1.325 -52.495 1.00 60.72 813 ARG B N 1
ATOM 4609 C CA . ARG B 1 322 ? 58.090 -1.936 -51.589 1.00 61.21 813 ARG B CA 1
ATOM 4610 C C . ARG B 1 322 ? 58.551 -3.290 -52.093 1.00 63.74 813 ARG B C 1
ATOM 4611 O O . ARG B 1 322 ? 59.743 -3.556 -52.130 1.00 64.52 813 ARG B O 1
ATOM 4619 N N . THR B 1 323 ? 57.622 -4.147 -52.506 1.00 66.47 814 THR B N 1
ATOM 4620 C CA . THR B 1 323 ? 58.012 -5.483 -52.967 1.00 69.55 814 THR B CA 1
ATOM 4621 C C . THR B 1 323 ? 58.790 -5.395 -54.287 1.00 68.52 814 THR B C 1
ATOM 4622 O O . THR B 1 323 ? 59.726 -6.169 -54.519 1.00 68.59 814 THR B O 1
ATOM 4626 N N . ALA B 1 324 ? 58.398 -4.462 -55.153 1.00 66.74 815 ALA B N 1
ATOM 4627 C CA . ALA B 1 324 ? 59.120 -4.245 -56.404 1.00 66.93 815 ALA B CA 1
ATOM 4628 C C . ALA B 1 324 ? 60.590 -3.931 -56.130 1.00 64.41 815 ALA B C 1
ATOM 4629 O O . ALA B 1 324 ? 61.483 -4.525 -56.739 1.00 66.10 815 ALA B O 1
ATOM 4631 N N . LEU B 1 325 ? 60.840 -3.020 -55.190 1.00 61.87 816 LEU B N 1
ATOM 4632 C CA . LEU B 1 325 ? 62.208 -2.614 -54.855 1.00 60.25 816 LEU B CA 1
ATOM 4633 C C . LEU B 1 325 ? 62.988 -3.781 -54.257 1.00 61.74 816 LEU B C 1
ATOM 4634 O O . LEU B 1 325 ? 64.141 -4.024 -54.610 1.00 64.99 816 LEU B O 1
ATOM 4639 N N . LEU B 1 326 ? 62.342 -4.534 -53.385 1.00 62.67 817 LEU B N 1
ATOM 4640 C CA . LEU B 1 326 ? 62.986 -5.678 -52.753 1.00 64.48 817 LEU B CA 1
ATOM 4641 C C . LEU B 1 326 ? 63.326 -6.811 -53.749 1.00 68.38 817 LEU B C 1
ATOM 4642 O O . LEU B 1 326 ? 64.433 -7.334 -53.732 1.00 68.49 817 LEU B O 1
ATOM 4647 N N . LYS B 1 327 ? 62.388 -7.159 -54.630 1.00 71.56 818 LYS B N 1
ATOM 4648 C CA . LYS B 1 327 ? 62.551 -8.318 -55.527 1.00 75.78 818 LYS B CA 1
ATOM 4649 C C . LYS B 1 327 ? 63.572 -8.100 -56.636 1.00 76.13 818 LYS B C 1
ATOM 4650 O O . LYS B 1 327 ? 64.094 -9.060 -57.197 1.00 77.51 818 LYS B O 1
ATOM 4656 N N . THR B 1 328 ? 63.809 -6.835 -56.971 1.00 74.11 819 THR B N 1
ATOM 4657 C CA . THR B 1 328 ? 64.712 -6.459 -58.056 1.00 73.55 819 THR B CA 1
ATOM 4658 C C . THR B 1 328 ? 66.049 -5.963 -57.518 1.00 70.89 819 THR B C 1
ATOM 4659 O O . THR B 1 328 ? 66.927 -5.619 -58.287 1.00 70.37 819 THR B O 1
ATOM 4663 N N . ALA B 1 329 ? 66.199 -5.912 -56.199 1.00 69.78 820 ALA B N 1
ATOM 4664 C CA . ALA B 1 329 ? 67.445 -5.467 -55.606 1.00 69.27 820 ALA B CA 1
ATOM 4665 C C . ALA B 1 329 ? 68.560 -6.383 -56.074 1.00 72.02 820 ALA B C 1
ATOM 4666 O O . ALA B 1 329 ? 68.373 -7.592 -56.144 1.00 74.60 820 ALA B O 1
ATOM 4668 N N . ILE B 1 330 ? 69.718 -5.813 -56.392 1.00 71.83 821 ILE B N 1
ATOM 4669 C CA . ILE B 1 330 ? 70.829 -6.608 -56.908 1.00 76.30 821 ILE B CA 1
ATOM 4670 C C . ILE B 1 330 ? 71.685 -7.176 -55.771 1.00 78.02 821 ILE B C 1
ATOM 4671 O O . ILE B 1 330 ? 72.282 -6.439 -55.007 1.00 75.23 821 ILE B O 1
ATOM 4676 N N . PRO B 1 331 ? 71.752 -8.501 -55.656 1.00 84.26 822 PRO B N 1
ATOM 4677 C CA . PRO B 1 331 ? 72.593 -9.039 -54.596 1.00 87.70 822 PRO B CA 1
ATOM 4678 C C . PRO B 1 331 ? 74.063 -8.745 -54.845 1.00 89.79 822 PRO B C 1
ATOM 4679 O O . PRO B 1 331 ? 74.496 -8.657 -55.991 1.00 89.10 822 PRO B O 1
ATOM 4683 N N . CYS B 1 332 ? 74.831 -8.602 -53.777 1.00 91.92 823 CYS B N 1
ATOM 4684 C CA . CYS B 1 332 ? 76.262 -8.371 -53.925 1.00 97.03 823 CYS B CA 1
ATOM 4685 C C . CYS B 1 332 ? 76.964 -9.634 -54.419 1.00 102.94 823 CYS B C 1
ATOM 4686 O O . CYS B 1 332 ? 76.511 -10.759 -54.160 1.00 104.48 823 CYS B O 1
ATOM 4689 N N . ASP B 1 333 ? 78.051 -9.432 -55.160 1.00 106.55 824 ASP B N 1
ATOM 4690 C CA . ASP B 1 333 ? 78.842 -10.528 -55.704 1.00 112.63 824 ASP B CA 1
ATOM 4691 C C . ASP B 1 333 ? 79.627 -11.174 -54.559 1.00 115.31 824 ASP B C 1
ATOM 4692 O O . ASP B 1 333 ? 80.395 -10.484 -53.886 1.00 114.67 824 ASP B O 1
ATOM 4697 N N . PRO B 1 334 ? 79.430 -12.489 -54.316 1.00 118.59 825 PRO B N 1
ATOM 4698 C CA . PRO B 1 334 ? 80.159 -13.153 -53.219 1.00 123.57 825 PRO B CA 1
ATOM 4699 C C . PRO B 1 334 ? 81.680 -13.142 -53.370 1.00 128.90 825 PRO B C 1
ATOM 4700 O O . PRO B 1 334 ? 82.392 -13.329 -52.387 1.00 131.25 825 PRO B O 1
ATOM 4704 N N . GLU B 1 335 ? 82.172 -12.946 -54.590 1.00 131.93 826 GLU B N 1
ATOM 4705 C CA . GLU B 1 335 ? 83.613 -12.899 -54.821 1.00 137.49 826 GLU B CA 1
ATOM 4706 C C . GLU B 1 335 ? 84.202 -11.498 -54.578 1.00 135.76 826 GLU B C 1
ATOM 4707 O O . GLU B 1 335 ? 85.417 -11.335 -54.622 1.00 140.27 826 GLU B O 1
ATOM 4713 N N . VAL B 1 336 ? 83.346 -10.508 -54.311 1.00 129.43 827 VAL B N 1
ATOM 4714 C CA . VAL B 1 336 ? 83.784 -9.136 -54.011 1.00 128.02 827 VAL B CA 1
ATOM 4715 C C . VAL B 1 336 ? 83.471 -8.716 -52.562 1.00 124.69 827 VAL B C 1
ATOM 4716 O O . VAL B 1 336 ? 84.266 -8.023 -51.928 1.00 123.86 827 VAL B O 1
ATOM 4720 N N . VAL B 1 337 ? 82.312 -9.134 -52.052 1.00 122.35 828 VAL B N 1
ATOM 4721 C CA . VAL B 1 337 ? 81.886 -8.857 -50.676 1.00 119.09 828 VAL B CA 1
ATOM 4722 C C . VAL B 1 337 ? 81.885 -10.178 -49.918 1.00 123.17 828 VAL B C 1
ATOM 4723 O O . VAL B 1 337 ? 81.254 -11.141 -50.356 1.00 125.07 828 VAL B O 1
ATOM 4727 N N . GLU B 1 338 ? 82.561 -10.224 -48.773 1.00 125.34 829 GLU B N 1
ATOM 4728 C CA . GLU B 1 338 ? 82.713 -11.484 -48.048 1.00 130.17 829 GLU B CA 1
ATOM 4729 C C . GLU B 1 338 ? 81.383 -12.025 -47.502 1.00 128.26 829 GLU B C 1
ATOM 4730 O O . GLU B 1 338 ? 81.108 -13.218 -47.621 1.00 129.33 829 GLU B O 1
ATOM 4736 N N . GLU B 1 339 ? 80.557 -11.151 -46.922 1.00 124.72 830 GLU B N 1
ATOM 4737 C CA . GLU B 1 339 ? 79.239 -11.548 -46.409 1.00 122.48 830 GLU B CA 1
ATOM 4738 C C . GLU B 1 339 ? 78.110 -10.823 -47.163 1.00 115.01 830 GLU B C 1
ATOM 4739 O O . GLU B 1 339 ? 77.707 -9.731 -46.779 1.00 111.79 830 GLU B O 1
ATOM 4745 N N . PRO B 1 340 ? 77.607 -11.427 -48.256 1.00 114.72 831 PRO B N 1
ATOM 4746 C CA . PRO B 1 340 ? 76.562 -10.817 -49.081 1.00 109.83 831 PRO B CA 1
ATOM 4747 C C . PRO B 1 340 ? 75.295 -10.443 -48.343 1.00 104.46 831 PRO B C 1
ATOM 4748 O O . PRO B 1 340 ? 74.601 -9.534 -48.775 1.00 98.37 831 PRO B O 1
ATOM 4752 N N . GLU B 1 341 ? 74.989 -11.136 -47.250 1.00 106.05 832 GLU B N 1
ATOM 4753 C CA . GLU B 1 341 ? 73.772 -10.846 -46.501 1.00 103.50 832 GLU B CA 1
ATOM 4754 C C . GLU B 1 341 ? 73.831 -9.437 -45.865 1.00 97.79 832 GLU B C 1
ATOM 4755 O O . GLU B 1 341 ? 72.793 -8.880 -45.503 1.00 93.07 832 GLU B O 1
ATOM 4761 N N . ARG B 1 342 ? 75.032 -8.850 -45.802 1.00 98.82 833 ARG B N 1
ATOM 4762 C CA . ARG B 1 342 ? 75.219 -7.429 -45.436 1.00 95.68 833 ARG B CA 1
ATOM 4763 C C . ARG B 1 342 ? 74.541 -6.461 -46.407 1.00 89.18 833 ARG B C 1
ATOM 4764 O O . ARG B 1 342 ? 74.240 -5.332 -46.042 1.00 83.82 833 ARG B O 1
ATOM 4772 N N . CYS B 1 343 ? 74.350 -6.891 -47.654 1.00 87.87 834 CYS B N 1
ATOM 4773 C CA . CYS B 1 343 ? 73.678 -6.073 -48.663 1.00 82.67 834 CYS B CA 1
ATOM 4774 C C . CYS B 1 343 ? 72.167 -6.250 -48.583 1.00 76.90 834 CYS B C 1
ATOM 4775 O O . CYS B 1 343 ? 71.446 -5.657 -49.378 1.00 71.81 834 CYS B O 1
ATOM 4778 N N . LEU B 1 344 ? 71.707 -7.037 -47.600 1.00 75.54 835 LEU B N 1
ATOM 4779 C CA . LEU B 1 344 ? 70.287 -7.243 -47.327 1.00 72.30 835 LEU B CA 1
ATOM 4780 C C . LEU B 1 344 ? 69.698 -7.915 -48.569 1.00 72.80 835 LEU B C 1
ATOM 4781 O O . LEU B 1 344 ? 70.329 -8.821 -49.087 1.00 74.01 835 LEU B O 1
ATOM 4786 N N . ARG B 1 345 ? 68.536 -7.492 -49.071 1.00 70.65 836 ARG B N 1
ATOM 4787 C CA . ARG B 1 345 ? 68.020 -8.086 -50.316 1.00 71.56 836 ARG B CA 1
ATOM 4788 C C . ARG B 1 345 ? 68.858 -7.696 -51.556 1.00 70.95 836 ARG B C 1
ATOM 4789 O O . ARG B 1 345 ? 68.838 -8.406 -52.557 1.00 72.15 836 ARG B O 1
ATOM 4797 N N . GLY B 1 346 ? 69.598 -6.586 -51.475 1.00 68.03 837 GLY B N 1
ATOM 4798 C CA . GLY B 1 346 ? 70.495 -6.156 -52.552 1.00 67.69 837 GLY B CA 1
ATOM 4799 C C . GLY B 1 346 ? 70.587 -4.650 -52.676 1.00 63.86 837 GLY B C 1
ATOM 4800 O O . GLY B 1 346 ? 69.919 -3.940 -51.962 1.00 60.90 837 GLY B O 1
ATOM 4801 N N . PHE B 1 347 ? 71.416 -4.164 -53.588 1.00 64.35 838 PHE B N 1
ATOM 4802 C CA . PHE B 1 347 ? 71.535 -2.736 -53.835 1.00 62.51 838 PHE B CA 1
ATOM 4803 C C . PHE B 1 347 ? 70.326 -2.265 -54.629 1.00 60.82 838 PHE B C 1
ATOM 4804 O O . PHE B 1 347 ? 69.859 -2.951 -55.530 1.00 61.57 838 PHE B O 1
ATOM 4812 N N . VAL B 1 348 ? 69.804 -1.098 -54.282 1.00 58.50 839 VAL B N 1
ATOM 4813 C CA . VAL B 1 348 ? 68.648 -0.538 -54.979 1.00 57.87 839 VAL B CA 1
ATOM 4814 C C . VAL B 1 348 ? 68.810 -0.580 -56.513 1.00 59.79 839 VAL B C 1
ATOM 4815 O O . VAL B 1 348 ? 69.861 -0.228 -57.036 1.00 61.40 839 VAL B O 1
ATOM 4819 N N . ASN B 1 349 ? 67.763 -1.025 -57.206 1.00 60.09 840 ASN B N 1
ATOM 4820 C CA . ASN B 1 349 ? 67.786 -1.242 -58.643 1.00 62.10 840 ASN B CA 1
ATOM 4821 C C . ASN B 1 349 ? 66.561 -0.604 -59.292 1.00 62.18 840 ASN B C 1
ATOM 4822 O O . ASN B 1 349 ? 65.601 -1.280 -59.655 1.00 63.19 840 ASN B O 1
ATOM 4827 N N . ILE B 1 350 ? 66.604 0.713 -59.456 1.00 61.67 841 ILE B N 1
ATOM 4828 C CA . ILE B 1 350 ? 65.466 1.429 -60.037 1.00 60.98 841 ILE B CA 1
ATOM 4829 C C . ILE B 1 350 ? 64.992 0.815 -61.357 1.00 63.73 841 ILE B C 1
ATOM 4830 O O . ILE B 1 350 ? 63.794 0.629 -61.556 1.00 64.74 841 ILE B O 1
ATOM 4835 N N . PRO B 1 351 ? 65.923 0.488 -62.260 1.00 66.49 842 PRO B N 1
ATOM 4836 C CA . PRO B 1 351 ? 65.472 -0.025 -63.563 1.00 71.29 842 PRO B CA 1
ATOM 4837 C C . PRO B 1 351 ? 64.659 -1.315 -63.482 1.00 72.79 842 PRO B C 1
ATOM 4838 O O . PRO B 1 351 ? 63.720 -1.495 -64.246 1.00 74.66 842 PRO B O 1
ATOM 4842 N N . GLY B 1 352 ? 65.008 -2.198 -62.554 1.00 73.22 843 GLY B N 1
ATOM 4843 C CA . GLY B 1 352 ? 64.205 -3.391 -62.312 1.00 74.97 843 GLY B CA 1
ATOM 4844 C C . GLY B 1 352 ? 62.854 -3.031 -61.722 1.00 73.59 843 GLY B C 1
ATOM 4845 O O . GLY B 1 352 ? 61.808 -3.531 -62.170 1.00 76.18 843 GLY B O 1
ATOM 4846 N N . ALA B 1 353 ? 62.875 -2.146 -60.730 1.00 69.42 844 ALA B N 1
ATOM 4847 C CA . ALA B 1 353 ? 61.653 -1.682 -60.091 1.00 68.14 844 ALA B CA 1
ATOM 4848 C C . ALA B 1 353 ? 60.663 -1.160 -61.129 1.00 70.48 844 ALA B C 1
ATOM 4849 O O . ALA B 1 353 ? 59.458 -1.449 -61.043 1.00 71.18 844 ALA B O 1
ATOM 4851 N N . MET B 1 354 ? 61.172 -0.431 -62.124 1.00 71.91 845 MET B N 1
ATOM 4852 C CA . MET B 1 354 ? 60.308 0.071 -63.208 1.00 76.26 845 MET B CA 1
ATOM 4853 C C . MET B 1 354 ? 59.652 -1.031 -64.007 1.00 78.35 845 MET B C 1
ATOM 4854 O O . MET B 1 354 ? 58.497 -0.904 -64.422 1.00 77.59 845 MET B O 1
ATOM 4859 N N . LYS B 1 355 ? 60.455 -2.041 -64.324 1.00 79.73 846 LYS B N 1
ATOM 4860 C CA . LYS B 1 355 ? 59.990 -3.158 -65.132 1.00 84.91 846 LYS B CA 1
ATOM 4861 C C . LYS B 1 355 ? 58.792 -3.823 -64.466 1.00 84.48 846 LYS B C 1
ATOM 4862 O O . LYS B 1 355 ? 57.751 -4.030 -65.094 1.00 87.94 846 LYS B O 1
ATOM 4868 N N . VAL B 1 356 ? 58.926 -4.084 -63.170 1.00 81.57 847 VAL B N 1
ATOM 4869 C CA . VAL B 1 356 ? 57.879 -4.762 -62.405 1.00 80.91 847 VAL B CA 1
ATOM 4870 C C . VAL B 1 356 ? 56.632 -3.889 -62.270 1.00 79.97 847 VAL B C 1
ATOM 4871 O O . VAL B 1 356 ? 55.527 -4.361 -62.503 1.00 81.04 847 VAL B O 1
ATOM 4875 N N . LEU B 1 357 ? 56.822 -2.619 -61.903 1.00 77.21 848 LEU B N 1
ATOM 4876 C CA . LEU B 1 357 ? 55.705 -1.706 -61.613 1.00 76.76 848 LEU B CA 1
ATOM 4877 C C . LEU B 1 357 ? 55.018 -1.119 -62.852 1.00 80.29 848 LEU B C 1
ATOM 4878 O O . LEU B 1 357 ? 53.821 -0.845 -62.821 1.00 81.22 848 LEU B O 1
ATOM 4883 N N . PHE B 1 358 ? 55.775 -0.886 -63.919 1.00 83.28 849 PHE B N 1
ATOM 4884 C CA . PHE B 1 358 ? 55.232 -0.159 -65.069 1.00 88.19 849 PHE B CA 1
ATOM 4885 C C . PHE B 1 358 ? 55.222 -0.962 -66.384 1.00 95.00 849 PHE B C 1
ATOM 4886 O O . PHE B 1 358 ? 54.168 -1.464 -66.789 1.00 99.66 849 PHE B O 1
ATOM 4894 N N . GLY B 1 359 ? 56.381 -1.102 -67.024 1.00 98.44 850 GLY B N 1
ATOM 4895 C CA . GLY B 1 359 ? 56.526 -1.826 -68.292 1.00 105.72 850 GLY B CA 1
ATOM 4896 C C . GLY B 1 359 ? 57.026 -0.940 -69.427 1.00 110.23 850 GLY B C 1
ATOM 4897 O O . GLY B 1 359 ? 58.220 -0.636 -69.532 1.00 110.74 850 GLY B O 1
ATOM 4898 N N . PRO C 2 4 ? 29.151 -9.618 -12.381 1.00 104.98 4 PRO C N 1
ATOM 4899 C CA . PRO C 2 4 ? 28.922 -8.427 -13.196 1.00 99.67 4 PRO C CA 1
ATOM 4900 C C . PRO C 2 4 ? 28.929 -7.140 -12.363 1.00 92.52 4 PRO C C 1
ATOM 4901 O O . PRO C 2 4 ? 28.058 -6.958 -11.512 1.00 89.21 4 PRO C O 1
ATOM 4905 N N . ILE C 2 5 ? 29.901 -6.262 -12.605 1.00 91.80 5 ILE C N 1
ATOM 4906 C CA . ILE C 2 5 ? 30.015 -5.009 -11.830 1.00 87.67 5 ILE C CA 1
ATOM 4907 C C . ILE C 2 5 ? 28.834 -4.081 -12.164 1.00 79.63 5 ILE C C 1
ATOM 4908 O O . ILE C 2 5 ? 28.460 -3.950 -13.332 1.00 77.58 5 ILE C O 1
ATOM 4913 N N . PRO C 2 6 ? 28.223 -3.457 -11.135 1.00 76.29 6 PRO C N 1
ATOM 4914 C CA . PRO C 2 6 ? 26.984 -2.680 -11.341 1.00 72.68 6 PRO C CA 1
ATOM 4915 C C . PRO C 2 6 ? 27.227 -1.201 -11.747 1.00 67.72 6 PRO C C 1
ATOM 4916 O O . PRO C 2 6 ? 26.681 -0.252 -11.151 1.00 64.16 6 PRO C O 1
ATOM 4920 N N . PHE C 2 7 ? 28.025 -1.054 -12.800 1.00 66.42 7 PHE C N 1
ATOM 4921 C CA . PHE C 2 7 ? 28.507 0.223 -13.292 1.00 63.20 7 PHE C CA 1
ATOM 4922 C C . PHE C 2 7 ? 28.455 0.147 -14.813 1.00 62.97 7 PHE C C 1
ATOM 4923 O O . PHE C 2 7 ? 28.876 -0.883 -15.386 1.00 66.25 7 PHE C O 1
ATOM 4931 N N . PRO C 2 8 ? 27.999 1.232 -15.481 1.00 60.05 8 PRO C N 1
ATOM 4932 C CA . PRO C 2 8 ? 27.636 2.555 -14.957 1.00 57.68 8 PRO C CA 1
ATOM 4933 C C . PRO C 2 8 ? 26.309 2.671 -14.212 1.00 58.31 8 PRO C C 1
ATOM 4934 O O . PRO C 2 8 ? 26.201 3.529 -13.332 1.00 58.70 8 PRO C O 1
ATOM 4938 N N . ALA C 2 9 ? 25.327 1.838 -14.566 1.00 60.44 9 ALA C N 1
ATOM 4939 C CA . ALA C 2 9 ? 24.001 1.860 -13.932 1.00 63.19 9 ALA C CA 1
ATOM 4940 C C . ALA C 2 9 ? 23.826 0.709 -12.943 1.00 64.71 9 ALA C C 1
ATOM 4941 O O . ALA C 2 9 ? 23.974 -0.466 -13.315 1.00 66.29 9 ALA C O 1
ATOM 4943 N N . TYR C 2 10 ? 23.497 1.061 -11.697 1.00 65.79 10 TYR C N 1
ATOM 4944 C CA . TYR C 2 10 ? 23.271 0.100 -10.620 1.00 67.97 10 TYR C CA 1
ATOM 4945 C C . TYR C 2 10 ? 21.885 -0.516 -10.723 1.00 74.85 10 TYR C C 1
ATOM 4946 O O . TYR C 2 10 ? 20.889 0.207 -10.806 1.00 78.53 10 TYR C O 1
ATOM 4955 N N . ASP C 2 11 ? 21.837 -1.853 -10.721 1.00 79.46 11 ASP C N 1
ATOM 4956 C CA . ASP C 2 11 ? 20.582 -2.622 -10.607 1.00 87.70 11 ASP C CA 1
ATOM 4957 C C . ASP C 2 11 ? 20.515 -3.267 -9.229 1.00 91.53 11 ASP C C 1
ATOM 4958 O O . ASP C 2 11 ? 21.452 -3.979 -8.841 1.00 90.06 11 ASP C O 1
ATOM 4963 N N . GLY C 2 12 ? 19.421 -3.026 -8.503 1.00 97.51 12 GLY C N 1
ATOM 4964 C CA . GLY C 2 12 ? 19.275 -3.493 -7.123 1.00 101.82 12 GLY C CA 1
ATOM 4965 C C . GLY C 2 12 ? 18.995 -2.340 -6.174 1.00 106.03 12 GLY C C 1
ATOM 4966 O O . GLY C 2 12 ? 17.995 -2.342 -5.456 1.00 114.36 12 GLY C O 1
#

CATH classification: 3.40.50.200

Secondary structure (DSSP, 8-state):
--SS--TTTTTSTTHHHHHHH-S--TT-EEEEEES---TTSGGGTT-EEEE---TTSPPPPP--HHHHHHHHHHHHTT--HHHHHHHHHHH-TTTHHHHHHHHHHHHHHHHHHPPTTSS---S-TTSEEEEEE-----SSHHHHHHHHHHHHHTT-SEEEE---EEESSS---HHHHHHHHHHHHTT-EEEEE--SSTTSSEEETTTSTTSEEEEEE-TTSSBPTTS--SHHHHHTEEEEE-SSEEEEETTEEEEEEE-SHHHHHHHHHHHHHHHHHHHHHTTPPP-HHHHHHHHHHHPBPPPTTTSS-GGGGTT-B--HHHHHHHHH--/--SS--TTTTTSTTHHHHHHH-S--TT-EEEEEES---TTSGGGTT--EEE---TTSPPPPP--HHHHHHHHHHHHTT--HHHHHHHHHHH-TTTHHHHHHHHHHHHHHHHHHPPTTSS---S-TTSEEEEEE-TT----HHHHHHHHHHHHHTT-SEEEE---B--HHHHHHHHHHHHTT-EEEEE--SSTTSS--BTTTSTTSEEEEEE-TTSSBPTTS--SHHHHHTEEEEE-SSEEEEETTEEEEEEE-SHHHHHHHHHHHHHHHHHHHHHTTPPP-HHHHHHHHHHHPBPPPTTTSS-GGGGTT-B--HHHHHHHHT-/----SS---

Solvent-accessible surface area: 26454 Å² total; per-residue (Å²): 175,34,120,50,95,18,75,4,29,172,37,0,78,22,0,26,70,0,3,55,56,9,39,5,22,62,131,0,7,0,0,0,1,4,0,32,3,26,55,126,10,42,4,7,142,75,13,89,30,49,70,48,109,3,40,20,41,104,120,39,144,129,23,63,83,119,33,21,58,17,10,22,55,10,34,110,119,49,48,106,38,153,115,27,56,130,24,3,87,83,95,4,64,133,22,32,97,50,0,49,50,4,6,7,0,0,0,2,0,0,7,0,0,0,35,36,170,28,55,5,28,0,0,0,7,78,0,85,0,5,0,0,2,4,23,54,143,60,73,17,13,40,22,10,0,11,0,0,12,12,0,26,108,50,42,7,30,0,0,1,0,9,14,12,85,76,19,130,74,45,144,10,106,116,50,0,43,96,5,1,116,32,0,76,106,84,58,13,4,1,0,0,0,0,0,1,24,50,54,137,19,52,0,7,0,1,0,3,83,5,0,0,0,0,0,0,0,90,84,102,20,30,15,7,113,4,2,0,47,8,35,30,0,21,136,41,0,0,0,0,1,0,47,82,2,48,0,6,8,4,71,42,86,116,43,27,89,14,23,0,0,3,2,0,0,0,0,0,0,0,0,0,0,0,0,0,0,3,8,33,88,83,72,87,114,38,57,4,68,33,0,16,42,2,0,8,161,24,9,92,99,20,78,99,169,106,13,178,61,41,93,69,1,11,90,0,29,1,26,0,60,14,0,3,130,92,30,33,64,100,172,32,117,51,95,18,71,4,31,174,37,0,76,18,0,26,93,0,3,53,96,9,38,5,21,62,132,0,7,0,0,1,1,2,1,32,4,23,56,123,12,42,3,8,140,75,13,87,30,47,70,45,110,2,41,22,35,113,118,38,137,129,23,64,82,121,34,22,60,20,9,20,61,13,35,107,121,45,54,167,58,153,119,59,105,106,22,5,90,82,98,8,64,131,22,28,92,50,0,73,40,3,5,31,0,0,1,2,0,0,6,0,0,0,35,38,174,28,54,4,28,0,0,0,7,79,0,83,0,4,0,0,3,6,18,40,70,128,64,19,9,43,27,14,1,12,0,0,10,13,0,28,108,49,41,7,28,0,0,1,0,16,18,47,102,120,127,111,44,1,50,107,5,2,132,28,0,75,106,81,54,13,5,1,0,0,3,0,5,72,50,46,55,154,42,105,1,26,0,1,27,23,83,4,0,0,0,0,0,0,0,90,85,106,22,30,13,5,128,32,1,0,46,6,32,49,0,20,138,42,0,0,0,0,1,0,49,82,2,47,0,5,8,4,69,42,86,118,42,24,90,29,58,0,2,32,27,0,0,0,0,0,0,0,0,0,0,0,0,0,0,4,8,29,87,83,72,84,114,40,59,4,67,35,0,15,46,1,0,8,135,23,9,95,98,18,83,98,175,103,12,172,74,44,72,67,0,11,93,0,28,1,26,0,58,13,0,31,167,77,29,49,101,113,117,42,39,19,30,50,58,78

InterPro domains:
  IPR000209 Peptidase S8/S53 domain [PF00082] (615-820)
  IPR000415 Nitroreductase-like [G3DSA:3.40.109.10] (215-480)
  IPR000415 Nitroreductase-like [SSF55469] (272-483)
  IPR020051 SagB-type dehydrogenase domain [TIGR03605] (293-480)
  IPR023828 Peptidase S8, subtilisin, Ser-active site [PS00138] (781-791)
  IPR023830 Peptidase S8A, PatG [TIGR03895] (618-1184)
  IPR029479 Nitroreductase [PF00881] (276-474)
  IPR034056 PatG/PatA-like domain [cd07476] (531-838)
  IPR036852 Peptidase S8/S53 domain superfamily [G3DSA:3.40.50.200] (511-866)
  IPR036852 Peptidase S8/S53 domain superfamily [SSF52743] (530-855)
  IPR040483 PatG domain [PF18047] (923-1020)
  IPR040636 PatG, C-terminal [PF18065] (1068-1181)
  IPR040776 ThcOx, helix turn helix domain [PF18679] (9-114)
  IPR052544 Bacteriocin Processing Enzyme [PTHR43745] (254-473)
  IPR054488 Cyanobactin oxidase ThcOx, second domain [PF22767] (127-229)

Nearest PDB structures (foldseek):
  4akt-assembly1_A  TM=1.003E+00  e=1.271E-74  Prochloron didemni
  4akt-assembly2_B  TM=9.955E-01  e=3.136E-69  Prochloron didemni
  4aks-assembly2_B  TM=9.983E-01  e=1.967E-67  Prochloron didemni
  4h6x-assembly2_B  TM=9.974E-01  e=3.204E-63  Prochloron didemni
  3zxy-assembly1_A  TM=9.221E-01  e=1.241E-29  Prochloron didemni

Foldseek 3Di:
DQPFDDPCPVVAPPLSVLVVLALFAALAEEEEEFAAEACVACQNVVFQEEEDEPPPFDDDDDDDVVLLVQLVVLVVVVDDDPRSVVSNCVRPVPCNVLQVGHQLVQFLVLLAQGPGPAQGHHLRNNYHYYYHHLSRVSLALVNVLVVLVVCVVVPHQEYEYADFDWDADLDDPVSNLVSLVVCVVVQHAYFYEQWQQLSPTTGPPLQHPNYAYEFAADSVGHGDSRGDFDHSCQVQYAYFHFFQAWGPGPPDSDIGGDGTSSNGRSNVVNLLSSLQRSCVVVVHHRGNVLLSVQQLVPAAFDDCVVHVDRRSRRSHHGHSVSSCCSSPND/DAPFDDPCPVVAPCLSVLVVQALFAALAEEEEEFAAEACVAPQNVVFQEEEDEPPPFDDDDDDDVVLLVQLVVLVVVPDDDPRSVVSNCVPPVPCSVLQVGHQLCQFLVLQAQGPGPAQGDHLRNNYHYYYHHPSRHPPDLVVVLVVLVVCVVVPHQEYEYADFDLDVSNLVSLVVCVVVQHAYFYEQWQQLPPGTGPPLQHPNYAYEFAADSVFHGDSRGDFDHSCQVQYAYEHFFQAWGPGPPDSDIGGDGTSSNGRSNVVNLLSSLQRSCVVVVHHRGNVLLSVQQLVPAAFDDCVVHVDRRSRRSHHGHSVSSCVSSPD/DDCPPHHDD